Protein AF-A0A2E9KXL3-F1 (afdb_monomer_lite)

Structure (mmCIF, N/CA/C/O backbone):
data_AF-A0A2E9KXL3-F1
#
_entry.id   AF-A0A2E9KXL3-F1
#
loop_
_atom_site.group_PDB
_atom_site.id
_atom_site.type_symbol
_atom_site.label_atom_id
_atom_site.label_alt_id
_atom_site.label_comp_id
_atom_site.label_asym_id
_atom_site.label_entity_id
_atom_site.label_seq_id
_atom_site.pdbx_PDB_ins_code
_atom_site.Cartn_x
_atom_site.Cartn_y
_atom_site.Cartn_z
_atom_site.occupancy
_atom_site.B_iso_or_equiv
_atom_site.auth_seq_id
_atom_site.auth_comp_id
_atom_site.auth_asym_id
_atom_site.auth_atom_id
_atom_site.pdbx_PDB_model_num
ATOM 1 N N . MET A 1 1 ? 36.024 13.890 -105.504 1.00 50.31 1 MET A N 1
ATOM 2 C CA . MET A 1 1 ? 35.657 14.563 -104.236 1.00 50.31 1 MET A CA 1
ATOM 3 C C . MET A 1 1 ? 36.881 15.298 -103.724 1.00 50.31 1 MET A C 1
ATOM 5 O O . MET A 1 1 ? 37.955 14.715 -103.774 1.00 50.31 1 MET A O 1
ATOM 9 N N . ALA A 1 2 ? 36.747 16.551 -103.287 1.00 51.53 2 ALA A N 1
ATOM 10 C CA . ALA A 1 2 ? 37.866 17.286 -102.699 1.00 51.53 2 ALA A CA 1
ATOM 11 C C . ALA A 1 2 ? 38.137 16.776 -101.276 1.00 51.53 2 ALA A C 1
ATOM 13 O O . ALA A 1 2 ? 37.218 16.721 -100.458 1.00 51.53 2 ALA A O 1
ATOM 14 N N . THR A 1 3 ? 39.382 16.406 -100.982 1.00 50.06 3 THR A N 1
ATOM 15 C CA . THR A 1 3 ? 39.798 15.931 -99.659 1.00 50.06 3 THR A CA 1
ATOM 16 C C . THR A 1 3 ? 39.747 17.093 -98.665 1.00 50.06 3 THR A C 1
ATOM 18 O O . THR A 1 3 ? 40.630 17.952 -98.654 1.00 50.06 3 THR A O 1
ATOM 21 N N . LYS A 1 4 ? 38.686 17.156 -97.852 1.00 55.00 4 LYS A N 1
ATOM 22 C CA . LYS A 1 4 ? 38.569 18.121 -96.749 1.00 55.00 4 LYS A CA 1
ATOM 23 C C . LYS A 1 4 ? 39.664 17.840 -95.717 1.00 55.00 4 LYS A C 1
ATOM 25 O O . LYS A 1 4 ? 39.966 16.681 -95.433 1.00 55.00 4 LYS A O 1
ATOM 30 N N . ARG A 1 5 ? 40.286 18.895 -95.184 1.00 56.00 5 ARG A N 1
ATOM 31 C CA . ARG A 1 5 ? 41.303 18.759 -94.125 1.00 56.00 5 ARG A CA 1
ATOM 32 C C . ARG A 1 5 ? 40.610 18.533 -92.783 1.00 56.00 5 ARG A C 1
ATOM 34 O O . ARG A 1 5 ? 39.478 18.967 -92.601 1.00 56.00 5 ARG A O 1
ATOM 41 N N . ILE A 1 6 ? 41.304 17.891 -91.842 1.00 58.22 6 ILE A N 1
ATOM 42 C CA . ILE A 1 6 ? 40.731 17.525 -90.536 1.00 58.22 6 ILE A CA 1
ATOM 43 C C . ILE A 1 6 ? 40.248 18.751 -89.735 1.00 58.22 6 ILE A C 1
ATOM 45 O O . ILE A 1 6 ? 39.247 18.677 -89.039 1.00 58.22 6 ILE A O 1
ATOM 49 N N . SER A 1 7 ? 40.869 19.915 -89.963 1.00 57.00 7 SER A N 1
ATOM 50 C CA . SER A 1 7 ? 40.497 21.238 -89.437 1.00 57.00 7 SER A CA 1
ATOM 51 C C . SER A 1 7 ? 39.214 21.845 -90.044 1.00 57.00 7 SER A C 1
ATOM 53 O O . SER A 1 7 ? 39.087 23.065 -90.118 1.00 57.00 7 SER A O 1
ATOM 55 N N . GLN A 1 8 ? 38.328 21.026 -90.611 1.00 61.69 8 GLN A N 1
ATOM 56 C CA . GLN A 1 8 ? 37.052 21.448 -91.204 1.00 61.69 8 GLN A CA 1
ATOM 57 C C . GLN A 1 8 ? 35.876 20.592 -90.701 1.00 61.69 8 GLN A C 1
ATOM 59 O O . GLN A 1 8 ? 34.756 20.777 -91.178 1.00 61.69 8 GLN A O 1
ATOM 64 N N . LEU A 1 9 ? 36.117 19.658 -89.767 1.00 60.56 9 LEU A N 1
ATOM 65 C CA . LEU A 1 9 ? 35.095 18.755 -89.226 1.00 60.56 9 LEU A CA 1
ATOM 66 C C . LEU A 1 9 ? 33.966 19.516 -88.520 1.00 60.56 9 LEU A C 1
ATOM 68 O O . LEU A 1 9 ? 32.807 19.223 -88.786 1.00 60.56 9 LEU A O 1
ATOM 72 N N . ASP A 1 10 ? 34.296 20.563 -87.764 1.00 56.16 10 ASP A N 1
ATOM 73 C CA . ASP A 1 10 ? 33.351 21.399 -86.999 1.00 56.16 10 ASP A CA 1
ATOM 74 C C . ASP A 1 10 ? 32.324 22.149 -87.878 1.00 56.16 10 ASP A C 1
ATOM 76 O O . ASP A 1 10 ? 31.419 22.809 -87.378 1.00 56.16 10 ASP A O 1
ATOM 80 N N . THR A 1 11 ? 32.463 22.070 -89.209 1.00 57.97 11 THR A N 1
ATOM 81 C CA . THR A 1 11 ? 31.535 22.660 -90.192 1.00 57.97 11 THR A CA 1
ATOM 82 C C . THR A 1 11 ? 30.665 21.624 -90.917 1.00 57.97 11 THR A C 1
ATOM 84 O O . THR A 1 11 ? 29.944 21.970 -91.855 1.00 57.97 11 THR A O 1
ATOM 87 N N . ILE A 1 12 ? 30.727 20.351 -90.515 1.00 66.69 12 ILE A N 1
ATOM 88 C CA . ILE A 1 12 ? 29.925 19.256 -91.073 1.00 66.69 12 ILE A CA 1
ATOM 89 C C . ILE A 1 12 ? 28.737 19.001 -90.141 1.00 66.69 12 ILE A C 1
ATOM 91 O O . ILE A 1 12 ? 28.917 18.545 -89.020 1.00 66.69 12 ILE A O 1
ATOM 95 N N . ALA A 1 13 ? 27.517 19.269 -90.610 1.00 60.84 13 ALA A N 1
ATOM 96 C CA . ALA A 1 13 ? 26.306 18.959 -89.852 1.00 60.84 13 ALA A CA 1
ATOM 97 C C . ALA A 1 13 ? 26.069 17.439 -89.767 1.00 60.84 13 ALA A C 1
ATOM 99 O O . ALA A 1 13 ? 26.190 16.749 -90.782 1.00 60.84 13 ALA A O 1
ATOM 100 N N . ASP A 1 14 ? 25.650 16.938 -88.600 1.00 58.69 14 ASP A N 1
ATOM 101 C CA . ASP A 1 14 ? 25.499 15.501 -88.295 1.00 58.69 14 ASP A CA 1
ATOM 102 C C . ASP A 1 14 ? 24.712 14.707 -89.350 1.00 58.69 14 ASP A C 1
ATOM 104 O O . ASP A 1 14 ? 25.086 13.593 -89.714 1.00 58.69 14 ASP A O 1
ATOM 108 N N . ALA A 1 15 ? 23.656 15.302 -89.916 1.00 59.44 15 ALA A N 1
ATOM 109 C CA . ALA A 1 15 ? 22.821 14.680 -90.949 1.00 59.44 15 ALA A CA 1
ATOM 110 C C . ALA A 1 15 ? 23.578 14.324 -92.252 1.00 59.44 15 ALA A C 1
ATOM 112 O O . ALA A 1 15 ? 23.089 13.526 -93.053 1.00 59.44 15 ALA A O 1
ATOM 113 N N . LEU A 1 16 ? 24.769 14.892 -92.476 1.00 56.59 16 LEU A N 1
ATOM 114 C CA . LEU A 1 16 ? 25.640 14.585 -93.616 1.00 56.59 16 LEU A CA 1
ATOM 115 C C . LEU A 1 16 ? 26.594 13.407 -93.344 1.00 56.59 16 LEU A C 1
ATOM 117 O O . LEU A 1 16 ? 27.231 12.919 -94.278 1.00 56.59 16 LEU A O 1
ATOM 121 N N . VAL A 1 17 ? 26.683 12.913 -92.104 1.00 58.69 17 VAL A N 1
ATOM 122 C CA . VAL A 1 17 ? 27.514 11.758 -91.720 1.00 58.69 17 VAL A CA 1
ATOM 123 C C . VAL A 1 17 ? 26.693 10.465 -91.818 1.00 58.69 17 VAL A C 1
ATOM 125 O O . VAL A 1 17 ? 26.476 9.744 -90.848 1.00 58.69 17 VAL A O 1
ATOM 128 N N . THR A 1 18 ? 26.204 10.160 -93.023 1.00 51.94 18 THR A N 1
ATOM 129 C CA . THR A 1 18 ? 25.375 8.974 -93.299 1.00 51.94 18 THR A CA 1
ATOM 130 C C . THR A 1 18 ? 26.160 7.906 -94.072 1.00 51.94 18 THR A C 1
ATOM 132 O O . THR A 1 18 ? 26.241 7.910 -95.298 1.00 51.94 18 THR A O 1
ATOM 135 N N . GLY A 1 19 ? 26.771 6.972 -93.334 1.00 60.03 19 GLY A N 1
ATOM 136 C CA . GLY A 1 19 ? 27.572 5.860 -93.867 1.00 60.03 19 GLY A CA 1
ATOM 137 C C . GLY A 1 19 ? 28.759 5.503 -92.962 1.00 60.03 19 GLY A C 1
ATOM 138 O O . GLY A 1 19 ? 28.936 6.104 -91.904 1.00 60.03 19 GLY A O 1
ATOM 139 N N . GLU A 1 20 ? 29.603 4.543 -93.366 1.00 50.94 20 GLU A N 1
ATOM 140 C CA . GLU A 1 20 ? 30.882 4.319 -92.672 1.00 50.94 20 GLU A CA 1
ATOM 141 C C . GLU A 1 20 ? 31.775 5.556 -92.830 1.00 50.94 20 GLU A C 1
ATOM 143 O O . GLU A 1 20 ? 32.385 5.770 -93.880 1.00 50.94 20 GLU A O 1
ATOM 148 N N . ALA A 1 21 ? 31.895 6.351 -91.765 1.00 55.97 21 ALA A N 1
ATOM 149 C CA . ALA A 1 21 ? 32.976 7.315 -91.653 1.00 55.97 21 ALA A CA 1
ATOM 150 C C . ALA A 1 21 ? 34.321 6.565 -91.710 1.00 55.97 21 ALA A C 1
ATOM 152 O O . ALA A 1 21 ? 34.495 5.490 -91.121 1.00 55.97 21 ALA A O 1
ATOM 153 N N . VAL A 1 22 ? 35.278 7.124 -92.450 1.00 56.06 22 VAL A N 1
ATOM 154 C CA . VAL A 1 22 ? 36.591 6.518 -92.688 1.00 56.06 22 VAL A CA 1
ATOM 155 C C . VAL A 1 22 ? 37.662 7.581 -92.529 1.00 56.06 22 VAL A C 1
ATOM 157 O O . VAL A 1 22 ? 37.678 8.558 -93.277 1.00 56.06 22 VAL A O 1
ATOM 160 N N . LEU A 1 23 ? 38.592 7.360 -91.600 1.00 60.00 23 LEU A N 1
ATOM 161 C CA . LEU A 1 23 ? 39.769 8.213 -91.465 1.00 60.00 23 LEU A CA 1
ATOM 162 C C . LEU A 1 23 ? 40.846 7.742 -92.467 1.00 60.00 23 LEU A C 1
ATOM 164 O O . LEU A 1 23 ? 41.221 6.560 -92.435 1.00 60.00 23 LEU A O 1
ATOM 168 N N . PRO A 1 24 ? 41.343 8.607 -93.373 1.00 60.56 24 PRO A N 1
ATOM 169 C CA . PRO A 1 24 ? 42.445 8.256 -94.261 1.00 60.56 24 PRO A CA 1
ATOM 170 C C . PRO A 1 24 ? 43.767 8.253 -93.481 1.00 60.56 24 PRO A C 1
ATOM 172 O O . PRO A 1 24 ? 44.181 9.284 -92.955 1.00 60.56 24 PRO A O 1
ATOM 175 N N . ILE A 1 25 ? 44.449 7.106 -93.428 1.00 55.91 25 ILE A N 1
ATOM 176 C CA . ILE A 1 25 ? 45.788 7.005 -92.836 1.00 55.91 25 ILE A CA 1
ATOM 177 C C . ILE A 1 25 ? 46.825 7.195 -93.946 1.00 55.91 25 ILE A C 1
ATOM 179 O O . ILE A 1 25 ? 46.908 6.386 -94.874 1.00 55.91 25 ILE A O 1
ATOM 183 N N . VAL A 1 26 ? 47.627 8.255 -93.833 1.00 60.12 26 VAL A N 1
ATOM 184 C CA . VAL A 1 26 ? 48.773 8.512 -94.714 1.00 60.12 26 VAL A CA 1
ATOM 185 C C . VAL A 1 26 ? 50.021 7.906 -94.079 1.00 60.12 26 VAL A C 1
ATOM 187 O O . VAL A 1 26 ? 50.449 8.332 -93.011 1.00 60.12 26 VAL A O 1
ATOM 190 N N . ILE A 1 27 ? 50.607 6.920 -94.754 1.00 54.66 27 ILE A N 1
ATOM 191 C CA . ILE A 1 27 ? 51.921 6.350 -94.440 1.00 54.66 27 ILE A CA 1
ATOM 192 C C . ILE A 1 27 ? 52.769 6.516 -95.701 1.00 54.66 27 ILE A C 1
ATOM 194 O O . ILE A 1 27 ? 52.256 6.321 -96.803 1.00 54.66 27 ILE A O 1
ATOM 198 N N . SER A 1 28 ? 54.045 6.873 -95.568 1.00 55.06 28 SER A N 1
ATOM 199 C CA . SER A 1 28 ? 54.961 7.057 -96.701 1.00 55.06 28 SER A CA 1
ATOM 200 C C . SER A 1 28 ? 55.508 5.727 -97.244 1.00 55.06 28 SER A C 1
ATOM 202 O O . SER A 1 28 ? 56.717 5.571 -97.401 1.00 55.06 28 SER A O 1
ATOM 204 N N . ASP A 1 29 ? 54.619 4.768 -97.512 1.00 58.19 29 ASP A N 1
ATOM 205 C CA . ASP A 1 29 ? 54.917 3.553 -98.276 1.00 58.19 29 ASP A CA 1
ATOM 206 C C . ASP A 1 29 ? 54.370 3.733 -99.708 1.00 58.19 29 ASP A C 1
ATOM 208 O O . ASP A 1 29 ? 53.150 3.819 -99.890 1.00 58.19 29 ASP A O 1
ATOM 212 N N . PRO A 1 30 ? 55.236 3.830 -100.735 1.00 58.84 30 PRO A N 1
ATOM 213 C CA . PRO A 1 30 ? 54.808 4.094 -102.105 1.00 58.84 30 PRO A CA 1
ATOM 214 C C . PRO A 1 30 ? 54.111 2.905 -102.788 1.00 58.84 30 PRO A C 1
ATOM 216 O O . PRO A 1 30 ? 53.556 3.094 -103.870 1.00 58.84 30 PRO A O 1
ATOM 219 N N . LEU A 1 31 ? 54.122 1.698 -102.205 1.00 60.06 31 LEU A N 1
ATOM 220 C CA . LEU A 1 31 ? 53.570 0.492 -102.836 1.00 60.06 31 LEU A CA 1
ATOM 221 C C . LEU A 1 31 ? 52.127 0.163 -102.420 1.00 60.06 31 LEU A C 1
ATOM 223 O O . LEU A 1 31 ? 51.481 -0.633 -103.101 1.00 60.06 31 LEU A O 1
ATOM 227 N N . ILE A 1 32 ? 51.583 0.781 -101.359 1.00 57.94 32 ILE A N 1
ATOM 228 C CA . ILE A 1 32 ? 50.186 0.562 -100.926 1.00 57.94 32 ILE A CA 1
ATOM 229 C C . ILE A 1 32 ? 49.495 1.889 -100.532 1.00 57.94 32 ILE A C 1
ATOM 231 O O . ILE A 1 32 ? 49.387 2.216 -99.346 1.00 57.94 32 ILE A O 1
ATOM 235 N N . PRO A 1 33 ? 48.971 2.667 -101.501 1.00 52.91 33 PRO A N 1
ATOM 236 C CA . PRO A 1 33 ? 48.312 3.939 -101.212 1.00 52.91 33 PRO A CA 1
ATOM 237 C C . PRO A 1 33 ? 46.977 3.777 -100.461 1.00 52.91 33 PRO A C 1
ATOM 239 O O . PRO A 1 33 ? 46.124 2.981 -100.846 1.00 52.91 33 PRO A O 1
ATOM 242 N N . ASN A 1 34 ? 46.742 4.644 -99.469 1.00 56.81 34 ASN A N 1
ATOM 243 C CA . ASN A 1 34 ? 45.462 4.852 -98.768 1.00 56.81 34 ASN A CA 1
ATOM 244 C C . ASN A 1 34 ? 44.915 3.654 -97.965 1.00 56.81 34 ASN A C 1
ATOM 246 O O . ASN A 1 34 ? 43.896 3.053 -98.320 1.00 56.81 34 ASN A O 1
ATOM 250 N N . ARG A 1 35 ? 45.490 3.392 -96.782 1.00 60.44 35 ARG A N 1
ATOM 251 C CA . ARG A 1 35 ? 44.813 2.550 -95.782 1.00 60.44 35 ARG A CA 1
ATOM 252 C C . ARG A 1 35 ? 43.616 3.306 -95.192 1.00 60.44 35 ARG A C 1
ATOM 254 O O . ARG A 1 35 ? 43.759 4.361 -94.577 1.00 60.44 35 ARG A O 1
ATOM 261 N N . LYS A 1 36 ? 42.424 2.743 -95.386 1.00 59.66 36 LYS A N 1
ATOM 262 C CA . LYS A 1 36 ? 41.156 3.231 -94.835 1.00 59.66 36 LYS A CA 1
ATOM 263 C C . LYS A 1 36 ? 40.911 2.593 -93.469 1.00 59.66 36 LYS A C 1
ATOM 265 O O . LYS A 1 36 ? 40.676 1.388 -93.406 1.00 59.66 36 LYS A O 1
ATOM 270 N N . SER A 1 37 ? 40.937 3.378 -92.391 1.00 59.31 37 SER A N 1
ATOM 271 C CA . SER A 1 37 ? 40.453 2.899 -91.093 1.00 59.31 37 SER A CA 1
ATOM 272 C C . SER A 1 37 ? 38.943 3.091 -91.017 1.00 59.31 37 SER A C 1
ATOM 274 O O . SER A 1 37 ? 38.465 4.221 -91.141 1.00 59.31 37 SER A O 1
ATOM 276 N N . LYS A 1 38 ? 38.185 2.006 -90.821 1.00 57.78 38 LYS A N 1
ATOM 277 C CA . LYS A 1 38 ? 36.758 2.110 -90.489 1.00 57.78 38 LYS A CA 1
ATOM 278 C C . LYS A 1 38 ? 36.645 2.779 -89.124 1.00 57.78 38 LYS A C 1
ATOM 280 O O . LYS A 1 38 ? 37.259 2.307 -88.170 1.00 57.78 38 LYS A O 1
ATOM 285 N N . VAL A 1 39 ? 35.850 3.838 -88.994 1.00 58.69 39 VAL A N 1
ATOM 286 C CA . VAL A 1 39 ? 35.758 4.574 -87.722 1.00 58.69 39 VAL A CA 1
ATOM 287 C C . VAL A 1 39 ? 35.219 3.697 -86.574 1.00 58.69 39 VAL A C 1
ATOM 289 O O . VAL A 1 39 ? 35.651 3.857 -85.437 1.00 58.69 39 VAL A O 1
ATOM 292 N N . ASN A 1 40 ? 34.421 2.657 -86.859 1.00 52.72 40 ASN A N 1
ATOM 293 C CA . ASN A 1 40 ? 34.021 1.666 -85.845 1.00 52.72 40 ASN A CA 1
ATOM 294 C C . ASN A 1 40 ? 35.152 0.726 -85.364 1.00 52.72 40 ASN A C 1
ATOM 296 O O . ASN A 1 40 ? 35.004 0.071 -84.337 1.00 52.72 40 ASN A O 1
ATOM 300 N N . GLN A 1 41 ? 36.274 0.631 -86.087 1.00 53.62 41 GLN A N 1
ATOM 301 C CA . GLN A 1 41 ? 37.498 -0.038 -85.624 1.00 53.62 41 GLN A CA 1
ATOM 302 C C . GLN A 1 41 ? 38.343 0.921 -84.776 1.00 53.62 41 GLN A C 1
ATOM 304 O O . GLN A 1 41 ? 39.007 0.483 -83.842 1.00 53.62 41 GLN A O 1
ATOM 309 N N . LEU A 1 42 ? 38.298 2.219 -85.100 1.00 60.34 42 LEU A N 1
ATOM 310 C CA . LEU A 1 42 ? 39.076 3.273 -84.447 1.00 60.34 42 LEU A CA 1
ATOM 311 C C . LEU A 1 42 ? 38.610 3.543 -83.005 1.00 60.34 42 LEU A C 1
ATOM 313 O O . LEU A 1 42 ? 39.438 3.841 -82.154 1.00 60.34 42 LEU A O 1
ATOM 317 N N . PHE A 1 43 ? 37.314 3.367 -82.723 1.00 64.12 43 PHE A N 1
ATOM 318 C CA . PHE A 1 43 ? 36.709 3.543 -81.394 1.00 64.12 43 PHE A CA 1
ATOM 319 C C . PHE A 1 43 ? 36.338 2.218 -80.697 1.00 64.12 43 PHE A C 1
ATOM 321 O O . PHE A 1 43 ? 35.365 2.150 -79.952 1.00 64.12 43 PHE A O 1
ATOM 328 N N . ARG A 1 44 ? 37.100 1.138 -80.926 1.00 64.38 44 ARG A N 1
ATOM 329 C CA . ARG A 1 44 ? 36.906 -0.150 -80.217 1.00 64.38 44 ARG A CA 1
ATOM 330 C C . ARG A 1 44 ? 37.247 -0.101 -78.727 1.00 64.38 44 ARG A C 1
ATOM 332 O O . ARG A 1 44 ? 36.810 -0.964 -77.973 1.00 64.38 44 ARG A O 1
ATOM 339 N N . SER A 1 45 ? 38.053 0.873 -78.332 1.00 66.44 45 SER A N 1
ATOM 340 C CA . SER A 1 45 ? 38.510 1.105 -76.969 1.00 66.44 45 SER A CA 1
ATOM 341 C C . SER A 1 45 ? 38.742 2.596 -76.789 1.00 66.44 45 SER A C 1
ATOM 343 O O . SER A 1 45 ? 39.309 3.239 -77.675 1.00 66.44 45 SER A O 1
ATOM 345 N N . VAL A 1 46 ? 38.370 3.124 -75.631 1.00 79.38 46 VAL A N 1
ATOM 346 C CA . VAL A 1 46 ? 38.892 4.409 -75.154 1.00 79.38 46 VAL A CA 1
ATOM 347 C C . VAL A 1 46 ? 40.320 4.200 -74.646 1.00 79.38 46 VAL A C 1
ATOM 349 O O . VAL A 1 46 ? 40.701 3.073 -74.316 1.00 79.38 46 VAL A O 1
ATOM 352 N N . SER A 1 47 ? 41.140 5.250 -74.606 1.00 80.56 47 SER A N 1
ATOM 353 C CA . SER A 1 47 ? 42.415 5.168 -73.887 1.00 80.56 47 SER A CA 1
ATOM 354 C C . SER A 1 47 ? 42.137 4.917 -72.401 1.00 80.56 47 SER A C 1
ATOM 356 O O . SER A 1 47 ? 41.115 5.350 -71.879 1.00 80.56 47 SER A O 1
ATOM 358 N N . ALA A 1 48 ? 43.036 4.217 -71.703 1.00 84.50 48 ALA A N 1
ATOM 359 C CA . ALA A 1 48 ? 42.863 3.988 -70.266 1.00 84.50 48 ALA A CA 1
ATOM 360 C C . ALA A 1 48 ? 42.806 5.319 -69.490 1.00 84.50 48 ALA A C 1
ATOM 362 O O . ALA A 1 48 ? 41.980 5.479 -68.598 1.00 84.50 48 ALA A O 1
ATOM 363 N N . GLY A 1 49 ? 43.620 6.301 -69.891 1.00 90.19 49 GLY A N 1
ATOM 364 C CA . GLY A 1 49 ? 43.680 7.616 -69.254 1.00 90.19 49 GLY A CA 1
ATOM 365 C C . GLY A 1 49 ? 44.248 7.562 -67.834 1.00 90.19 49 GLY A C 1
ATOM 366 O O . GLY A 1 49 ? 44.857 6.579 -67.416 1.00 90.19 49 GLY A O 1
ATOM 367 N N . SER A 1 50 ? 44.057 8.645 -67.095 1.00 90.06 50 SER A N 1
ATOM 368 C CA . SER A 1 50 ? 44.349 8.757 -65.667 1.00 90.06 50 SER A CA 1
ATOM 369 C C . SER A 1 50 ? 43.346 9.707 -65.014 1.00 90.06 50 SER A C 1
ATOM 371 O O . SER A 1 50 ? 42.572 10.358 -65.711 1.00 90.06 50 SER A O 1
ATOM 373 N N . GLN A 1 51 ? 43.379 9.834 -63.688 1.00 91.19 51 GLN A N 1
ATOM 374 C CA . GLN A 1 51 ? 42.514 10.778 -62.979 1.00 91.19 51 GLN A CA 1
ATOM 375 C C . GLN A 1 51 ? 42.658 12.226 -63.498 1.00 91.19 51 GLN A C 1
ATOM 377 O O . GLN A 1 51 ? 41.666 12.894 -63.745 1.00 91.19 51 GLN A O 1
ATOM 382 N N . ALA A 1 52 ? 43.887 12.693 -63.735 1.00 90.19 52 ALA A N 1
ATOM 383 C CA . ALA A 1 52 ? 44.152 14.052 -64.225 1.00 90.19 52 ALA A CA 1
ATOM 384 C C . ALA A 1 52 ? 44.043 14.205 -65.760 1.00 90.19 52 ALA A C 1
ATOM 386 O O . ALA A 1 52 ? 44.309 15.282 -66.291 1.00 90.19 52 ALA A O 1
ATOM 387 N N . ALA A 1 53 ? 43.748 13.119 -66.483 1.00 89.69 53 ALA A N 1
ATOM 388 C CA . ALA A 1 53 ? 43.600 13.092 -67.938 1.00 89.69 53 ALA A CA 1
ATOM 389 C C . ALA A 1 53 ? 42.792 11.842 -68.356 1.00 89.69 53 ALA A C 1
ATOM 391 O O . ALA A 1 53 ? 43.377 10.855 -68.829 1.00 89.69 53 ALA A O 1
ATOM 392 N N . PRO A 1 54 ? 41.466 11.821 -68.127 1.00 93.31 54 PRO A N 1
ATOM 393 C CA . PRO A 1 54 ? 40.651 10.641 -68.350 1.00 93.31 54 PRO A CA 1
ATOM 394 C C . PRO A 1 54 ? 40.537 10.286 -69.837 1.00 93.31 54 PRO A C 1
ATOM 396 O O . PRO A 1 54 ? 40.681 11.129 -70.722 1.00 93.31 54 PRO A O 1
ATOM 399 N N . GLY A 1 55 ? 40.288 9.004 -70.117 1.00 88.75 55 GLY A N 1
ATOM 400 C CA . GLY A 1 55 ? 40.194 8.478 -71.484 1.00 88.75 55 GLY A CA 1
ATOM 401 C C . GLY A 1 55 ? 39.001 9.019 -72.273 1.00 88.75 55 GLY A C 1
ATOM 402 O O . GLY A 1 55 ? 39.056 9.130 -73.498 1.00 88.75 55 GLY A O 1
ATOM 403 N N . LEU A 1 56 ? 37.943 9.392 -71.553 1.00 91.06 56 LEU A N 1
ATOM 404 C CA . LEU A 1 56 ? 36.861 10.252 -72.013 1.00 91.06 56 LEU A CA 1
ATOM 405 C C . LEU A 1 56 ? 36.800 11.453 -71.070 1.00 91.06 56 LEU A C 1
ATOM 407 O O . LEU A 1 56 ? 36.389 11.281 -69.928 1.00 91.06 56 LEU A O 1
ATOM 411 N N . ALA A 1 57 ? 37.199 12.635 -71.531 1.00 90.44 57 ALA A N 1
ATOM 412 C CA . ALA A 1 57 ? 37.111 13.886 -70.776 1.00 90.44 57 ALA A CA 1
ATOM 413 C C . ALA A 1 57 ? 36.018 14.796 -71.352 1.00 90.44 57 ALA A C 1
ATOM 415 O O . ALA A 1 57 ? 35.680 14.677 -72.535 1.00 90.44 57 ALA A O 1
ATOM 416 N N . PHE A 1 58 ? 35.495 15.721 -70.548 1.00 89.56 58 PHE A N 1
ATOM 417 C CA . PHE A 1 58 ? 34.678 16.814 -71.072 1.00 89.56 58 PHE A CA 1
ATOM 418 C C . PHE A 1 58 ? 35.563 17.871 -71.756 1.00 89.56 58 PHE A C 1
ATOM 420 O O . PHE A 1 58 ? 36.758 17.993 -71.477 1.00 89.56 58 PHE A O 1
ATOM 427 N N . ASP A 1 59 ? 34.994 18.623 -72.702 1.00 82.75 59 ASP A N 1
ATOM 428 C CA . ASP A 1 59 ? 35.719 19.748 -73.298 1.00 82.75 59 ASP A CA 1
ATOM 429 C C . ASP A 1 59 ? 35.869 20.882 -72.274 1.00 82.75 59 ASP A C 1
ATOM 431 O O . ASP A 1 59 ? 34.988 21.100 -71.443 1.00 82.75 59 ASP A O 1
ATOM 435 N N . LEU A 1 60 ? 37.003 21.583 -72.329 1.00 85.00 60 LEU A N 1
ATOM 436 C CA . LEU A 1 60 ? 37.489 22.582 -71.362 1.00 85.00 60 LEU A CA 1
ATOM 437 C C . LEU A 1 60 ? 37.730 22.072 -69.919 1.00 85.00 60 LEU A C 1
ATOM 439 O O . LEU A 1 60 ? 38.640 22.582 -69.268 1.00 85.00 60 LEU A O 1
ATOM 443 N N . ASP A 1 61 ? 37.014 21.045 -69.462 1.00 85.56 61 ASP A N 1
ATOM 444 C CA . ASP A 1 61 ? 37.141 20.368 -68.161 1.00 85.56 61 ASP A CA 1
ATOM 445 C C . ASP A 1 61 ? 37.843 19.006 -68.340 1.00 85.56 61 ASP A C 1
ATOM 447 O O . ASP A 1 61 ? 37.233 17.935 -68.407 1.00 85.56 61 ASP A O 1
ATOM 451 N N . ARG A 1 62 ? 39.167 19.075 -68.537 1.00 87.38 62 ARG A N 1
ATOM 452 C CA . ARG A 1 62 ? 39.997 17.945 -68.993 1.00 87.38 62 ARG A CA 1
ATOM 453 C C . ARG A 1 62 ? 40.425 16.975 -67.891 1.00 87.38 62 ARG A C 1
ATOM 455 O O . ARG A 1 62 ? 41.139 16.024 -68.194 1.00 87.38 62 ARG A O 1
ATOM 462 N N . ASP A 1 63 ? 39.999 17.201 -66.658 1.00 88.88 63 ASP A N 1
ATOM 463 C CA . ASP A 1 63 ? 40.196 16.354 -65.481 1.00 88.88 63 ASP A CA 1
ATOM 464 C C . ASP A 1 63 ? 38.867 15.824 -64.900 1.00 88.88 63 ASP A C 1
ATOM 466 O O . ASP A 1 63 ? 38.871 15.068 -63.925 1.00 88.88 63 ASP A O 1
ATOM 470 N N . THR A 1 64 ? 37.737 16.108 -65.561 1.00 94.75 64 THR A N 1
ATOM 471 C CA . THR A 1 64 ? 36.435 15.465 -65.320 1.00 94.75 64 THR A CA 1
ATOM 472 C C . THR A 1 64 ? 36.094 14.489 -66.448 1.00 94.75 64 THR A C 1
ATOM 474 O O . THR A 1 64 ? 36.198 14.819 -67.632 1.00 94.75 64 THR A O 1
ATOM 477 N N . GLY A 1 65 ? 35.691 13.257 -66.112 1.00 93.25 65 GLY A N 1
ATOM 478 C CA . GLY A 1 65 ? 35.495 12.213 -67.120 1.00 93.25 65 GLY A CA 1
ATOM 479 C C . GLY A 1 65 ? 35.597 10.762 -66.641 1.00 93.25 65 GLY A C 1
ATOM 480 O O . GLY A 1 65 ? 35.511 10.467 -65.452 1.00 93.25 65 GLY A O 1
ATOM 481 N N . ILE A 1 66 ? 35.782 9.839 -67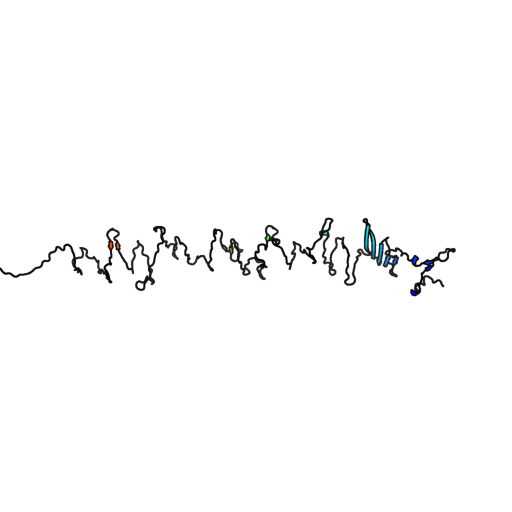.590 1.00 94.00 66 ILE A N 1
ATOM 482 C CA . ILE A 1 66 ? 35.853 8.385 -67.374 1.00 94.00 66 ILE A CA 1
ATOM 483 C C . ILE A 1 66 ? 37.239 7.850 -67.742 1.00 94.00 66 ILE A C 1
ATOM 485 O O . ILE A 1 66 ? 37.755 8.119 -68.830 1.00 94.00 66 ILE A O 1
ATOM 489 N N . TYR A 1 67 ? 37.824 7.043 -66.859 1.00 92.69 67 TYR A N 1
ATOM 490 C CA . TYR A 1 67 ? 39.132 6.414 -67.047 1.00 92.69 67 TYR A CA 1
ATOM 491 C C . TYR A 1 67 ? 39.193 5.008 -66.442 1.00 92.69 67 TYR A C 1
ATOM 493 O O . TYR A 1 67 ? 38.277 4.548 -65.760 1.00 92.69 67 TYR A O 1
ATOM 501 N N . GLN A 1 68 ? 40.298 4.320 -66.707 1.00 92.44 68 GLN A N 1
ATOM 502 C CA . GLN A 1 68 ? 40.623 2.998 -66.201 1.00 92.44 68 GLN A CA 1
ATOM 503 C C . GLN A 1 68 ? 42.028 3.017 -65.587 1.00 92.44 68 GLN A C 1
ATOM 505 O O . GLN A 1 68 ? 43.033 2.960 -66.291 1.00 92.44 68 GLN A O 1
ATOM 510 N N . SER A 1 69 ? 42.093 3.060 -64.259 1.00 86.06 69 SER A N 1
ATOM 511 C CA . SER A 1 69 ? 43.325 2.923 -63.469 1.00 86.06 69 SER A CA 1
ATOM 512 C C . SER A 1 69 ? 43.826 1.477 -63.374 1.00 86.06 69 SER A C 1
ATOM 514 O O . SER A 1 69 ? 45.032 1.255 -63.270 1.00 86.06 69 SER A O 1
ATOM 516 N N . ALA A 1 70 ? 42.924 0.492 -63.432 1.00 88.56 70 ALA A N 1
ATOM 517 C CA . ALA A 1 70 ? 43.249 -0.929 -63.328 1.00 88.56 70 ALA A CA 1
ATOM 518 C C . ALA A 1 70 ? 42.287 -1.816 -64.139 1.00 88.56 70 ALA A C 1
ATOM 520 O O . ALA A 1 70 ? 41.159 -1.438 -64.460 1.00 88.56 70 ALA A O 1
ATOM 521 N N . VAL A 1 71 ? 42.717 -3.039 -64.457 1.00 86.50 71 VAL A N 1
ATOM 522 C CA . VAL A 1 71 ? 41.860 -4.031 -65.127 1.00 86.50 71 VAL A CA 1
ATOM 523 C C . VAL A 1 71 ? 40.670 -4.376 -64.221 1.00 86.50 71 VAL A C 1
ATOM 525 O O . VAL A 1 71 ? 40.861 -4.707 -63.055 1.00 86.50 71 VAL A O 1
ATOM 528 N N . ASN A 1 72 ? 39.452 -4.348 -64.771 1.00 88.88 72 ASN A N 1
ATOM 529 C CA . ASN A 1 72 ? 38.177 -4.519 -64.047 1.00 88.88 72 ASN A CA 1
ATOM 530 C C . ASN A 1 72 ? 37.821 -3.398 -63.043 1.00 88.88 72 ASN A C 1
ATOM 532 O O . ASN A 1 72 ? 36.948 -3.597 -62.196 1.00 88.88 72 ASN A O 1
ATOM 536 N N . GLU A 1 73 ? 38.448 -2.225 -63.166 1.00 91.81 73 GLU A N 1
ATOM 537 C CA . GLU A 1 73 ? 38.067 -0.982 -62.487 1.00 91.81 73 GLU A CA 1
ATOM 538 C C . GLU A 1 73 ? 37.656 0.082 -63.520 1.00 91.81 73 GLU A C 1
ATOM 540 O O . GLU A 1 73 ? 38.231 0.161 -64.610 1.00 91.81 73 GLU A O 1
ATOM 545 N N . ILE A 1 74 ? 36.660 0.898 -63.170 1.00 93.38 74 ILE A N 1
ATOM 546 C CA . ILE A 1 74 ? 36.281 2.125 -63.878 1.00 93.38 74 ILE A CA 1
ATOM 547 C C . ILE A 1 74 ? 36.276 3.288 -62.881 1.00 93.38 74 ILE A C 1
ATOM 549 O O . ILE A 1 74 ? 35.635 3.218 -61.830 1.00 93.38 74 ILE A O 1
ATOM 553 N N . GLY A 1 75 ? 37.015 4.344 -63.208 1.00 94.06 75 GLY A N 1
ATOM 554 C CA . GLY A 1 75 ? 37.068 5.589 -62.453 1.00 94.06 75 GLY A CA 1
ATOM 555 C C . GLY A 1 75 ? 36.224 6.667 -63.124 1.00 94.06 75 GLY A C 1
ATOM 556 O O . GLY A 1 75 ? 36.323 6.879 -64.334 1.00 94.06 75 GLY A O 1
ATOM 557 N N . LEU A 1 76 ? 35.407 7.355 -62.331 1.00 94.75 76 LEU A N 1
ATOM 558 C CA . LEU A 1 76 ? 34.728 8.595 -62.698 1.00 94.75 76 LEU A CA 1
ATOM 559 C C . LEU A 1 76 ? 35.440 9.730 -61.962 1.00 94.75 76 LEU A C 1
ATOM 561 O O . LEU A 1 76 ? 35.387 9.767 -60.735 1.00 94.75 76 LEU A O 1
ATOM 565 N N . THR A 1 77 ? 36.142 10.602 -62.680 1.00 94.38 77 THR A N 1
ATOM 566 C CA . THR A 1 77 ? 36.877 11.738 -62.104 1.00 94.38 77 THR A CA 1
ATOM 567 C C . THR A 1 77 ? 36.086 13.033 -62.236 1.00 94.38 77 THR A C 1
ATOM 569 O O . THR A 1 77 ? 35.346 13.211 -63.204 1.00 94.38 77 THR A O 1
ATOM 572 N N . PHE A 1 78 ? 36.264 13.909 -61.250 1.00 93.94 78 PHE A N 1
ATOM 573 C CA . PHE A 1 78 ? 35.720 15.260 -61.147 1.00 93.94 78 PHE A CA 1
ATOM 574 C C . PHE A 1 78 ? 36.845 16.153 -60.594 1.00 93.94 78 PHE A C 1
ATOM 576 O O . PHE A 1 78 ? 36.836 16.560 -59.429 1.00 93.94 78 PHE A O 1
ATOM 583 N N . GLY A 1 79 ? 37.904 16.326 -61.389 1.00 90.69 79 GLY A N 1
ATOM 584 C CA . GLY A 1 79 ? 39.161 16.940 -60.967 1.00 90.69 79 GLY A CA 1
ATOM 585 C C . GLY A 1 79 ? 39.930 16.105 -59.935 1.00 90.69 79 GLY A C 1
ATOM 586 O O . GLY A 1 79 ? 40.332 14.965 -60.183 1.00 90.69 79 GLY A O 1
ATOM 587 N N . THR A 1 80 ? 40.165 16.659 -58.743 1.00 91.44 80 THR A N 1
ATOM 588 C CA . THR A 1 80 ? 40.917 15.960 -57.682 1.00 91.44 80 THR A CA 1
ATOM 589 C C . THR A 1 80 ? 40.105 14.872 -56.981 1.00 91.44 80 THR A C 1
ATOM 591 O O . THR A 1 80 ? 40.707 13.981 -56.372 1.00 91.44 80 THR A O 1
ATOM 594 N N . ALA A 1 81 ? 38.775 14.889 -57.128 1.00 94.25 81 ALA A N 1
ATOM 595 C CA . ALA A 1 81 ? 37.859 13.862 -56.647 1.00 94.25 81 ALA A CA 1
ATOM 596 C C . ALA A 1 81 ? 37.634 12.751 -57.691 1.00 94.25 81 ALA A C 1
ATOM 598 O O . ALA A 1 81 ? 37.659 12.977 -58.901 1.00 94.25 81 ALA A O 1
ATOM 599 N N . SER A 1 82 ? 37.399 11.521 -57.236 1.00 93.69 82 SER A N 1
ATOM 600 C CA . SER A 1 82 ? 37.091 10.372 -58.091 1.00 93.69 82 SER A CA 1
ATOM 601 C C . SER A 1 82 ? 36.245 9.315 -57.386 1.00 93.69 82 SER A C 1
ATOM 603 O O . SER A 1 82 ? 36.485 8.988 -56.224 1.00 93.69 82 SER A O 1
ATOM 605 N N . LEU A 1 83 ? 35.307 8.722 -58.127 1.00 95.06 83 LEU A N 1
ATOM 606 C CA . LEU A 1 83 ? 34.518 7.559 -57.730 1.00 95.06 83 LEU A CA 1
ATOM 607 C C . LEU A 1 83 ? 34.949 6.333 -58.545 1.00 95.06 83 LEU A C 1
ATOM 609 O O . LEU A 1 83 ? 34.727 6.258 -59.754 1.00 95.06 83 LEU A O 1
ATOM 613 N N . TYR A 1 84 ? 35.546 5.357 -57.872 1.00 94.31 84 TYR A N 1
ATOM 614 C CA . TYR A 1 84 ? 35.992 4.098 -58.460 1.00 94.31 84 TYR A CA 1
ATOM 615 C C . TYR A 1 84 ? 34.938 3.012 -58.258 1.00 94.31 84 TYR A C 1
ATOM 617 O O . TYR A 1 84 ? 34.435 2.837 -57.147 1.00 94.31 84 TYR A O 1
ATOM 625 N N . ASN A 1 85 ? 34.654 2.247 -59.311 1.00 94.31 85 ASN A N 1
ATOM 626 C CA . ASN A 1 85 ? 33.859 1.024 -59.258 1.00 94.31 85 ASN A CA 1
ATOM 627 C C . ASN A 1 85 ? 34.741 -0.135 -59.739 1.00 94.31 85 ASN A C 1
ATOM 629 O O . ASN A 1 85 ? 35.165 -0.138 -60.895 1.00 94.31 85 ASN A O 1
ATOM 633 N N . GLN A 1 86 ? 35.026 -1.112 -58.875 1.00 93.88 86 GLN A N 1
ATOM 634 C CA . GLN A 1 86 ? 35.904 -2.245 -59.203 1.00 93.88 86 GLN A CA 1
ATOM 635 C C . GLN A 1 86 ? 35.317 -3.599 -58.801 1.00 93.88 86 GLN A C 1
ATOM 637 O O . GLN A 1 86 ? 34.592 -3.703 -57.809 1.00 93.88 86 GLN A O 1
ATOM 642 N N . ARG A 1 87 ? 35.659 -4.652 -59.556 1.00 91.94 87 ARG A N 1
ATOM 643 C CA . ARG A 1 87 ? 35.344 -6.044 -59.197 1.00 91.94 87 ARG A CA 1
ATOM 644 C C . ARG A 1 87 ? 36.546 -6.732 -58.557 1.00 91.94 87 ARG A C 1
ATOM 646 O O . ARG A 1 87 ? 37.505 -7.078 -59.245 1.00 91.94 87 ARG A O 1
ATOM 653 N N . ASN A 1 88 ? 36.402 -7.087 -57.287 1.00 90.06 88 ASN A N 1
ATOM 654 C CA . ASN A 1 88 ? 37.344 -7.930 -56.561 1.00 90.06 88 ASN A CA 1
ATOM 655 C C . ASN A 1 88 ? 36.857 -9.387 -56.620 1.00 90.06 88 ASN A C 1
ATOM 657 O O . ASN A 1 88 ? 35.705 -9.674 -56.293 1.00 90.06 88 ASN A O 1
ATOM 661 N N . ALA A 1 89 ? 37.703 -10.313 -57.075 1.00 88.69 89 ALA A N 1
ATOM 662 C CA . ALA A 1 89 ? 37.400 -11.745 -57.042 1.00 88.69 89 ALA A CA 1
ATOM 663 C C . ALA A 1 89 ? 37.733 -12.315 -55.656 1.00 88.69 89 ALA A C 1
ATOM 665 O O . ALA A 1 89 ? 38.817 -12.057 -55.135 1.00 88.69 89 ALA A O 1
ATOM 666 N N . ASN A 1 90 ? 36.814 -13.086 -55.077 1.00 90.19 90 ASN A N 1
ATOM 667 C CA . ASN A 1 90 ? 36.972 -13.660 -53.746 1.00 90.19 90 ASN A CA 1
ATOM 668 C C . ASN A 1 90 ? 37.442 -15.122 -53.850 1.00 90.19 90 ASN A C 1
ATOM 670 O O . ASN A 1 90 ? 37.141 -15.828 -54.815 1.00 90.19 90 ASN A O 1
ATOM 674 N N . GLN A 1 91 ? 38.173 -15.590 -52.835 1.00 89.25 91 GLN A N 1
ATOM 675 C CA . GLN A 1 91 ? 38.822 -16.912 -52.836 1.00 89.25 91 GLN A CA 1
ATOM 676 C C . GLN A 1 91 ? 37.835 -18.093 -52.753 1.00 89.25 91 GLN A C 1
ATOM 678 O O . GLN A 1 91 ? 38.212 -19.230 -53.021 1.00 89.25 91 GLN A O 1
ATOM 683 N N . ASP A 1 92 ? 36.579 -17.825 -52.396 1.00 88.00 92 ASP A N 1
ATOM 684 C CA . ASP A 1 92 ? 35.462 -18.776 -52.353 1.00 88.00 92 ASP A CA 1
ATOM 685 C C . ASP A 1 92 ? 34.708 -18.896 -53.696 1.00 88.00 92 ASP A C 1
ATOM 687 O O . ASP A 1 92 ? 33.711 -19.609 -53.791 1.00 88.00 92 ASP A O 1
ATOM 691 N N . GLY A 1 93 ? 35.172 -18.200 -54.742 1.00 86.50 93 GLY A N 1
ATOM 692 C CA . GLY A 1 93 ? 34.530 -18.148 -56.057 1.00 86.50 93 GLY A CA 1
ATOM 693 C C . GLY A 1 93 ? 33.456 -17.064 -56.200 1.00 86.50 93 GLY A C 1
ATOM 694 O O . GLY A 1 93 ? 32.936 -16.876 -57.302 1.00 86.50 93 GLY A O 1
ATOM 695 N N . SER A 1 94 ? 33.142 -16.318 -55.136 1.00 89.81 94 SER A N 1
ATOM 696 C CA . SER A 1 94 ? 32.277 -15.137 -55.209 1.00 89.81 94 SER A CA 1
ATOM 697 C C . SER A 1 94 ? 33.040 -13.901 -55.726 1.00 89.81 94 SER A C 1
ATOM 699 O O . SER A 1 94 ? 34.216 -13.965 -56.102 1.00 89.81 94 SER A O 1
ATOM 701 N N . SER A 1 95 ? 32.381 -12.742 -55.795 1.00 89.31 95 SER A N 1
ATOM 702 C CA . SER A 1 95 ? 33.076 -11.478 -56.062 1.00 89.31 95 SER A CA 1
ATOM 703 C C . SER A 1 95 ? 32.378 -10.280 -55.454 1.00 89.31 95 SER A C 1
ATOM 705 O O . SER A 1 95 ? 31.161 -10.148 -55.564 1.00 89.31 95 SER A O 1
ATOM 707 N N . THR A 1 96 ? 33.180 -9.376 -54.907 1.00 90.69 96 THR A N 1
ATOM 708 C CA . THR A 1 96 ? 32.745 -8.116 -54.310 1.00 90.69 96 THR A CA 1
ATOM 709 C C . THR A 1 96 ? 32.846 -6.999 -55.344 1.00 90.69 96 THR A C 1
ATOM 711 O O . THR A 1 96 ? 33.913 -6.779 -55.920 1.00 90.69 96 THR A O 1
ATOM 714 N N . LEU A 1 97 ? 31.751 -6.272 -55.573 1.00 91.19 97 LEU A N 1
ATOM 715 C CA . LEU A 1 97 ? 31.785 -4.999 -56.294 1.00 91.19 97 LEU A CA 1
ATOM 716 C C . LEU A 1 97 ? 32.008 -3.884 -55.272 1.00 91.19 97 LEU A C 1
ATOM 718 O O . LEU A 1 97 ? 31.198 -3.714 -54.363 1.00 91.19 97 LEU A O 1
ATOM 722 N N . GLN A 1 98 ? 33.117 -3.160 -55.394 1.00 91.19 98 GLN A N 1
ATOM 723 C CA . GLN A 1 98 ? 33.473 -2.081 -54.479 1.00 91.19 98 GLN A CA 1
ATOM 724 C C . GLN A 1 98 ? 33.261 -0.725 -55.145 1.00 91.19 98 GLN A C 1
ATOM 726 O O . GLN A 1 98 ? 33.779 -0.482 -56.235 1.00 91.19 98 GLN A O 1
ATOM 731 N N . VAL A 1 99 ? 32.567 0.161 -54.432 1.00 92.19 99 VAL A N 1
ATOM 732 C CA . VAL A 1 99 ? 32.503 1.597 -54.711 1.00 92.19 99 VAL A CA 1
ATOM 733 C C . VAL A 1 99 ? 33.455 2.303 -53.743 1.00 92.19 99 VAL A C 1
ATOM 735 O O . VAL A 1 99 ? 33.403 2.046 -52.540 1.00 92.19 99 VAL A O 1
ATOM 738 N N . ARG A 1 100 ? 34.348 3.161 -54.244 1.00 91.75 100 ARG A N 1
ATOM 739 C CA . ARG A 1 100 ? 35.329 3.903 -53.430 1.00 91.75 100 ARG A CA 1
ATOM 740 C C . ARG A 1 100 ? 35.426 5.344 -53.915 1.00 91.75 100 ARG A C 1
ATOM 742 O O . ARG A 1 100 ? 35.810 5.564 -55.060 1.00 91.75 100 ARG A O 1
ATOM 749 N N . ALA A 1 101 ? 35.132 6.310 -53.049 1.00 93.56 101 ALA A N 1
ATOM 750 C CA . ALA A 1 101 ? 35.461 7.711 -53.297 1.00 93.56 101 ALA A CA 1
ATOM 751 C C . ALA A 1 101 ? 36.875 8.030 -52.796 1.00 93.56 101 ALA A C 1
ATOM 753 O O . ALA A 1 101 ? 37.315 7.499 -51.776 1.00 93.56 101 ALA A O 1
ATOM 754 N N . VAL A 1 102 ? 37.582 8.887 -53.526 1.00 91.94 102 VAL A N 1
ATOM 755 C CA . VAL A 1 102 ? 38.900 9.428 -53.173 1.00 91.94 102 VAL A CA 1
ATOM 756 C C . VAL A 1 102 ? 38.921 10.888 -53.604 1.00 91.94 102 VAL A C 1
ATOM 758 O O . VAL A 1 102 ? 38.454 11.194 -54.696 1.00 91.94 102 VAL A O 1
ATOM 761 N N . ASP A 1 103 ? 39.496 11.774 -52.799 1.00 93.44 103 ASP A N 1
ATOM 762 C CA . ASP A 1 103 ? 39.895 13.110 -53.238 1.00 93.44 103 ASP A CA 1
ATOM 763 C C . ASP A 1 103 ? 41.375 13.298 -52.905 1.00 93.44 103 ASP A C 1
ATOM 765 O O . ASP A 1 103 ? 41.797 13.076 -51.774 1.00 93.44 103 ASP A O 1
ATOM 769 N N . THR A 1 104 ? 42.179 13.644 -53.907 1.00 90.81 104 THR A N 1
ATOM 770 C CA . THR A 1 104 ? 43.629 13.830 -53.751 1.00 90.81 104 THR A CA 1
ATOM 771 C C . THR A 1 104 ? 44.000 15.196 -53.165 1.00 90.81 104 THR A C 1
ATOM 773 O O . THR A 1 104 ? 45.153 15.385 -52.778 1.00 90.81 104 THR A O 1
ATOM 776 N N . ALA A 1 105 ? 43.043 16.127 -53.057 1.00 92.12 105 ALA A N 1
ATOM 777 C CA . ALA A 1 105 ? 43.226 17.438 -52.430 1.00 92.12 105 ALA A CA 1
ATOM 778 C C . ALA A 1 105 ? 42.660 17.538 -50.999 1.00 92.12 105 ALA A C 1
ATOM 780 O O . ALA A 1 105 ? 43.038 18.453 -50.265 1.00 92.12 105 ALA A O 1
ATOM 781 N N . SER A 1 106 ? 41.791 16.609 -50.586 1.00 92.94 106 SER A N 1
ATOM 782 C CA . SER A 1 106 ? 41.102 16.645 -49.287 1.00 92.94 106 SER A CA 1
ATOM 783 C C . SER A 1 106 ? 41.556 15.529 -48.346 1.00 92.94 106 SER A C 1
ATOM 785 O O . SER A 1 106 ? 41.838 14.411 -48.763 1.00 92.94 106 SER A O 1
ATOM 787 N N . ALA A 1 107 ? 41.573 15.809 -47.039 1.00 89.62 107 ALA A N 1
ATOM 788 C CA . ALA A 1 107 ? 41.920 14.811 -46.020 1.00 89.62 107 ALA A CA 1
ATOM 789 C C . ALA A 1 107 ? 40.847 13.714 -45.843 1.00 89.62 107 ALA A C 1
ATOM 791 O O . ALA A 1 107 ? 41.168 12.616 -45.398 1.00 89.62 107 ALA A O 1
ATOM 792 N N . ASN A 1 108 ? 39.590 14.012 -46.191 1.00 86.81 108 ASN A N 1
ATOM 793 C CA . ASN A 1 108 ? 38.447 13.103 -46.126 1.00 86.81 108 ASN A CA 1
ATOM 794 C C . ASN A 1 108 ? 37.661 13.182 -47.441 1.00 86.81 108 ASN A C 1
ATOM 796 O O . ASN A 1 108 ? 37.533 14.267 -48.008 1.00 86.81 108 ASN A O 1
ATOM 800 N N . ALA A 1 109 ? 37.076 12.064 -47.873 1.00 90.38 109 ALA A N 1
ATOM 801 C CA . ALA A 1 109 ? 36.136 12.009 -48.990 1.00 90.38 109 ALA A CA 1
ATOM 802 C C . ALA A 1 109 ? 34.831 11.353 -48.519 1.00 90.38 109 ALA A C 1
ATOM 804 O O . ALA A 1 109 ? 34.841 10.213 -48.054 1.00 90.38 109 ALA A O 1
ATOM 805 N N . ASN A 1 110 ? 33.716 12.073 -48.642 1.00 88.44 110 ASN A N 1
ATOM 806 C CA . ASN A 1 110 ? 32.395 11.594 -48.237 1.00 88.44 110 ASN A CA 1
ATOM 807 C C . ASN A 1 110 ? 31.626 11.061 -49.454 1.00 88.44 110 ASN A C 1
ATOM 809 O O . ASN A 1 110 ? 31.759 11.591 -50.556 1.00 88.44 110 ASN A O 1
ATOM 813 N N . VAL A 1 111 ? 30.782 10.047 -49.247 1.00 88.25 111 VAL A N 1
ATOM 814 C CA . VAL A 1 111 ? 29.806 9.581 -50.244 1.00 88.25 111 VAL A CA 1
ATOM 815 C C . VAL A 1 111 ? 28.413 9.821 -49.689 1.00 88.25 111 VAL A C 1
ATOM 817 O O . VAL A 1 111 ? 28.024 9.196 -48.705 1.00 88.25 111 VAL A O 1
ATOM 820 N N . GLU A 1 112 ? 27.666 10.714 -50.328 1.00 88.50 112 GLU A N 1
ATOM 821 C CA . GLU A 1 112 ? 26.278 11.007 -49.984 1.00 88.50 112 GLU A CA 1
ATOM 822 C C . GLU A 1 112 ? 25.352 10.404 -51.047 1.00 88.50 112 GLU A C 1
ATOM 824 O O . GLU A 1 112 ? 25.555 10.598 -52.247 1.00 88.50 112 GLU A O 1
ATOM 829 N N . ILE A 1 113 ? 24.338 9.649 -50.619 1.00 88.62 113 ILE A N 1
ATOM 830 C CA . ILE A 1 113 ? 23.337 9.051 -51.510 1.00 88.62 113 ILE A CA 1
ATOM 831 C C . ILE A 1 113 ? 22.011 9.757 -51.248 1.00 88.62 113 ILE A C 1
ATOM 833 O O . ILE A 1 113 ? 21.252 9.362 -50.365 1.00 88.62 113 ILE A O 1
ATOM 837 N N . VAL A 1 114 ? 21.746 10.812 -52.021 1.00 86.62 114 VAL A N 1
ATOM 838 C CA . VAL A 1 114 ? 20.525 11.621 -51.908 1.00 86.62 114 VAL A CA 1
ATOM 839 C C . VAL A 1 114 ? 19.517 11.183 -52.978 1.00 86.62 114 VAL A C 1
ATOM 841 O O . VAL A 1 114 ? 19.681 11.532 -54.151 1.00 86.62 114 VAL A O 1
ATOM 844 N N . PRO A 1 115 ? 18.473 10.409 -52.635 1.00 86.00 115 PRO A N 1
ATOM 845 C CA . PRO A 1 115 ? 17.397 10.122 -53.574 1.00 86.00 115 PRO A CA 1
ATOM 846 C C . PRO A 1 115 ? 16.604 11.397 -53.895 1.00 86.00 115 PRO A C 1
ATOM 848 O O . PRO A 1 115 ? 16.384 12.247 -53.034 1.00 86.00 115 PRO A O 1
ATOM 851 N N . GLN A 1 116 ? 16.124 11.530 -55.134 1.00 87.62 116 GLN A N 1
ATOM 852 C CA . GLN A 1 116 ? 15.292 12.673 -55.513 1.00 87.62 116 GLN A CA 1
ATOM 853 C C . GLN A 1 116 ? 13.936 12.621 -54.787 1.00 87.62 116 GLN A C 1
ATOM 855 O O . GLN A 1 116 ? 13.196 11.642 -54.898 1.00 87.62 116 GLN A O 1
ATOM 860 N N . GLY A 1 117 ? 13.580 13.703 -54.091 1.00 80.62 117 GLY A N 1
ATOM 861 C CA . GLY A 1 117 ? 12.297 13.819 -53.398 1.00 80.62 117 GLY A CA 1
ATOM 862 C C . GLY A 1 117 ? 12.158 12.794 -52.270 1.00 80.62 117 GLY A C 1
ATOM 863 O O . GLY A 1 117 ? 12.978 12.755 -51.362 1.00 80.62 117 GLY A O 1
ATOM 864 N N . SER A 1 118 ? 11.108 11.973 -52.317 1.00 79.25 118 SER A N 1
ATOM 865 C CA . SER A 1 118 ? 10.791 10.967 -51.292 1.00 79.25 118 SER A CA 1
ATOM 866 C C . SER A 1 118 ? 11.286 9.555 -51.638 1.00 79.25 118 SER A C 1
ATOM 868 O O . SER A 1 118 ? 10.650 8.572 -51.255 1.00 79.25 118 SER A O 1
ATOM 870 N N . GLY A 1 119 ? 12.347 9.428 -52.439 1.00 83.06 119 GLY A N 1
ATOM 871 C CA . GLY A 1 119 ? 12.919 8.119 -52.753 1.00 83.06 119 GLY A CA 1
ATOM 872 C C . GLY A 1 119 ? 13.585 7.472 -51.532 1.00 83.06 119 GLY A C 1
ATOM 873 O O . GLY A 1 119 ? 13.961 8.147 -50.576 1.00 83.06 119 GLY A O 1
ATOM 874 N N . TYR A 1 120 ? 13.747 6.151 -51.575 1.00 84.19 120 TYR A N 1
ATOM 875 C CA . TYR A 1 120 ? 14.324 5.365 -50.484 1.00 84.19 120 TYR A CA 1
ATOM 876 C C . TYR A 1 120 ? 15.635 4.714 -50.917 1.00 84.19 120 TYR A C 1
ATOM 878 O O . TYR A 1 120 ? 15.756 4.247 -52.050 1.00 84.19 120 TYR A O 1
ATOM 886 N N . PHE A 1 121 ? 16.583 4.592 -49.989 1.00 87.50 121 PHE A N 1
ATOM 887 C CA . PHE A 1 121 ? 17.656 3.615 -50.127 1.00 87.50 121 PHE A CA 1
ATOM 888 C C . PHE A 1 121 ? 17.123 2.235 -49.722 1.00 87.50 121 PHE A C 1
ATOM 890 O O . PHE A 1 121 ? 16.665 2.048 -48.595 1.00 87.50 121 PHE A O 1
ATOM 897 N N . THR A 1 122 ? 17.163 1.266 -50.637 1.00 87.06 122 THR A N 1
ATOM 898 C CA . THR A 1 122 ? 16.665 -0.098 -50.401 1.00 87.06 122 THR A CA 1
ATOM 899 C C . THR A 1 122 ? 17.727 -1.133 -50.741 1.00 87.06 122 THR A C 1
ATOM 901 O O . THR A 1 122 ? 18.293 -1.099 -51.833 1.00 87.06 122 THR A O 1
ATOM 904 N N . VAL A 1 123 ? 17.933 -2.102 -49.849 1.00 88.44 123 VAL A N 1
ATOM 905 C CA . VAL A 1 123 ? 18.812 -3.259 -50.065 1.00 88.44 123 VAL A CA 1
ATOM 906 C C . VAL A 1 123 ? 17.947 -4.516 -50.082 1.00 88.44 123 VAL A C 1
ATOM 908 O O . VAL A 1 123 ? 17.313 -4.847 -49.085 1.00 88.44 123 VAL A O 1
ATOM 911 N N . ASN A 1 124 ? 17.902 -5.220 -51.215 1.00 86.12 124 ASN A N 1
ATOM 912 C CA . ASN A 1 124 ? 17.166 -6.481 -51.340 1.00 86.12 124 ASN A CA 1
ATOM 913 C C . ASN A 1 124 ? 18.051 -7.655 -50.880 1.00 86.12 124 ASN A C 1
ATOM 915 O O . ASN A 1 124 ? 18.571 -8.421 -51.690 1.00 86.12 124 ASN A O 1
ATOM 919 N N . GLY A 1 125 ? 18.304 -7.709 -49.572 1.00 84.50 125 GLY A N 1
ATOM 920 C CA . GLY A 1 125 ? 19.232 -8.634 -48.923 1.00 84.50 125 GLY A CA 1
ATOM 921 C C . GLY A 1 125 ? 19.696 -8.099 -47.565 1.00 84.50 125 GLY A C 1
ATOM 922 O O . GLY A 1 125 ? 19.183 -7.094 -47.076 1.00 84.50 125 GLY A O 1
ATOM 923 N N . THR A 1 126 ? 20.680 -8.753 -46.949 1.00 83.62 126 THR A N 1
ATOM 924 C CA . THR A 1 126 ? 21.259 -8.290 -45.679 1.00 83.62 126 THR A CA 1
ATOM 925 C C . THR A 1 126 ? 22.079 -7.017 -45.888 1.00 83.62 126 THR A C 1
ATOM 927 O O . THR A 1 126 ? 23.096 -7.042 -46.579 1.00 83.62 126 THR A O 1
ATOM 930 N N . ALA A 1 127 ? 21.682 -5.919 -45.244 1.00 84.31 127 ALA A N 1
ATOM 931 C CA . ALA A 1 127 ? 22.552 -4.763 -45.050 1.00 84.31 127 ALA A CA 1
ATOM 932 C C . ALA A 1 127 ? 23.457 -5.011 -43.832 1.00 84.31 127 ALA A C 1
ATOM 934 O O . ALA A 1 127 ? 22.962 -5.306 -42.744 1.00 84.31 127 ALA A O 1
ATOM 935 N N . GLN A 1 128 ? 24.774 -4.900 -44.011 1.00 83.31 128 GLN A N 1
ATOM 936 C CA . GLN A 1 128 ? 25.761 -5.072 -42.946 1.00 83.31 128 GLN A CA 1
ATOM 937 C C . GLN A 1 128 ? 26.674 -3.846 -42.894 1.00 83.31 128 GLN A C 1
ATOM 939 O O . GLN A 1 128 ? 27.315 -3.501 -43.883 1.00 83.31 128 GLN A O 1
ATOM 944 N N . PHE A 1 129 ? 26.746 -3.218 -41.724 1.00 81.56 129 PHE A N 1
ATOM 945 C CA . PHE A 1 129 ? 27.651 -2.112 -41.431 1.00 81.56 129 PHE A CA 1
ATOM 946 C C . PHE A 1 129 ? 28.758 -2.651 -40.516 1.00 81.56 129 PHE A C 1
ATOM 948 O O . PHE A 1 129 ? 28.456 -3.279 -39.503 1.00 81.56 129 PHE A O 1
ATOM 955 N N . THR A 1 130 ? 30.025 -2.490 -40.907 1.00 73.00 130 THR A N 1
ATOM 956 C CA . THR A 1 130 ? 31.177 -3.189 -40.292 1.00 73.00 130 THR A CA 1
ATOM 957 C C . THR A 1 130 ? 32.176 -2.257 -39.604 1.00 73.00 130 THR A C 1
ATOM 959 O O . THR A 1 130 ? 33.332 -2.635 -39.436 1.00 73.00 130 THR A O 1
ATOM 962 N N . ASP A 1 131 ? 31.760 -1.040 -39.256 1.00 63.12 131 ASP A N 1
ATOM 963 C CA . ASP A 1 131 ? 32.580 -0.056 -38.543 1.00 63.12 131 ASP A CA 1
ATOM 964 C C . ASP A 1 131 ? 31.910 0.353 -37.220 1.00 63.12 131 ASP A C 1
ATOM 966 O O . ASP A 1 131 ? 30.685 0.334 -37.099 1.00 63.12 131 ASP A O 1
ATOM 970 N N . SER A 1 132 ? 32.726 0.735 -36.238 1.00 57.47 132 SER A N 1
ATOM 971 C CA . SER A 1 132 ? 32.344 0.997 -34.840 1.00 57.47 132 SER A CA 1
ATOM 972 C C . SER A 1 132 ? 31.487 2.268 -34.664 1.00 57.47 132 SER A C 1
ATOM 974 O O . SER A 1 132 ? 30.865 2.488 -33.627 1.00 57.47 132 SER A O 1
ATOM 976 N N . ASN A 1 133 ? 31.396 3.110 -35.702 1.00 66.81 133 ASN A N 1
ATOM 977 C CA . ASN A 1 133 ? 30.780 4.438 -35.647 1.00 66.81 133 ASN A CA 1
ATOM 978 C C . ASN A 1 133 ? 29.382 4.534 -36.293 1.00 66.81 133 ASN A C 1
ATOM 980 O O . ASN A 1 133 ? 29.007 5.597 -36.788 1.00 66.81 133 ASN A O 1
ATOM 984 N N . VAL A 1 134 ? 28.574 3.466 -36.292 1.00 76.56 134 VAL A N 1
ATOM 985 C CA . VAL A 1 134 ? 27.176 3.554 -36.764 1.00 76.56 134 VAL A CA 1
ATOM 986 C C . VAL A 1 134 ? 26.312 4.305 -35.745 1.00 76.56 134 VAL A C 1
ATOM 988 O O . VAL A 1 134 ? 25.771 3.735 -34.795 1.00 76.56 134 VAL A O 1
ATOM 991 N N . PHE A 1 135 ? 26.150 5.606 -35.968 1.00 78.81 135 PHE A N 1
ATOM 992 C CA . PHE A 1 135 ? 25.168 6.441 -35.286 1.00 78.81 135 PHE A CA 1
ATOM 993 C C . PHE A 1 135 ? 23.975 6.732 -36.196 1.00 78.81 135 PHE A C 1
ATOM 995 O O . PHE A 1 135 ? 24.129 7.090 -37.359 1.00 78.81 135 PHE A O 1
ATOM 1002 N N . PHE A 1 136 ? 22.775 6.665 -35.627 1.00 79.00 136 PHE A N 1
ATOM 1003 C CA . PHE A 1 136 ? 21.601 7.302 -36.205 1.00 79.00 136 PHE A CA 1
ATOM 1004 C C . PHE A 1 136 ? 21.556 8.709 -35.616 1.00 79.00 136 PHE A C 1
ATOM 1006 O O . PHE A 1 136 ? 21.152 8.915 -34.467 1.00 79.00 136 PHE A O 1
ATOM 1013 N N . GLU A 1 137 ? 22.094 9.662 -36.371 1.00 76.38 137 GLU A N 1
ATOM 1014 C CA . GLU A 1 137 ? 22.045 11.080 -36.029 1.00 76.38 137 GLU A CA 1
ATOM 1015 C C . GLU A 1 137 ? 20.797 11.747 -36.609 1.00 76.38 137 GLU A C 1
ATOM 1017 O O . GLU A 1 137 ? 20.221 11.282 -37.593 1.00 76.38 137 GLU A O 1
ATOM 1022 N N . GLY A 1 138 ? 20.360 12.833 -35.974 1.00 62.03 138 GLY A N 1
ATOM 1023 C CA . GLY A 1 1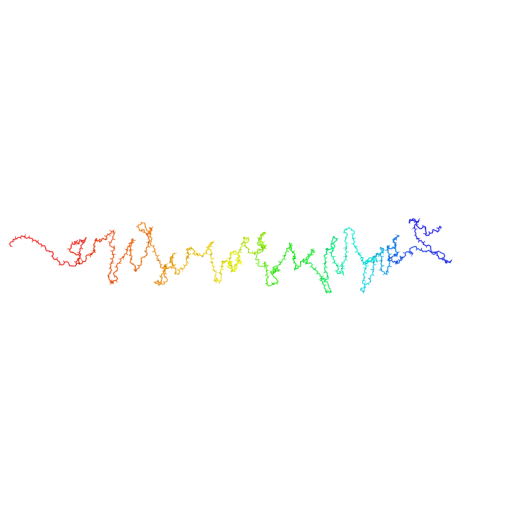38 ? 19.330 13.685 -36.553 1.00 62.03 138 GLY A CA 1
ATOM 1024 C C . GLY A 1 138 ? 19.924 14.545 -37.664 1.00 62.03 138 GLY A C 1
ATOM 1025 O O . GLY A 1 138 ? 20.843 15.319 -37.401 1.00 62.03 138 GLY A O 1
ATOM 1026 N N . ASP A 1 139 ? 19.331 14.480 -38.854 1.00 68.06 139 ASP A N 1
ATOM 1027 C CA . ASP A 1 139 ? 19.578 15.372 -39.997 1.00 68.06 139 ASP A CA 1
ATOM 1028 C C . ASP A 1 139 ? 19.603 16.865 -39.602 1.00 68.06 139 ASP A C 1
ATOM 1030 O O . ASP A 1 139 ? 20.424 17.635 -40.093 1.00 68.06 139 ASP A O 1
ATOM 1034 N N . GLN A 1 140 ? 18.743 17.262 -38.657 1.00 69.81 140 GLN A N 1
ATOM 1035 C CA . GLN A 1 140 ? 18.643 18.633 -38.144 1.00 69.81 140 GLN A CA 1
ATOM 1036 C C . GLN A 1 140 ? 19.608 18.963 -36.987 1.00 69.81 140 GLN A C 1
ATOM 1038 O O . GLN A 1 140 ? 19.789 20.134 -36.652 1.00 69.81 140 GLN A O 1
ATOM 1043 N N . ASN A 1 141 ? 20.181 17.968 -36.298 1.00 70.19 141 ASN A N 1
ATOM 1044 C CA . ASN A 1 141 ? 21.100 18.201 -35.177 1.00 70.19 141 ASN A CA 1
ATOM 1045 C C . ASN A 1 141 ? 22.118 17.053 -35.035 1.00 70.19 141 ASN A C 1
ATOM 1047 O O . ASN A 1 141 ? 21.879 16.120 -34.259 1.00 70.19 141 ASN A O 1
ATOM 1051 N N . PRO A 1 142 ? 23.289 17.169 -35.689 1.00 71.38 142 PRO A N 1
ATOM 1052 C CA . PRO A 1 142 ? 24.347 16.158 -35.643 1.00 71.38 142 PRO A CA 1
ATOM 1053 C C . PRO A 1 142 ? 24.947 15.897 -34.251 1.00 71.38 142 PRO A C 1
ATOM 1055 O O . PRO A 1 142 ? 25.663 14.918 -34.067 1.00 71.38 142 PRO A O 1
ATOM 1058 N N . ALA A 1 143 ? 24.675 16.728 -33.235 1.00 73.62 143 ALA A N 1
ATOM 1059 C CA . ALA A 1 143 ? 25.097 16.448 -31.858 1.00 73.62 143 ALA A CA 1
ATOM 1060 C C . ALA A 1 143 ? 24.157 15.466 -31.127 1.00 73.62 143 ALA A C 1
ATOM 1062 O O . ALA A 1 143 ? 24.514 14.944 -30.070 1.00 73.62 143 ALA A O 1
ATOM 1063 N N . LYS A 1 144 ? 22.961 15.190 -31.669 1.00 68.25 144 LYS A N 1
ATOM 1064 C CA . LYS A 1 144 ? 22.038 14.174 -31.145 1.00 68.25 144 LYS A CA 1
ATOM 1065 C C . LYS A 1 144 ? 22.225 12.869 -31.905 1.00 68.25 144 LYS A C 1
ATOM 1067 O O . LYS A 1 144 ? 21.836 12.764 -33.065 1.00 68.25 144 LYS A O 1
ATOM 1072 N N . LYS A 1 145 ? 22.787 11.870 -31.225 1.00 72.06 145 LYS A N 1
ATOM 1073 C CA . LYS A 1 145 ? 23.106 10.561 -31.801 1.00 72.06 145 LYS A CA 1
ATOM 1074 C C . LYS A 1 145 ? 22.476 9.448 -30.978 1.00 72.06 145 LYS A C 1
ATOM 1076 O O . LYS A 1 145 ? 22.744 9.339 -29.783 1.00 72.06 145 LYS A O 1
ATOM 1081 N N . VAL A 1 146 ? 21.674 8.605 -31.624 1.00 72.31 146 VAL A N 1
ATOM 1082 C CA . VAL A 1 146 ? 21.330 7.284 -31.096 1.00 72.31 146 VAL A CA 1
ATOM 1083 C C . VAL A 1 146 ? 22.349 6.310 -31.666 1.00 72.31 146 VAL A C 1
ATOM 1085 O O . VAL A 1 146 ? 22.312 5.959 -32.845 1.00 72.31 146 VAL A O 1
ATOM 1088 N N . VAL A 1 147 ? 23.293 5.901 -30.826 1.00 71.50 147 VAL A N 1
ATOM 1089 C CA . VAL A 1 147 ? 24.233 4.833 -31.159 1.00 71.50 147 VAL A CA 1
ATOM 1090 C C . VAL A 1 147 ? 23.592 3.522 -30.724 1.00 71.50 147 VAL A C 1
ATOM 1092 O O . VAL A 1 147 ? 23.464 3.262 -29.527 1.00 71.50 147 VAL A O 1
ATOM 1095 N N . PHE A 1 148 ? 23.206 2.679 -31.680 1.00 71.56 148 PHE A N 1
ATOM 1096 C CA . PHE A 1 148 ? 23.000 1.264 -31.379 1.00 71.56 148 PHE A CA 1
ATOM 1097 C C . PHE A 1 148 ? 24.393 0.656 -31.291 1.00 71.56 148 PHE A C 1
ATOM 1099 O O . PHE A 1 148 ? 24.968 0.262 -32.301 1.00 71.56 148 PHE A O 1
ATOM 1106 N N . ASN A 1 149 ? 24.971 0.675 -30.091 1.00 66.75 149 ASN A N 1
ATOM 1107 C CA . ASN A 1 149 ? 26.337 0.224 -29.871 1.00 66.75 149 ASN A CA 1
ATOM 1108 C C . ASN A 1 149 ? 26.407 -1.307 -30.014 1.00 66.75 149 ASN A C 1
ATOM 1110 O O . ASN A 1 149 ? 26.270 -2.053 -29.042 1.00 66.75 149 ASN A O 1
ATOM 1114 N N . VAL A 1 150 ? 26.588 -1.774 -31.249 1.00 67.12 150 VAL A N 1
ATOM 1115 C CA . VAL A 1 150 ? 26.674 -3.200 -31.585 1.00 67.12 150 VAL A CA 1
ATOM 1116 C C . VAL A 1 150 ? 27.962 -3.847 -31.082 1.00 67.12 150 VAL A C 1
ATOM 1118 O O . VAL A 1 150 ? 27.947 -5.038 -30.778 1.00 67.12 150 VAL A O 1
ATOM 1121 N N . ASP A 1 151 ? 29.024 -3.071 -30.856 1.00 64.50 151 ASP A N 1
ATOM 1122 C CA . ASP A 1 151 ? 30.238 -3.557 -30.189 1.00 64.50 151 ASP A CA 1
ATOM 1123 C C . ASP A 1 151 ? 29.944 -3.998 -28.739 1.00 64.50 151 ASP A C 1
ATOM 1125 O O . ASP A 1 151 ? 30.578 -4.913 -28.214 1.00 64.50 151 ASP A O 1
ATOM 1129 N N . THR A 1 152 ? 28.913 -3.420 -28.104 1.00 56.94 152 THR A N 1
ATOM 1130 C CA . THR A 1 152 ? 28.388 -3.875 -26.800 1.00 56.94 152 THR A CA 1
ATOM 1131 C C . THR A 1 152 ? 27.297 -4.950 -26.881 1.00 56.94 152 THR A C 1
ATOM 1133 O O . THR A 1 152 ? 26.901 -5.490 -25.849 1.00 56.94 152 THR A O 1
ATOM 1136 N N . VAL A 1 153 ? 26.830 -5.328 -28.078 1.00 66.81 153 VAL A N 1
ATOM 1137 C CA . VAL A 1 153 ? 25.836 -6.406 -28.263 1.00 66.81 153 VAL A CA 1
ATOM 1138 C C . VAL A 1 153 ? 26.474 -7.806 -28.148 1.00 66.81 153 VAL A C 1
ATOM 1140 O O . VAL A 1 153 ? 25.823 -8.741 -27.667 1.00 66.81 153 VAL A O 1
ATOM 1143 N N . SER A 1 154 ? 27.742 -7.992 -28.543 1.00 59.16 154 SER A N 1
ATOM 1144 C CA . SER A 1 154 ? 28.523 -9.207 -28.227 1.00 59.16 154 SER A CA 1
ATOM 1145 C C . SER A 1 154 ? 30.019 -9.102 -28.530 1.00 59.16 154 SER A C 1
ATOM 1147 O O . SER A 1 154 ? 30.418 -8.451 -29.484 1.00 59.16 154 SER A O 1
ATOM 1149 N N . THR A 1 155 ? 30.831 -9.852 -27.776 1.00 55.84 155 THR A N 1
ATOM 1150 C CA . THR A 1 155 ? 32.304 -9.913 -27.911 1.00 55.84 155 THR A CA 1
ATOM 1151 C C . THR A 1 155 ? 32.853 -11.243 -28.448 1.00 55.84 155 THR A C 1
ATOM 1153 O O . THR A 1 155 ? 34.042 -11.343 -28.740 1.00 55.84 155 THR A O 1
ATOM 1156 N N . ALA A 1 156 ? 32.016 -12.276 -28.586 1.00 59.75 156 ALA A N 1
ATOM 1157 C CA . ALA A 1 156 ? 32.392 -13.563 -29.177 1.00 59.75 156 ALA A CA 1
ATOM 1158 C C . ALA A 1 156 ? 31.834 -13.685 -30.602 1.00 59.75 156 ALA A C 1
ATOM 1160 O O . ALA A 1 156 ? 30.723 -13.229 -30.867 1.00 59.75 156 ALA A O 1
ATOM 1161 N N . GLY A 1 157 ? 32.569 -14.347 -31.502 1.00 62.41 157 GLY A N 1
ATOM 1162 C CA . GLY A 1 157 ? 32.149 -14.540 -32.893 1.00 62.41 157 GLY A CA 1
ATOM 1163 C C . GLY A 1 157 ? 30.818 -15.291 -33.008 1.00 62.41 157 GLY A C 1
ATOM 1164 O O . GLY A 1 157 ? 30.763 -16.501 -32.798 1.00 62.41 157 GLY A O 1
ATOM 1165 N N . GLY A 1 158 ? 29.746 -14.575 -33.347 1.00 63.34 158 GLY A N 1
ATOM 1166 C CA . GLY A 1 158 ? 28.405 -15.125 -33.538 1.00 63.34 158 GLY A CA 1
ATOM 1167 C C . GLY A 1 158 ? 27.324 -14.042 -33.554 1.00 63.34 158 GLY A C 1
ATOM 1168 O O . GLY A 1 158 ? 27.541 -12.921 -33.107 1.00 63.34 158 GLY A O 1
ATOM 1169 N N . VAL A 1 159 ? 26.138 -14.377 -34.063 1.00 68.19 159 VAL A N 1
ATOM 1170 C CA . VAL A 1 159 ? 25.013 -13.431 -34.171 1.00 68.19 159 VAL A CA 1
ATOM 1171 C C . VAL A 1 159 ? 24.268 -13.317 -32.834 1.00 68.19 159 VAL A C 1
ATOM 1173 O O . VAL A 1 159 ? 24.120 -14.299 -32.098 1.00 68.19 159 VAL A O 1
ATOM 1176 N N . ARG A 1 160 ? 23.765 -12.120 -32.516 1.00 69.38 160 ARG A N 1
ATOM 1177 C CA . ARG 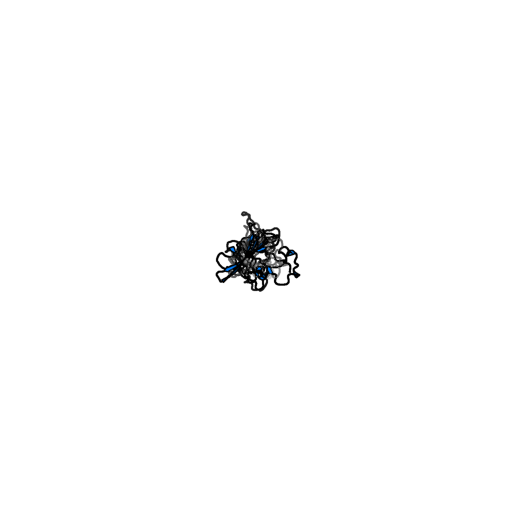A 1 160 ? 22.764 -11.897 -31.464 1.00 69.38 160 ARG A CA 1
ATOM 1178 C C . ARG A 1 160 ? 21.522 -11.265 -32.064 1.00 69.38 160 ARG A C 1
ATOM 1180 O O . ARG A 1 160 ? 21.605 -10.431 -32.959 1.00 69.38 160 ARG A O 1
ATOM 1187 N N . ARG A 1 161 ? 20.372 -11.695 -31.561 1.00 64.38 161 ARG A N 1
ATOM 1188 C CA . ARG A 1 161 ? 19.052 -11.293 -32.028 1.00 64.38 161 ARG A CA 1
ATOM 1189 C C . ARG A 1 161 ? 18.307 -10.733 -30.827 1.00 64.38 161 ARG A C 1
ATOM 1191 O O . ARG A 1 161 ? 17.871 -11.490 -29.966 1.00 64.38 161 ARG A O 1
ATOM 1198 N N . PHE A 1 162 ? 18.214 -9.408 -30.761 1.00 65.75 162 PHE A N 1
ATOM 1199 C CA . PHE A 1 162 ? 17.273 -8.748 -29.865 1.00 65.75 162 PHE A CA 1
ATOM 1200 C C . PHE A 1 162 ? 15.885 -8.934 -30.451 1.00 65.75 162 PHE A C 1
ATOM 1202 O O . PHE A 1 162 ? 15.403 -8.132 -31.248 1.00 65.75 162 PHE A O 1
ATOM 1209 N N . ASP A 1 163 ? 15.274 -10.054 -30.084 1.00 47.88 163 ASP A N 1
ATOM 1210 C CA . ASP A 1 163 ? 13.858 -10.241 -30.299 1.00 47.88 163 ASP A CA 1
ATOM 1211 C C . ASP A 1 163 ? 13.109 -9.255 -29.420 1.00 47.88 163 ASP A C 1
ATOM 1213 O O . ASP A 1 163 ? 12.988 -9.434 -28.209 1.00 47.88 163 ASP A O 1
ATOM 1217 N N . PHE A 1 164 ? 12.561 -8.229 -30.064 1.00 53.81 164 PHE A N 1
ATOM 1218 C CA . PHE A 1 164 ? 11.305 -7.657 -29.622 1.00 53.81 164 PHE A CA 1
ATOM 1219 C C . PHE A 1 164 ? 10.336 -8.829 -29.361 1.00 53.81 164 PHE A C 1
ATOM 1221 O O . PHE A 1 164 ? 10.066 -9.565 -30.316 1.00 53.81 164 PHE A O 1
ATOM 1228 N N . PRO A 1 165 ? 9.865 -9.057 -28.108 1.00 56.00 165 PRO A N 1
ATOM 1229 C CA . PRO A 1 165 ? 8.841 -10.044 -27.777 1.00 56.00 165 PRO A CA 1
ATOM 1230 C C . PRO A 1 165 ? 7.840 -10.270 -28.897 1.00 56.00 165 PRO A C 1
ATOM 1232 O O . PRO A 1 165 ? 7.287 -9.292 -29.395 1.00 56.00 165 PRO A O 1
ATOM 1235 N N . SER A 1 166 ? 7.658 -11.543 -29.284 1.00 53.41 166 SER A N 1
ATOM 1236 C CA . SER A 1 166 ? 6.969 -11.936 -30.519 1.00 53.41 166 SER A CA 1
ATOM 1237 C C . SER A 1 166 ? 5.712 -11.115 -30.732 1.00 53.41 166 SER A C 1
ATOM 1239 O O . SER A 1 166 ? 4.662 -11.324 -30.124 1.00 53.41 166 SER A O 1
ATOM 1241 N N . VAL A 1 167 ? 5.867 -10.164 -31.634 1.00 45.19 167 VAL A N 1
ATOM 1242 C CA . VAL A 1 167 ? 4.846 -9.208 -32.000 1.00 45.19 167 VAL A CA 1
ATOM 1243 C C . VAL A 1 167 ? 3.758 -9.850 -32.859 1.00 45.19 167 VAL A C 1
ATOM 1245 O O . VAL A 1 167 ? 2.702 -9.253 -33.047 1.00 45.19 167 VAL A O 1
ATOM 1248 N N . GLY A 1 168 ? 3.996 -11.054 -33.392 1.00 60.97 168 GLY A N 1
ATOM 1249 C CA . GLY A 1 168 ? 3.160 -11.648 -34.429 1.00 60.97 168 GLY A CA 1
ATOM 1250 C C . GLY A 1 168 ? 3.132 -10.728 -35.648 1.00 60.97 168 GLY A C 1
ATOM 1251 O O . GLY A 1 168 ? 4.143 -10.559 -36.321 1.00 60.97 168 GLY A O 1
ATOM 1252 N N . SER A 1 169 ? 1.984 -10.099 -35.889 1.00 50.16 169 SER A N 1
ATOM 1253 C CA . SER A 1 169 ? 1.780 -9.058 -36.904 1.00 50.16 169 SER A CA 1
ATOM 1254 C C . SER A 1 169 ? 2.239 -7.643 -36.501 1.00 50.16 169 SER A C 1
ATOM 1256 O O . SER A 1 169 ? 2.160 -6.739 -37.330 1.00 50.16 169 SER A O 1
ATOM 1258 N N . ASN A 1 170 ? 2.647 -7.411 -35.247 1.00 46.09 170 ASN A N 1
ATOM 1259 C CA . ASN A 1 170 ? 2.976 -6.074 -34.717 1.00 46.09 170 ASN A CA 1
ATOM 1260 C C . ASN A 1 170 ? 4.478 -5.729 -34.927 1.00 46.09 170 ASN A C 1
ATOM 1262 O O . ASN A 1 170 ? 5.159 -6.411 -35.690 1.00 46.09 170 ASN A O 1
ATOM 1266 N N . THR A 1 171 ? 5.019 -4.686 -34.268 1.00 60.22 171 THR A N 1
ATOM 1267 C CA . THR A 1 171 ? 6.304 -4.073 -34.697 1.00 60.22 171 THR A CA 1
ATOM 1268 C C . THR A 1 171 ? 7.356 -3.625 -33.637 1.00 60.22 171 THR A C 1
ATOM 1270 O O . THR A 1 171 ? 8.427 -3.207 -34.069 1.00 60.22 171 THR A O 1
ATOM 1273 N N . SER A 1 172 ? 7.167 -3.707 -32.300 1.00 54.44 172 SER A N 1
ATOM 1274 C CA . SER A 1 172 ? 8.224 -3.394 -31.277 1.00 54.44 172 SER A CA 1
ATOM 1275 C C . SER A 1 172 ? 7.962 -3.944 -29.841 1.00 54.44 172 SER A C 1
ATOM 1277 O O . SER A 1 172 ? 6.817 -4.287 -29.553 1.00 54.44 172 SER A O 1
ATOM 1279 N N . ALA A 1 173 ? 8.987 -4.043 -28.948 1.00 52.41 173 ALA A N 1
ATOM 1280 C CA . ALA A 1 173 ? 8.896 -4.511 -27.526 1.00 52.41 173 ALA A CA 1
ATOM 1281 C C . ALA A 1 173 ? 10.203 -4.355 -26.639 1.00 52.41 173 ALA A C 1
ATOM 1283 O O . ALA A 1 173 ? 11.067 -3.572 -27.010 1.00 52.41 173 ALA A O 1
ATOM 1284 N N . THR A 1 174 ? 10.300 -5.010 -25.449 1.00 55.44 174 THR A N 1
ATOM 1285 C CA . THR A 1 174 ? 11.182 -4.781 -24.242 1.00 55.44 174 THR A CA 1
ATOM 1286 C C . THR A 1 174 ? 12.111 -3.556 -24.239 1.00 55.44 174 THR A C 1
ATOM 1288 O O . THR A 1 174 ? 13.123 -3.502 -24.927 1.00 55.44 174 THR A O 1
ATOM 1291 N N . ILE A 1 175 ? 11.774 -2.586 -23.380 1.00 62.53 175 ILE A N 1
ATOM 1292 C CA . ILE A 1 175 ? 11.949 -1.156 -23.691 1.00 62.53 175 ILE A CA 1
ATOM 1293 C C . ILE A 1 175 ? 12.749 -0.387 -22.611 1.00 62.53 175 ILE A C 1
ATOM 1295 O O . ILE A 1 175 ? 13.001 0.804 -22.765 1.00 62.53 175 ILE A O 1
ATOM 1299 N N . VAL A 1 176 ? 13.122 -1.023 -21.494 1.00 68.62 176 VAL A N 1
ATOM 1300 C CA . VAL A 1 176 ? 13.449 -0.313 -20.239 1.00 68.62 176 VAL A CA 1
ATOM 1301 C C . VAL A 1 176 ? 14.681 -0.887 -19.553 1.00 68.62 176 VAL A C 1
ATOM 1303 O O . VAL A 1 176 ? 14.792 -2.104 -19.432 1.00 68.62 176 VAL A O 1
ATOM 1306 N N . ALA A 1 177 ? 15.567 -0.017 -19.068 1.00 47.72 177 ALA A N 1
ATOM 1307 C CA . ALA A 1 177 ? 16.747 -0.389 -18.291 1.00 47.72 177 ALA A CA 1
ATOM 1308 C C . ALA A 1 177 ? 16.593 0.001 -16.798 1.00 47.72 177 ALA A C 1
ATOM 1310 O O . ALA A 1 177 ? 15.505 0.373 -16.359 1.00 47.72 177 ALA A O 1
ATOM 1311 N N . ALA A 1 178 ? 17.661 -0.127 -16.004 1.00 54.84 178 ALA A N 1
ATOM 1312 C CA . ALA A 1 178 ? 17.661 0.054 -14.546 1.00 54.84 178 ALA A CA 1
ATOM 1313 C C . ALA A 1 178 ? 18.541 1.242 -14.086 1.00 54.84 178 ALA A C 1
ATOM 1315 O O . ALA A 1 178 ? 19.042 2.002 -14.918 1.00 54.84 178 ALA A O 1
ATOM 1316 N N . ASP A 1 179 ? 18.691 1.394 -12.763 1.00 41.44 179 ASP A N 1
ATOM 1317 C CA . ASP A 1 179 ? 19.688 2.192 -12.011 1.00 41.44 179 ASP A CA 1
ATOM 1318 C C . ASP A 1 179 ? 19.815 3.702 -12.300 1.00 41.44 179 ASP A C 1
ATOM 1320 O O . ASP A 1 179 ? 20.568 4.420 -11.642 1.00 41.44 179 ASP A O 1
ATOM 1324 N N . THR A 1 180 ? 19.007 4.227 -13.211 1.00 55.88 180 THR A N 1
ATOM 1325 C CA . THR A 1 180 ? 18.627 5.641 -13.287 1.00 55.88 180 THR A CA 1
ATOM 1326 C C . THR A 1 180 ? 17.126 5.763 -13.026 1.00 55.88 180 THR A C 1
ATOM 1328 O O . THR A 1 180 ? 16.416 4.756 -12.973 1.00 55.88 180 THR A O 1
ATOM 1331 N N . PHE A 1 181 ? 16.599 6.986 -12.883 1.00 55.44 181 PHE A N 1
ATOM 1332 C CA . PHE A 1 181 ? 15.150 7.202 -12.968 1.00 55.44 181 PHE A CA 1
ATOM 1333 C C . PHE A 1 181 ? 14.667 6.914 -14.395 1.00 55.44 181 PHE A C 1
ATOM 1335 O O . PHE A 1 181 ? 14.528 7.797 -15.242 1.00 55.44 181 PHE A O 1
ATOM 1342 N N . GLN A 1 182 ? 14.432 5.631 -14.649 1.00 64.12 182 GLN A N 1
ATOM 1343 C CA . GLN A 1 182 ? 13.891 5.074 -15.877 1.00 64.12 182 GLN A CA 1
ATOM 1344 C C . GLN A 1 182 ? 12.392 5.310 -15.822 1.00 64.12 182 GLN A C 1
ATOM 1346 O O . GLN A 1 182 ? 11.608 4.466 -15.390 1.00 64.12 182 GLN A O 1
ATOM 1351 N N . THR A 1 183 ? 12.017 6.538 -16.165 1.00 59.78 183 THR A N 1
ATOM 1352 C CA . THR A 1 183 ? 10.660 7.050 -16.026 1.00 59.78 183 THR A CA 1
ATOM 1353 C C . THR A 1 183 ? 9.719 6.323 -16.985 1.00 59.78 183 THR A C 1
ATOM 1355 O O . THR A 1 183 ? 9.415 6.786 -18.084 1.00 59.78 183 THR A O 1
ATOM 1358 N N . LEU A 1 184 ? 9.212 5.174 -16.534 1.00 67.25 184 LEU A N 1
ATOM 1359 C CA . LEU A 1 184 ? 8.092 4.448 -17.125 1.00 67.25 184 LEU A CA 1
ATOM 1360 C C . LEU A 1 184 ? 6.764 5.114 -16.810 1.00 67.25 184 LEU A C 1
ATOM 1362 O O . LEU A 1 184 ? 5.814 4.492 -16.337 1.00 67.25 184 LEU A O 1
ATOM 1366 N N . THR A 1 185 ? 6.674 6.396 -17.144 1.00 56.84 185 THR A N 1
ATOM 1367 C CA . THR A 1 185 ? 5.392 7.078 -17.175 1.00 56.84 185 THR A CA 1
ATOM 1368 C C . THR A 1 185 ? 4.445 6.362 -18.130 1.00 56.84 185 THR A C 1
ATOM 1370 O O . THR A 1 185 ? 4.808 5.937 -19.240 1.00 56.84 185 THR A O 1
ATOM 1373 N N . ASN A 1 186 ? 3.199 6.246 -17.675 1.00 47.12 186 ASN A N 1
ATOM 1374 C CA . ASN A 1 186 ? 2.053 5.833 -18.475 1.00 47.12 186 ASN A CA 1
ATOM 1375 C C . ASN A 1 186 ? 2.235 4.455 -19.149 1.00 47.12 186 ASN A C 1
ATOM 1377 O O . ASN A 1 186 ? 1.882 4.280 -20.315 1.00 47.12 186 ASN A O 1
ATOM 1381 N N . LYS A 1 187 ? 2.826 3.478 -18.445 1.00 66.62 187 LYS A N 1
ATOM 1382 C CA . LYS A 1 187 ? 2.895 2.074 -18.887 1.00 66.62 187 LYS A CA 1
ATOM 1383 C C . LYS A 1 187 ? 1.880 1.229 -18.123 1.00 66.62 187 LYS A C 1
ATOM 1385 O O . LYS A 1 187 ? 1.856 1.256 -16.898 1.00 66.62 187 LYS A O 1
ATOM 1390 N N . SER A 1 188 ? 1.074 0.450 -18.846 1.00 62.16 188 SER A N 1
ATOM 1391 C CA . SER A 1 188 ? 0.334 -0.662 -18.245 1.00 62.16 188 SER A CA 1
ATOM 1392 C C . SER A 1 188 ? 1.286 -1.846 -18.138 1.00 62.16 188 SER A C 1
ATOM 1394 O O . SER A 1 188 ? 1.780 -2.349 -19.147 1.00 62.16 188 SER A O 1
ATOM 1396 N N . ILE A 1 189 ? 1.596 -2.230 -16.907 1.00 72.38 189 ILE A N 1
ATOM 1397 C CA . ILE A 1 189 ? 2.544 -3.290 -16.590 1.00 72.38 189 ILE A CA 1
ATOM 1398 C C . ILE A 1 189 ? 1.707 -4.495 -16.154 1.00 72.38 189 ILE A C 1
ATOM 1400 O O . ILE A 1 189 ? 1.341 -4.635 -14.990 1.00 72.38 189 ILE A O 1
ATOM 1404 N N . ILE A 1 190 ? 1.312 -5.312 -17.137 1.00 67.38 190 ILE A N 1
ATOM 1405 C CA . ILE A 1 190 ? 0.554 -6.545 -16.903 1.00 67.38 190 ILE A CA 1
ATOM 1406 C C . ILE A 1 190 ? 1.546 -7.607 -16.451 1.00 67.38 190 ILE A C 1
ATOM 1408 O O . ILE A 1 190 ? 2.304 -8.150 -17.254 1.00 67.38 190 ILE A O 1
ATOM 1412 N N . ILE A 1 191 ? 1.525 -7.876 -15.155 1.00 67.31 191 ILE A N 1
ATOM 1413 C CA . ILE A 1 191 ? 2.331 -8.896 -14.505 1.00 67.31 191 ILE A CA 1
ATOM 1414 C C . ILE A 1 191 ? 1.373 -9.978 -14.007 1.00 67.31 191 ILE A C 1
ATOM 1416 O O . ILE A 1 191 ? 0.290 -9.657 -13.517 1.00 67.31 191 ILE A O 1
ATOM 1420 N N . LYS A 1 192 ? 1.729 -11.248 -14.211 1.00 65.75 192 LYS A N 1
ATOM 1421 C CA . LYS A 1 192 ? 0.884 -12.383 -13.835 1.00 65.75 192 LYS A CA 1
ATOM 1422 C C . LYS A 1 192 ? 1.242 -12.847 -12.431 1.00 65.75 192 LYS A C 1
ATOM 1424 O O . LYS A 1 192 ? 2.415 -12.913 -12.082 1.00 65.75 192 LYS A O 1
ATOM 1429 N N . ASP A 1 193 ? 0.225 -13.190 -11.655 1.00 59.97 193 ASP A N 1
ATOM 1430 C CA . ASP A 1 193 ? 0.346 -13.896 -10.384 1.00 59.97 193 ASP A CA 1
ATOM 1431 C C . ASP A 1 193 ? 1.439 -13.299 -9.467 1.00 59.97 193 ASP A C 1
ATOM 1433 O O . ASP A 1 193 ? 1.389 -12.126 -9.101 1.00 59.97 193 ASP A O 1
ATOM 1437 N N . ASN A 1 194 ? 2.446 -14.094 -9.104 1.00 57.50 194 ASN A N 1
ATOM 1438 C CA . ASN A 1 194 ? 3.518 -13.726 -8.179 1.00 57.50 194 ASN A CA 1
ATOM 1439 C C . ASN A 1 194 ? 4.702 -12.966 -8.825 1.00 57.50 194 ASN A C 1
ATOM 1441 O O . ASN A 1 194 ? 5.692 -12.698 -8.138 1.00 57.50 194 ASN A O 1
ATOM 1445 N N . ASP A 1 195 ? 4.629 -12.608 -10.111 1.00 67.50 195 ASP A N 1
ATOM 1446 C CA . ASP A 1 195 ? 5.754 -12.022 -10.857 1.00 67.50 195 ASP A CA 1
ATOM 1447 C C . ASP A 1 195 ? 6.035 -10.538 -10.487 1.00 67.50 195 ASP A C 1
ATOM 1449 O O . ASP A 1 195 ? 7.056 -9.984 -10.904 1.00 67.50 195 ASP A O 1
ATOM 1453 N N . LEU A 1 196 ? 5.169 -9.864 -9.703 1.00 75.44 196 LEU A N 1
ATOM 1454 C CA . LEU A 1 196 ? 5.394 -8.482 -9.232 1.00 75.44 196 LEU A CA 1
ATOM 1455 C C . LEU A 1 196 ? 5.996 -8.479 -7.822 1.00 75.44 196 LEU A C 1
ATOM 1457 O O . LEU A 1 196 ? 5.295 -8.602 -6.815 1.00 75.44 196 LEU A O 1
ATOM 1461 N N . ALA A 1 197 ? 7.306 -8.255 -7.767 1.00 65.44 197 ALA A N 1
ATOM 1462 C CA . ALA A 1 197 ? 8.069 -8.060 -6.543 1.00 65.44 197 ALA A CA 1
ATOM 1463 C C . ALA A 1 197 ? 8.535 -6.600 -6.420 1.00 65.44 197 ALA A C 1
ATOM 1465 O O . ALA A 1 197 ? 9.217 -6.089 -7.307 1.00 65.44 197 ALA A O 1
ATOM 1466 N N . ILE A 1 198 ? 8.214 -5.940 -5.303 1.00 75.25 198 ILE A N 1
ATOM 1467 C CA . ILE A 1 198 ? 8.747 -4.614 -4.957 1.00 75.25 198 ILE A CA 1
ATOM 1468 C C . ILE A 1 198 ? 9.620 -4.757 -3.708 1.00 75.25 198 ILE A C 1
ATOM 1470 O O . ILE A 1 198 ? 9.125 -5.097 -2.635 1.00 75.25 198 ILE A O 1
ATOM 1474 N N . THR A 1 199 ? 10.923 -4.502 -3.824 1.00 65.31 199 THR A N 1
ATOM 1475 C CA . THR A 1 199 ? 11.871 -4.572 -2.700 1.00 65.31 199 THR A CA 1
ATOM 1476 C C . THR A 1 199 ? 12.181 -3.181 -2.160 1.00 65.31 199 THR A C 1
ATOM 1478 O O . THR A 1 199 ? 12.683 -2.327 -2.886 1.00 65.31 199 THR A O 1
ATOM 1481 N N . GLY A 1 200 ? 11.930 -2.950 -0.869 1.00 56.69 200 GLY A N 1
ATOM 1482 C CA . GLY A 1 200 ? 12.151 -1.644 -0.221 1.00 56.69 200 GLY A CA 1
ATOM 1483 C C . GLY A 1 200 ? 13.621 -1.290 0.060 1.00 56.69 200 GLY A C 1
ATOM 1484 O O . GLY A 1 200 ? 13.897 -0.322 0.763 1.00 56.69 200 GLY A O 1
ATOM 1485 N N . SER A 1 201 ? 14.567 -2.108 -0.406 1.00 60.91 201 SER A N 1
ATOM 1486 C CA . SER A 1 201 ? 16.012 -1.979 -0.198 1.00 60.91 201 SER A CA 1
ATOM 1487 C C . SER A 1 201 ? 16.756 -2.918 -1.165 1.00 60.91 201 SER A C 1
ATOM 1489 O O . SER A 1 201 ? 16.124 -3.714 -1.857 1.00 60.91 201 SER A O 1
ATOM 1491 N N . THR A 1 202 ? 18.093 -2.893 -1.162 1.00 64.06 202 THR A N 1
ATOM 1492 C CA . THR A 1 202 ? 18.934 -3.951 -1.763 1.00 64.06 202 THR A CA 1
ATOM 1493 C C . THR A 1 202 ? 18.796 -5.298 -1.043 1.00 64.06 202 THR A C 1
ATOM 1495 O O . THR A 1 202 ? 19.205 -6.334 -1.562 1.00 64.06 202 THR A O 1
ATOM 1498 N N . ASP A 1 203 ? 18.211 -5.294 0.155 1.00 68.88 203 ASP A N 1
ATOM 1499 C CA . ASP A 1 203 ? 17.847 -6.485 0.909 1.00 68.88 203 ASP A CA 1
ATOM 1500 C C . ASP A 1 203 ? 16.663 -7.223 0.255 1.00 68.88 203 ASP A C 1
ATOM 1502 O O . ASP A 1 203 ? 15.494 -6.985 0.565 1.00 68.88 203 ASP A O 1
ATOM 1506 N N . VAL A 1 204 ? 16.989 -8.162 -0.635 1.00 69.31 204 VAL A N 1
ATOM 1507 C CA . VAL A 1 204 ? 16.031 -9.033 -1.337 1.00 69.31 204 VAL A CA 1
ATOM 1508 C C . VAL A 1 204 ? 15.250 -9.984 -0.420 1.00 69.31 204 VAL A C 1
ATOM 1510 O O . VAL A 1 204 ? 14.362 -10.679 -0.904 1.00 69.31 204 VAL A O 1
ATOM 1513 N N . SER A 1 205 ? 15.519 -10.022 0.893 1.00 72.38 205 SER A N 1
ATOM 1514 C CA . SER A 1 205 ? 14.630 -10.703 1.847 1.00 72.38 205 SER A CA 1
ATOM 1515 C C . SER A 1 205 ? 13.375 -9.879 2.178 1.00 72.38 205 SER A C 1
ATOM 1517 O O . SER A 1 205 ? 12.377 -10.428 2.645 1.00 72.38 205 SER A O 1
ATOM 1519 N N . LYS A 1 206 ? 13.383 -8.569 1.887 1.00 70.00 206 LYS A N 1
ATOM 1520 C CA . LYS A 1 206 ? 12.290 -7.620 2.158 1.00 70.00 206 LYS A CA 1
ATOM 1521 C C . LYS A 1 206 ? 11.478 -7.339 0.893 1.00 70.00 206 LYS A C 1
ATOM 1523 O O . LYS A 1 206 ? 11.539 -6.248 0.322 1.00 70.00 206 LYS A O 1
ATOM 1528 N N . ILE A 1 207 ? 10.718 -8.344 0.462 1.00 66.81 207 ILE A N 1
ATOM 1529 C CA . ILE A 1 207 ? 9.860 -8.282 -0.729 1.00 66.81 207 ILE A CA 1
ATOM 1530 C C . ILE A 1 207 ? 8.414 -7.967 -0.330 1.00 66.81 207 ILE A C 1
ATOM 1532 O O . ILE A 1 207 ? 7.783 -8.748 0.380 1.00 66.81 207 ILE A O 1
ATOM 1536 N N . ALA A 1 208 ? 7.856 -6.876 -0.853 1.00 68.25 208 ALA A N 1
ATOM 1537 C CA . ALA A 1 208 ? 6.413 -6.706 -0.961 1.00 68.25 208 ALA A CA 1
ATOM 1538 C C . ALA A 1 208 ? 5.921 -7.445 -2.215 1.00 68.25 208 ALA A C 1
ATOM 1540 O O . ALA A 1 208 ? 6.378 -7.170 -3.328 1.00 68.25 208 ALA A O 1
ATOM 1541 N N . LYS A 1 209 ? 5.004 -8.396 -2.019 1.00 69.19 209 LYS A N 1
ATOM 1542 C CA . LYS A 1 209 ? 4.331 -9.148 -3.084 1.00 69.19 209 LYS A CA 1
ATOM 1543 C C . LYS A 1 209 ? 2.857 -8.767 -3.138 1.00 69.19 209 LYS A C 1
ATOM 1545 O O . LYS A 1 209 ? 2.244 -8.536 -2.097 1.00 69.19 209 LYS A O 1
ATOM 1550 N N . PHE A 1 210 ? 2.299 -8.751 -4.342 1.00 69.56 210 PHE A N 1
ATOM 1551 C CA . PHE A 1 210 ? 0.885 -8.485 -4.589 1.00 69.56 210 PHE A CA 1
ATOM 1552 C C . PHE A 1 210 ? 0.285 -9.707 -5.276 1.00 69.56 210 PHE A C 1
ATOM 1554 O O . PHE A 1 210 ? 0.531 -9.932 -6.453 1.00 69.56 210 PHE A O 1
ATOM 1561 N N . GLU A 1 211 ? -0.461 -10.511 -4.524 1.00 67.44 211 GLU A N 1
ATOM 1562 C CA . GLU A 1 211 ? -1.056 -11.753 -5.017 1.00 67.44 211 GLU A CA 1
ATOM 1563 C C . GLU A 1 211 ? -2.537 -11.557 -5.358 1.00 67.44 211 GLU A C 1
ATOM 1565 O O . GLU A 1 211 ? -3.292 -10.941 -4.599 1.00 67.44 211 GLU A O 1
ATOM 1570 N N . THR A 1 212 ? -2.948 -12.102 -6.504 1.00 66.62 212 THR A N 1
ATOM 1571 C CA . THR A 1 212 ? -4.342 -12.096 -6.981 1.00 66.62 212 THR A CA 1
ATOM 1572 C C . THR A 1 212 ? -4.929 -13.502 -7.137 1.00 66.62 212 THR A C 1
ATOM 1574 O O . THR A 1 212 ? -6.120 -13.632 -7.388 1.00 66.62 212 THR A O 1
ATOM 1577 N N . ASP A 1 213 ? -4.112 -14.549 -6.983 1.00 62.28 213 ASP A N 1
ATOM 1578 C CA . ASP A 1 213 ? -4.502 -15.961 -7.155 1.00 62.28 213 ASP A CA 1
ATOM 1579 C C . ASP A 1 213 ? -5.481 -16.437 -6.059 1.00 62.28 213 ASP A C 1
ATOM 1581 O O . ASP A 1 213 ? -6.348 -17.274 -6.284 1.00 62.28 213 ASP A O 1
ATOM 1585 N N . ALA A 1 214 ? -5.433 -15.811 -4.878 1.00 64.06 214 ALA A N 1
ATOM 1586 C CA . ALA A 1 214 ? -6.343 -16.072 -3.760 1.00 64.06 214 ALA A CA 1
ATOM 1587 C C . ALA A 1 214 ? -7.733 -15.392 -3.889 1.00 64.06 214 ALA A C 1
ATOM 1589 O O . ALA A 1 214 ? -8.376 -15.107 -2.875 1.00 64.06 214 ALA A O 1
ATOM 1590 N N . TRP A 1 215 ? -8.189 -15.049 -5.100 1.00 75.69 215 TRP A N 1
ATOM 1591 C CA . TRP A 1 215 ? -9.482 -14.387 -5.335 1.00 75.69 215 TRP A CA 1
ATOM 1592 C C . TRP A 1 215 ? -10.544 -15.381 -5.837 1.00 75.69 215 TRP A C 1
ATOM 1594 O O . TRP A 1 215 ? -10.626 -15.671 -7.026 1.00 75.69 215 TRP A O 1
ATOM 1604 N N . ASP A 1 216 ? -11.428 -15.836 -4.940 1.00 73.06 216 ASP A N 1
ATOM 1605 C CA . ASP A 1 216 ? -12.521 -16.778 -5.265 1.00 73.06 216 ASP A CA 1
ATOM 1606 C C . ASP A 1 216 ? -13.539 -16.245 -6.297 1.00 73.06 216 ASP A C 1
ATOM 1608 O O . ASP A 1 216 ? -14.266 -17.018 -6.925 1.00 73.06 216 ASP A O 1
ATOM 1612 N N . ALA A 1 217 ? -13.648 -14.920 -6.443 1.00 76.50 217 ALA A N 1
ATOM 1613 C CA . ALA A 1 217 ? -14.642 -14.268 -7.290 1.00 76.50 217 ALA A CA 1
ATOM 1614 C C . ALA A 1 217 ? -13.987 -13.624 -8.527 1.00 76.50 217 ALA A C 1
ATOM 1616 O O . ALA A 1 217 ? -13.096 -12.788 -8.370 1.00 76.50 217 ALA A O 1
ATOM 1617 N N . PRO A 1 218 ? -14.448 -13.922 -9.757 1.00 74.56 218 PRO A N 1
ATOM 1618 C CA . PRO A 1 218 ? -13.944 -13.256 -10.951 1.00 74.56 218 PRO A CA 1
ATOM 1619 C C . PRO A 1 218 ? -14.418 -11.795 -10.994 1.00 74.56 218 PRO A C 1
ATOM 1621 O O . PRO A 1 218 ? -15.619 -11.520 -10.970 1.00 74.56 218 PRO A O 1
ATOM 1624 N N . GLY A 1 219 ? -13.488 -10.846 -11.111 1.00 73.50 219 GLY A N 1
ATOM 1625 C CA . GLY A 1 219 ? -13.823 -9.426 -11.194 1.00 73.50 219 GLY A CA 1
ATOM 1626 C C . GLY A 1 219 ? -12.612 -8.497 -11.250 1.00 73.50 219 GLY A C 1
ATOM 1627 O O . GLY A 1 219 ? -11.465 -8.922 -11.133 1.00 73.50 219 GLY A O 1
ATOM 1628 N N . GLN A 1 220 ? -12.871 -7.199 -11.428 1.00 74.69 220 GLN A N 1
ATOM 1629 C CA . GLN A 1 220 ? -11.853 -6.162 -11.264 1.00 74.69 220 GLN A CA 1
ATOM 1630 C C . GLN A 1 220 ? -11.843 -5.682 -9.809 1.00 74.69 220 GLN A C 1
ATOM 1632 O O . GLN A 1 220 ? -12.798 -5.054 -9.352 1.00 74.69 220 GLN A O 1
ATOM 1637 N N . HIS A 1 221 ? -10.739 -5.915 -9.104 1.00 72.06 221 HIS A N 1
ATOM 1638 C CA . HIS A 1 221 ? -10.528 -5.413 -7.748 1.00 72.06 221 HIS A CA 1
ATOM 1639 C C . HIS A 1 221 ? -9.663 -4.150 -7.807 1.00 72.06 221 HIS A C 1
ATOM 1641 O O . HIS A 1 221 ? -8.523 -4.185 -8.267 1.00 72.06 221 HIS A O 1
ATOM 1647 N N . ILE A 1 222 ? -10.219 -3.013 -7.378 1.00 71.50 222 ILE A N 1
ATOM 1648 C CA . ILE A 1 222 ? -9.538 -1.712 -7.416 1.00 71.50 222 ILE A CA 1
ATOM 1649 C C . ILE A 1 222 ? -9.065 -1.350 -6.009 1.00 71.50 222 ILE A C 1
ATOM 1651 O O . ILE A 1 222 ? -9.874 -1.023 -5.141 1.00 71.50 222 ILE A O 1
ATOM 1655 N N . TYR A 1 223 ? -7.749 -1.336 -5.819 1.00 74.94 223 TYR A N 1
ATOM 1656 C CA . TYR A 1 223 ? -7.098 -0.796 -4.630 1.00 74.94 223 TYR A CA 1
ATOM 1657 C C . TYR A 1 223 ? -6.649 0.633 -4.935 1.00 74.94 223 TYR A C 1
ATOM 1659 O O . TYR A 1 223 ? -5.897 0.861 -5.882 1.00 74.94 223 TYR A O 1
ATOM 1667 N N . ARG A 1 224 ? -7.140 1.605 -4.163 1.00 73.25 224 ARG A N 1
ATOM 1668 C CA . ARG A 1 224 ? -6.694 3.003 -4.234 1.00 73.25 224 ARG A CA 1
ATOM 1669 C C . ARG A 1 224 ? -5.790 3.273 -3.040 1.00 73.25 224 ARG A C 1
ATOM 1671 O O . ARG A 1 224 ? -6.142 2.890 -1.928 1.00 73.25 224 ARG A O 1
ATOM 1678 N N . LEU A 1 225 ? -4.647 3.907 -3.282 1.00 76.81 225 LEU A N 1
ATOM 1679 C CA . LEU A 1 225 ? -3.833 4.475 -2.210 1.00 76.81 225 LEU A CA 1
ATOM 1680 C C . LEU A 1 225 ? -4.527 5.743 -1.670 1.00 76.81 225 LEU A C 1
ATOM 1682 O O . LEU A 1 225 ? -5.258 6.378 -2.440 1.00 76.81 225 LEU A O 1
ATOM 1686 N N . PRO A 1 226 ? -4.325 6.108 -0.392 1.00 75.06 226 PRO A N 1
ATOM 1687 C CA . PRO A 1 226 ? -4.826 7.367 0.159 1.00 75.06 226 PRO A CA 1
ATOM 1688 C C . PRO A 1 226 ? -4.311 8.598 -0.601 1.00 75.06 226 PRO A C 1
ATOM 1690 O O . PRO A 1 226 ? -3.201 8.592 -1.140 1.00 75.06 226 PRO A O 1
ATOM 1693 N N . ASP A 1 227 ? -5.120 9.659 -0.640 1.00 79.38 227 ASP A N 1
ATOM 1694 C CA . ASP A 1 227 ? -4.714 10.963 -1.174 1.00 79.38 227 ASP A CA 1
ATOM 1695 C C . ASP A 1 227 ? -4.164 11.825 -0.034 1.00 79.38 227 ASP A C 1
ATOM 1697 O O . ASP A 1 227 ? -4.909 12.277 0.834 1.00 79.38 227 ASP A O 1
ATOM 1701 N N . TYR A 1 228 ? -2.853 12.056 -0.039 1.00 74.38 228 TYR A N 1
ATOM 1702 C CA . TYR A 1 228 ? -2.172 12.840 0.991 1.00 74.38 228 TYR A CA 1
ATOM 1703 C C . TYR A 1 228 ? -2.298 14.364 0.797 1.00 74.38 228 TYR A C 1
ATOM 1705 O O . TYR A 1 228 ? -1.805 15.142 1.616 1.00 74.38 228 TYR A O 1
ATOM 1713 N N . GLY A 1 229 ? -2.972 14.814 -0.267 1.00 77.88 229 GLY A N 1
ATOM 1714 C CA . GLY A 1 229 ? -3.217 16.225 -0.545 1.00 77.88 229 GLY A CA 1
ATOM 1715 C C . GLY A 1 229 ? -1.973 17.014 -0.971 1.00 77.88 229 GLY A C 1
ATOM 1716 O O . GLY A 1 229 ? -0.860 16.509 -1.090 1.00 77.88 229 GLY A O 1
ATOM 1717 N N . THR A 1 230 ? -2.154 18.312 -1.219 1.00 77.44 230 THR A N 1
ATOM 1718 C CA . THR A 1 230 ? -1.136 19.167 -1.866 1.00 77.44 230 THR A CA 1
ATOM 1719 C C . THR A 1 230 ? 0.011 19.628 -0.963 1.00 77.44 230 THR A C 1
ATOM 1721 O O . THR A 1 230 ? 0.923 20.296 -1.445 1.00 77.44 230 THR A O 1
ATOM 1724 N N . THR A 1 231 ? -0.053 19.350 0.341 1.00 77.00 231 THR A N 1
ATOM 1725 C CA . THR A 1 231 ? 0.796 20.001 1.362 1.00 77.00 231 THR A CA 1
ATOM 1726 C C . THR A 1 231 ? 1.622 19.008 2.186 1.00 77.00 231 THR A C 1
ATOM 1728 O O . THR A 1 231 ? 2.514 19.416 2.926 1.00 77.00 231 THR A O 1
ATOM 1731 N N . ILE A 1 232 ? 1.341 17.711 2.055 1.00 75.56 232 ILE A N 1
ATOM 1732 C CA . ILE A 1 232 ? 2.070 16.616 2.698 1.00 75.56 232 ILE A CA 1
ATOM 1733 C C . ILE A 1 232 ? 2.973 15.952 1.642 1.00 75.56 232 ILE A C 1
ATOM 1735 O O . ILE A 1 232 ? 2.676 15.998 0.451 1.00 75.56 232 ILE A O 1
ATOM 1739 N N . THR A 1 233 ? 4.093 15.353 2.051 1.00 76.75 233 THR A N 1
ATOM 1740 C CA . THR A 1 233 ? 5.044 14.681 1.140 1.00 76.75 233 THR A CA 1
ATOM 1741 C C . THR A 1 233 ? 5.090 13.158 1.292 1.00 76.75 233 THR A C 1
ATOM 1743 O O . THR A 1 233 ? 5.752 12.492 0.498 1.00 76.75 233 THR A O 1
ATOM 1746 N N . GLN A 1 234 ? 4.405 12.596 2.292 1.00 73.25 234 GLN A N 1
ATOM 1747 C CA . GLN A 1 234 ? 4.360 11.161 2.572 1.00 73.25 234 GLN A CA 1
ATOM 1748 C C . GLN A 1 234 ? 3.055 10.770 3.282 1.00 73.25 234 GLN A C 1
ATOM 1750 O O . GLN A 1 234 ? 2.579 11.492 4.150 1.00 73.25 234 GLN A O 1
ATOM 1755 N N . SER A 1 235 ? 2.522 9.594 2.951 1.00 76.00 235 SER A N 1
ATOM 1756 C CA . SER A 1 235 ? 1.389 8.949 3.624 1.00 76.00 235 SER A CA 1
ATOM 1757 C C . SER A 1 235 ? 1.652 7.441 3.758 1.00 76.00 235 SER A C 1
ATOM 1759 O O . SER A 1 235 ? 2.539 6.888 3.099 1.00 76.00 235 SER A O 1
ATOM 1761 N N . THR A 1 236 ? 0.916 6.786 4.653 1.00 80.94 236 THR A N 1
ATOM 1762 C CA . THR A 1 236 ? 0.909 5.337 4.884 1.00 80.94 236 THR A CA 1
ATOM 1763 C C . THR A 1 236 ? -0.314 4.683 4.232 1.00 80.94 236 THR A C 1
ATOM 1765 O O . THR A 1 236 ? -1.309 5.335 3.954 1.00 80.94 236 THR A O 1
ATOM 1768 N N . LEU A 1 237 ? -0.284 3.362 3.998 1.00 81.94 237 LEU A N 1
ATOM 1769 C CA . LEU A 1 237 ? -1.431 2.648 3.398 1.00 81.94 237 LEU A CA 1
ATOM 1770 C C . LEU A 1 237 ? -2.717 2.740 4.246 1.00 81.94 237 LEU A C 1
ATOM 1772 O O . LEU A 1 237 ? -3.811 2.633 3.702 1.00 81.94 237 LEU A O 1
ATOM 1776 N N . LEU A 1 238 ? -2.556 2.907 5.560 1.00 83.94 238 LEU A N 1
ATOM 1777 C CA . LEU A 1 238 ? -3.578 3.404 6.475 1.00 83.94 238 LEU A CA 1
ATOM 1778 C C . LEU A 1 238 ? -3.025 4.697 7.084 1.00 83.94 238 LEU A C 1
ATOM 1780 O O . LEU A 1 238 ? -2.070 4.621 7.860 1.00 83.94 238 LEU A O 1
ATOM 1784 N N . ASP A 1 239 ? -3.545 5.853 6.675 1.00 77.56 239 ASP A N 1
ATOM 1785 C CA . ASP A 1 239 ? -3.103 7.184 7.142 1.00 77.56 239 ASP A CA 1
ATOM 1786 C C . ASP A 1 239 ? -4.098 7.887 8.085 1.00 77.56 239 ASP A C 1
ATOM 1788 O O . ASP A 1 239 ? -5.176 7.371 8.380 1.00 77.56 239 ASP A O 1
ATOM 1792 N N . ASP A 1 240 ? -3.705 9.054 8.596 1.00 74.31 240 ASP A N 1
ATOM 1793 C CA . ASP A 1 240 ? -4.524 9.966 9.402 1.00 74.31 240 ASP A CA 1
ATOM 1794 C C . ASP A 1 240 ? -4.962 11.229 8.630 1.00 74.31 240 ASP A C 1
ATOM 1796 O O . ASP A 1 240 ? -5.587 12.126 9.200 1.00 74.31 240 ASP A O 1
ATOM 1800 N N . ILE A 1 241 ? -4.669 11.292 7.326 1.00 77.44 241 ILE A N 1
ATOM 1801 C CA . ILE A 1 241 ? -4.943 12.435 6.443 1.00 77.44 241 ILE A CA 1
ATOM 1802 C C . ILE A 1 241 ? -6.358 12.330 5.864 1.00 77.44 241 ILE A C 1
ATOM 1804 O O . ILE A 1 241 ? -7.068 13.332 5.747 1.00 77.44 241 ILE A O 1
ATOM 1808 N N . THR A 1 242 ? -6.788 11.113 5.518 1.00 75.94 242 THR A N 1
ATOM 1809 C CA . THR A 1 242 ? -8.112 10.837 4.945 1.00 75.94 242 THR A CA 1
ATOM 1810 C C . THR A 1 242 ? -8.872 9.786 5.749 1.00 75.94 242 THR A C 1
ATOM 1812 O O . THR A 1 242 ? -8.298 8.840 6.286 1.00 75.94 242 THR A O 1
ATOM 1815 N N . GLN A 1 243 ? -10.200 9.919 5.831 1.00 81.31 243 GLN A N 1
ATOM 1816 C CA . GLN A 1 243 ? -11.030 8.905 6.485 1.00 81.31 243 GLN A CA 1
ATOM 1817 C C . GLN A 1 243 ? -10.942 7.573 5.724 1.00 81.31 243 GLN A C 1
ATOM 1819 O O . GLN A 1 243 ? -11.245 7.516 4.531 1.00 81.31 243 GLN A O 1
ATOM 1824 N N . GLN A 1 244 ? -10.592 6.496 6.429 1.00 78.19 244 GLN A N 1
ATOM 1825 C CA . GLN A 1 244 ? -10.415 5.164 5.848 1.00 78.19 244 GLN A CA 1
ATOM 1826 C C . GLN A 1 244 ? -11.242 4.095 6.564 1.00 78.19 244 GLN A C 1
ATOM 1828 O O . GLN A 1 244 ? -11.211 3.953 7.784 1.00 78.19 244 GLN A O 1
ATOM 1833 N N . ASP A 1 245 ? -11.944 3.297 5.760 1.00 82.81 245 ASP A N 1
ATOM 1834 C CA . ASP A 1 245 ? -12.756 2.166 6.199 1.00 82.81 245 ASP A CA 1
ATOM 1835 C C . ASP A 1 245 ? -11.969 0.851 6.071 1.00 82.81 245 ASP A C 1
ATOM 1837 O O . ASP A 1 245 ? -11.710 0.382 4.960 1.00 82.81 245 ASP A O 1
ATOM 1841 N N . VAL A 1 246 ? -11.677 0.179 7.189 1.00 84.12 246 VAL A N 1
ATOM 1842 C CA . VAL A 1 246 ? -11.057 -1.158 7.178 1.00 84.12 246 VAL A CA 1
ATOM 1843 C C . VAL A 1 246 ? -12.104 -2.233 7.475 1.00 84.12 246 VAL A C 1
ATOM 1845 O O . VAL A 1 246 ? -12.524 -2.419 8.614 1.00 84.12 246 VAL A O 1
ATOM 1848 N N . LYS A 1 247 ? -12.544 -2.955 6.436 1.00 83.81 247 LYS A N 1
ATOM 1849 C CA . LYS A 1 247 ? -13.657 -3.924 6.507 1.00 83.81 247 LYS A CA 1
ATOM 1850 C C . LYS A 1 247 ? -13.176 -5.374 6.391 1.00 83.81 247 LYS A C 1
ATOM 1852 O O . LYS A 1 247 ? -12.280 -5.676 5.603 1.00 83.81 247 LYS A O 1
ATOM 1857 N N . ASN A 1 248 ? -13.811 -6.266 7.158 1.00 83.31 248 ASN A N 1
ATOM 1858 C CA . ASN A 1 248 ? -13.597 -7.721 7.157 1.00 83.31 248 ASN A CA 1
ATOM 1859 C C . ASN A 1 248 ? -12.120 -8.146 7.307 1.00 83.31 248 ASN A C 1
ATOM 1861 O O . ASN A 1 248 ? -11.644 -9.024 6.588 1.00 83.31 248 ASN A O 1
ATOM 1865 N N . LYS A 1 249 ? -11.376 -7.508 8.222 1.00 84.81 249 LYS A N 1
ATOM 1866 C CA . LYS A 1 249 ? -9.975 -7.847 8.521 1.00 84.81 249 LYS A CA 1
ATOM 1867 C C . LYS A 1 249 ? -9.836 -8.502 9.891 1.00 84.81 249 LYS A C 1
ATOM 1869 O O . LYS A 1 249 ? -10.432 -8.048 10.862 1.00 84.81 249 LYS A O 1
ATOM 1874 N N . ASN A 1 250 ? -9.001 -9.536 9.959 1.00 85.38 250 ASN A N 1
ATOM 1875 C CA . ASN A 1 250 ? -8.511 -10.087 11.215 1.00 85.38 250 ASN A CA 1
ATOM 1876 C C . ASN A 1 250 ? -7.298 -9.262 11.673 1.00 85.38 250 ASN A C 1
ATOM 1878 O O . ASN A 1 250 ? -6.213 -9.404 11.111 1.00 85.38 250 ASN A O 1
ATOM 1882 N N . MET A 1 251 ? -7.492 -8.377 12.652 1.00 85.00 251 MET A N 1
ATOM 1883 C CA . MET A 1 251 ? -6.415 -7.558 13.211 1.00 85.00 251 MET A CA 1
ATOM 1884 C C . MET A 1 251 ? -5.728 -8.318 14.348 1.00 85.00 251 MET A C 1
ATOM 1886 O O . MET A 1 251 ? -6.312 -8.505 15.414 1.00 85.00 251 MET A O 1
ATOM 1890 N N . VAL A 1 252 ? -4.485 -8.750 14.132 1.00 81.69 252 VAL A N 1
ATOM 1891 C CA . VAL A 1 252 ? -3.696 -9.470 15.142 1.00 81.69 252 VAL A CA 1
ATOM 1892 C C . VAL A 1 252 ? -2.903 -8.461 15.976 1.00 81.69 252 VAL A C 1
ATOM 1894 O O . VAL A 1 252 ? -2.034 -7.778 15.446 1.00 81.69 252 VAL A O 1
ATOM 1897 N N . ASN A 1 253 ? -3.198 -8.386 17.279 1.00 82.31 253 ASN A N 1
ATOM 1898 C CA . ASN A 1 253 ? -2.558 -7.494 18.263 1.00 82.31 253 ASN A CA 1
ATOM 1899 C C . ASN A 1 253 ? -2.543 -5.986 17.893 1.00 82.31 253 ASN A C 1
ATOM 1901 O O . ASN A 1 253 ? -1.469 -5.381 17.864 1.00 82.31 253 ASN A O 1
ATOM 1905 N N . PRO A 1 254 ? -3.699 -5.348 17.618 1.00 86.12 254 PRO A N 1
ATOM 1906 C CA . PRO A 1 254 ? -3.740 -3.931 17.265 1.00 86.12 254 PRO A CA 1
ATOM 1907 C C . PRO A 1 254 ? -3.489 -3.006 18.470 1.00 86.12 254 PRO A C 1
ATOM 1909 O O . PRO A 1 254 ? -4.017 -3.211 19.570 1.00 86.12 254 PRO A O 1
ATOM 1912 N N . THR A 1 255 ? -2.737 -1.933 18.227 1.00 85.50 255 THR A N 1
ATOM 1913 C CA . THR A 1 255 ? -2.552 -0.795 19.136 1.00 85.50 255 THR A CA 1
ATOM 1914 C C . THR A 1 255 ? -3.175 0.463 18.531 1.00 85.50 255 THR A C 1
ATOM 1916 O O . THR A 1 255 ? -3.114 0.680 17.322 1.00 85.50 255 THR A O 1
ATOM 1919 N N . PHE A 1 256 ? -3.786 1.301 19.370 1.00 85.19 256 PHE A N 1
ATOM 1920 C CA . PHE A 1 256 ? -4.460 2.533 18.952 1.00 85.19 256 PHE A CA 1
ATOM 1921 C C . PHE A 1 256 ? -3.899 3.712 19.740 1.00 85.19 256 PHE A C 1
ATOM 1923 O O . PHE A 1 256 ? -4.120 3.807 20.947 1.00 85.19 256 PHE A O 1
ATOM 1930 N N . SER A 1 257 ? -3.159 4.601 19.083 1.00 84.06 257 SER A N 1
ATOM 1931 C CA . SER A 1 257 ? -2.541 5.768 19.716 1.00 84.06 257 SER A CA 1
ATOM 1932 C C . SER A 1 257 ? -3.195 7.076 19.281 1.00 84.06 257 SER A C 1
ATOM 1934 O O . SER A 1 257 ? -3.853 7.146 18.247 1.00 84.06 257 SER A O 1
ATOM 1936 N N . THR A 1 258 ? -2.971 8.138 20.054 1.00 75.50 258 THR A N 1
ATOM 1937 C CA . THR A 1 258 ? -3.149 9.511 19.556 1.00 75.50 258 THR A CA 1
ATOM 1938 C C . THR A 1 258 ? -1.956 9.917 18.675 1.00 75.50 258 THR A C 1
ATOM 1940 O O . THR A 1 258 ? -1.085 9.088 18.397 1.00 75.50 258 THR A O 1
ATOM 1943 N N . THR A 1 259 ? -1.898 11.189 18.259 1.00 78.94 259 THR A N 1
ATOM 1944 C CA . THR A 1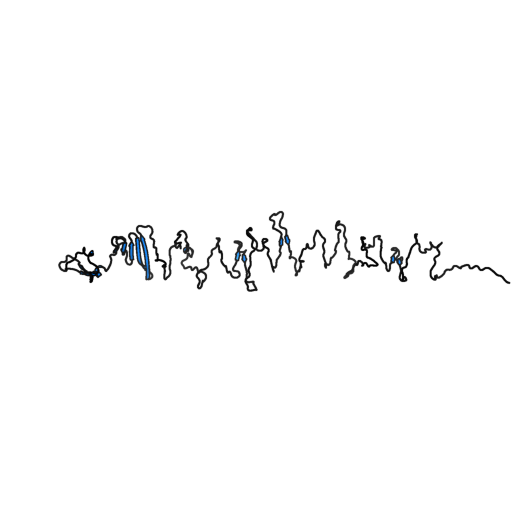 259 ? -0.790 11.787 17.492 1.00 78.94 259 THR A CA 1
ATOM 1945 C C . THR A 1 259 ? 0.583 11.341 18.013 1.00 78.94 259 THR A C 1
ATOM 1947 O O . THR A 1 259 ? 0.847 11.537 19.206 1.00 78.94 259 THR A O 1
ATOM 1950 N N . PRO A 1 260 ? 1.455 10.763 17.162 1.00 76.69 260 PRO A N 1
ATOM 1951 C CA . PRO A 1 260 ? 2.786 10.333 17.566 1.00 76.69 260 PRO A CA 1
ATOM 1952 C C . PRO A 1 260 ? 3.626 11.478 18.138 1.00 76.69 260 PRO A C 1
ATOM 1954 O O . PRO A 1 260 ? 3.798 12.516 17.501 1.00 76.69 260 PRO A O 1
ATOM 1957 N N . SER A 1 261 ? 4.176 11.272 19.333 1.00 79.56 261 SER A N 1
ATOM 1958 C CA . SER A 1 261 ? 5.166 12.163 19.933 1.00 79.56 261 SER A CA 1
ATOM 1959 C C . SER A 1 261 ? 6.575 11.696 19.584 1.00 79.56 261 SER A C 1
ATOM 1961 O O . SER A 1 261 ? 6.890 10.511 19.708 1.00 79.56 261 SER A O 1
ATOM 1963 N N . THR A 1 262 ? 7.429 12.637 19.186 1.00 79.88 262 THR A N 1
ATOM 1964 C CA . THR A 1 262 ? 8.871 12.426 18.982 1.00 79.88 262 THR A CA 1
ATOM 1965 C C . THR A 1 262 ? 9.708 12.842 20.197 1.00 79.88 262 THR A C 1
ATOM 1967 O O . THR A 1 262 ? 10.932 12.799 20.125 1.00 79.88 262 THR A O 1
ATOM 1970 N N . ASP A 1 263 ? 9.078 13.283 21.292 1.00 81.44 263 ASP A N 1
ATOM 1971 C CA . ASP A 1 263 ? 9.762 13.587 22.551 1.00 81.44 263 ASP A CA 1
ATOM 1972 C C . ASP A 1 263 ? 9.912 12.308 23.384 1.00 81.44 263 ASP A C 1
ATOM 1974 O O . ASP A 1 263 ? 8.927 11.734 23.853 1.00 81.44 263 ASP A O 1
ATOM 1978 N N . GLU A 1 264 ? 11.159 11.891 23.595 1.00 81.56 264 GLU A N 1
ATOM 1979 C CA . GLU A 1 264 ? 11.534 10.743 24.428 1.00 81.56 264 GLU A CA 1
ATOM 1980 C C . GLU A 1 264 ? 11.019 10.870 25.878 1.00 81.56 264 GLU A C 1
ATOM 1982 O O . GLU A 1 264 ? 10.747 9.864 26.530 1.00 81.56 264 GLU A O 1
ATOM 1987 N N . ASN A 1 265 ? 10.802 12.098 26.366 1.00 84.19 265 ASN A N 1
ATOM 1988 C CA . ASN A 1 265 ? 10.327 12.385 27.724 1.00 84.19 265 ASN A CA 1
ATOM 1989 C C . ASN A 1 265 ? 8.793 12.447 27.839 1.00 84.19 265 ASN A C 1
ATOM 1991 O O . ASN A 1 265 ? 8.256 12.412 28.948 1.00 84.19 265 ASN A O 1
ATOM 1995 N N . ASN A 1 266 ? 8.075 12.527 26.716 1.00 81.56 266 ASN A N 1
ATOM 1996 C CA . ASN A 1 266 ? 6.613 12.498 26.666 1.00 81.56 266 ASN A CA 1
ATOM 1997 C C . ASN A 1 266 ? 6.142 11.651 25.467 1.00 81.56 266 ASN A C 1
ATOM 1999 O O . ASN A 1 266 ? 5.583 12.194 24.507 1.00 81.56 266 ASN A O 1
ATOM 2003 N N . PRO A 1 267 ? 6.393 10.328 25.489 1.00 82.38 267 PRO A N 1
ATOM 2004 C CA . PRO A 1 267 ? 6.091 9.439 24.375 1.00 82.38 267 PRO A CA 1
ATOM 2005 C C . PRO A 1 267 ? 4.582 9.258 24.165 1.00 82.38 267 PRO A C 1
ATOM 2007 O O . PRO A 1 267 ? 3.759 9.472 25.060 1.00 82.38 267 PRO A O 1
ATOM 2010 N N . THR A 1 268 ? 4.214 8.820 22.961 1.00 83.44 268 THR A N 1
ATOM 2011 C CA . THR A 1 268 ? 2.822 8.600 22.552 1.00 83.44 268 THR A CA 1
ATOM 2012 C C . THR A 1 268 ? 2.085 7.642 23.490 1.00 83.44 268 THR A C 1
ATOM 2014 O O . THR A 1 268 ? 2.558 6.539 23.763 1.00 83.44 268 THR A O 1
ATOM 2017 N N . LYS A 1 269 ? 0.880 8.022 23.931 1.00 83.19 269 LYS A N 1
ATOM 2018 C CA . LYS A 1 269 ? -0.017 7.164 24.723 1.00 83.19 269 LYS A CA 1
ATOM 2019 C C . LYS A 1 269 ? -0.941 6.364 23.804 1.00 83.19 269 LYS A C 1
ATOM 2021 O O . LYS A 1 269 ? -1.358 6.864 22.757 1.00 83.19 269 LYS A O 1
ATOM 2026 N N . TYR A 1 270 ? -1.267 5.133 24.195 1.00 82.38 270 TYR A N 1
ATOM 2027 C CA . TYR A 1 270 ? -2.046 4.212 23.369 1.00 82.38 270 TYR A CA 1
ATOM 2028 C C . TYR A 1 270 ? -2.920 3.246 24.178 1.00 82.38 270 TYR A C 1
ATOM 2030 O O . TYR A 1 270 ? -2.622 2.908 25.322 1.00 82.38 270 TYR A O 1
ATOM 2038 N N . VAL A 1 271 ? -4.005 2.804 23.545 1.00 78.88 271 VAL A N 1
ATOM 2039 C CA . VAL A 1 271 ? -4.905 1.733 23.981 1.00 78.88 271 VAL A CA 1
ATOM 2040 C C . VAL A 1 271 ? -4.479 0.437 23.289 1.00 78.88 271 VAL A C 1
ATOM 2042 O O . VAL A 1 271 ? -4.226 0.422 22.083 1.00 78.88 271 VAL A O 1
ATOM 2045 N N . ILE A 1 272 ? -4.405 -0.657 24.046 1.00 80.88 272 ILE A N 1
ATOM 2046 C CA . ILE A 1 272 ? -4.032 -1.990 23.554 1.00 80.88 272 ILE A CA 1
ATOM 2047 C C . ILE A 1 272 ? -5.251 -2.904 23.668 1.00 80.88 272 ILE A C 1
ATOM 2049 O O . ILE A 1 272 ? -5.853 -2.992 24.738 1.00 80.88 272 ILE A O 1
ATOM 2053 N N . PHE A 1 273 ? -5.583 -3.629 22.599 1.00 77.12 273 PHE A N 1
ATOM 2054 C CA . PHE A 1 273 ? -6.544 -4.732 22.665 1.00 77.12 273 PHE A CA 1
ATOM 2055 C C . PHE A 1 273 ? -5.771 -6.044 22.842 1.00 77.12 273 PHE A C 1
ATOM 2057 O O . PHE A 1 273 ? -5.441 -6.728 21.874 1.00 77.12 273 PHE A O 1
ATOM 2064 N N . ASP A 1 274 ? -5.439 -6.367 24.095 1.00 76.81 274 ASP A N 1
ATOM 2065 C CA . ASP A 1 274 ? -4.695 -7.583 24.431 1.00 76.81 274 ASP A CA 1
ATOM 2066 C C . ASP A 1 274 ? -5.568 -8.835 24.238 1.00 76.81 274 ASP A C 1
ATOM 2068 O O . ASP A 1 274 ? -6.556 -9.059 24.940 1.00 76.81 274 ASP A O 1
ATOM 2072 N N . SER A 1 275 ? -5.187 -9.651 23.256 1.00 74.56 275 SER A N 1
ATOM 2073 C CA . SER A 1 275 ? -5.872 -10.893 22.885 1.00 74.56 275 SER A CA 1
ATOM 2074 C C . SER A 1 275 ? -5.137 -12.161 23.342 1.00 74.56 275 SER A C 1
ATOM 2076 O O . SER A 1 275 ? -5.631 -13.267 23.118 1.00 74.56 275 SER A O 1
ATOM 2078 N N . SER A 1 276 ? -4.000 -12.026 24.039 1.00 78.75 276 SER A N 1
ATOM 2079 C CA . SER A 1 276 ? -3.089 -13.130 24.392 1.00 78.75 276 SER A CA 1
ATOM 2080 C C . SER A 1 276 ? -3.707 -14.239 25.261 1.00 78.75 276 SER A C 1
ATOM 2082 O O . SER A 1 276 ? -3.208 -15.363 25.279 1.00 78.75 276 SER A O 1
ATOM 2084 N N . VAL A 1 277 ? -4.812 -13.951 25.959 1.00 74.69 277 VAL A N 1
ATOM 2085 C CA . VAL A 1 277 ? -5.464 -14.843 26.941 1.00 74.69 277 VAL A CA 1
ATOM 2086 C C . VAL A 1 277 ? -6.772 -15.496 26.451 1.00 74.69 277 VAL A C 1
ATOM 2088 O O . VAL A 1 277 ? -7.526 -16.076 27.240 1.00 74.69 277 VAL A O 1
ATOM 2091 N N . ILE A 1 278 ? -7.078 -15.414 25.152 1.00 74.25 278 ILE A N 1
ATOM 2092 C CA . ILE A 1 278 ? -8.315 -15.942 24.549 1.00 74.25 278 ILE A CA 1
ATOM 2093 C C . ILE A 1 278 ? -8.105 -17.393 24.066 1.00 74.25 278 ILE A C 1
ATOM 2095 O O . ILE A 1 278 ? -7.490 -17.634 23.035 1.00 74.25 278 ILE A O 1
ATOM 2099 N N . THR A 1 279 ? -8.637 -18.376 24.808 1.00 75.69 279 THR A N 1
ATOM 2100 C CA . THR A 1 279 ? -8.478 -19.832 24.532 1.00 75.69 279 THR A CA 1
ATOM 2101 C C . THR A 1 279 ? -9.725 -20.536 23.982 1.00 75.69 279 THR A C 1
ATOM 2103 O O . THR A 1 279 ? -9.672 -21.685 23.553 1.00 75.69 279 THR A O 1
ATOM 2106 N N . GLN A 1 280 ? -10.860 -19.848 24.011 1.00 80.38 280 GLN A N 1
ATOM 2107 C CA . GLN A 1 280 ? -12.111 -20.183 23.332 1.00 80.38 280 GLN A CA 1
ATOM 2108 C C . GLN A 1 280 ? -12.679 -18.867 22.808 1.00 80.38 280 GLN A C 1
ATOM 2110 O O . GLN A 1 280 ? -12.308 -17.814 23.330 1.00 80.38 280 GLN A O 1
ATOM 2115 N N . ASN A 1 281 ? -13.608 -18.908 21.852 1.00 83.31 281 ASN A N 1
ATOM 2116 C CA . ASN A 1 281 ? -14.248 -17.705 21.317 1.00 83.31 281 ASN A CA 1
ATOM 2117 C C . ASN A 1 281 ? -14.827 -16.845 22.454 1.00 83.31 281 ASN A C 1
ATOM 2119 O O . ASN A 1 281 ? -15.843 -17.185 23.063 1.00 83.31 281 ASN A O 1
ATOM 2123 N N . ARG A 1 282 ? -14.158 -15.727 22.760 1.00 74.19 282 ARG A N 1
ATOM 2124 C CA . ARG A 1 282 ? -14.632 -14.733 23.721 1.00 74.19 282 ARG A CA 1
ATOM 2125 C C . ARG A 1 282 ? -15.349 -13.642 22.954 1.00 74.19 282 ARG A C 1
ATOM 2127 O O . ARG A 1 282 ? -14.722 -12.732 22.422 1.00 74.19 282 ARG A O 1
ATOM 2134 N N . THR A 1 283 ? -16.672 -13.721 22.937 1.00 77.19 283 THR A N 1
ATOM 2135 C CA . THR A 1 283 ? -17.504 -12.622 22.457 1.00 77.19 283 THR A CA 1
ATOM 2136 C C . THR A 1 283 ? -17.487 -11.508 23.499 1.00 77.19 283 THR A C 1
ATOM 2138 O O . THR A 1 283 ? -18.320 -11.465 24.404 1.00 77.19 283 THR A O 1
ATOM 2141 N N . VAL A 1 284 ? -16.513 -10.604 23.388 1.00 69.62 284 VAL A N 1
ATOM 2142 C CA . VAL A 1 284 ? -16.620 -9.277 23.997 1.00 69.62 284 VAL A CA 1
ATOM 2143 C C . VAL A 1 284 ? -17.535 -8.466 23.089 1.00 69.62 284 VAL A C 1
ATOM 2145 O O . VAL A 1 284 ? -17.081 -7.785 22.172 1.00 69.62 284 VAL A O 1
ATOM 2148 N N . THR A 1 285 ? -18.844 -8.585 23.315 1.00 65.25 285 THR A N 1
ATOM 2149 C CA . THR A 1 285 ? -19.797 -7.626 22.761 1.00 65.25 285 THR A CA 1
ATOM 2150 C C . THR A 1 285 ? -19.545 -6.308 23.471 1.00 65.25 285 THR A C 1
ATOM 2152 O O . THR A 1 285 ? -20.001 -6.105 24.598 1.00 65.25 285 THR A O 1
ATOM 2155 N N . TRP A 1 286 ? -18.774 -5.436 22.833 1.00 60.97 286 TRP A N 1
ATOM 2156 C CA . TRP A 1 286 ? -18.740 -4.044 23.237 1.00 60.97 286 TRP A CA 1
ATOM 2157 C C . TRP A 1 286 ? -20.155 -3.478 23.093 1.00 60.97 286 TRP A C 1
ATOM 2159 O O . TRP A 1 286 ? -20.810 -3.762 22.083 1.00 60.97 286 TRP A O 1
ATOM 2169 N N . PRO A 1 287 ? -20.652 -2.699 24.069 1.00 44.88 287 PRO A N 1
ATOM 2170 C CA . PRO A 1 287 ? -21.715 -1.767 23.753 1.00 44.88 287 PRO A CA 1
ATOM 2171 C C . PRO A 1 287 ? -21.214 -0.831 22.643 1.00 44.88 287 PRO A C 1
ATOM 2173 O O . PRO A 1 287 ? -20.017 -0.615 22.472 1.00 44.88 287 PRO A O 1
ATOM 2176 N N . ASP A 1 288 ? -22.145 -0.248 21.912 1.00 60.91 288 ASP A N 1
ATOM 2177 C CA . ASP A 1 288 ? -21.947 0.743 20.851 1.00 60.91 288 ASP A CA 1
ATOM 2178 C C . ASP A 1 288 ? -21.303 2.073 21.313 1.00 60.91 288 ASP A C 1
ATOM 2180 O O . ASP A 1 288 ? -21.135 3.000 20.521 1.00 60.91 288 ASP A O 1
ATOM 2184 N N . LEU A 1 289 ? -20.927 2.177 22.588 1.00 56.22 289 LEU A N 1
ATOM 2185 C CA . LEU A 1 289 ? -20.462 3.384 23.264 1.00 56.22 289 LEU A CA 1
ATOM 2186 C C . LEU A 1 289 ? -19.291 3.067 24.210 1.00 56.22 289 LEU A C 1
ATOM 2188 O O . LEU A 1 289 ? -18.796 1.941 24.255 1.00 56.22 289 LEU A O 1
ATOM 2192 N N . ASN A 1 290 ? -18.835 4.083 24.958 1.00 41.44 290 ASN A N 1
ATOM 2193 C CA . ASN A 1 290 ? -17.869 3.967 26.056 1.00 41.44 290 ASN A CA 1
ATOM 2194 C C . ASN A 1 290 ? -18.021 2.631 26.794 1.00 41.44 290 ASN A C 1
ATOM 2196 O O . ASN A 1 290 ? -19.147 2.248 27.090 1.00 41.44 290 ASN A O 1
ATOM 2200 N N . VAL A 1 291 ? -16.921 2.052 27.277 1.00 56.91 291 VAL A N 1
ATOM 2201 C CA . VAL A 1 291 ? -16.551 2.300 28.679 1.00 56.91 291 VAL A CA 1
ATOM 2202 C C . VAL A 1 291 ? -15.152 1.761 28.997 1.00 56.91 291 VAL A C 1
ATOM 2204 O O . VAL A 1 291 ? -14.766 0.677 28.582 1.00 56.91 291 VAL A O 1
ATOM 2207 N N . LYS A 1 292 ? -14.290 2.535 29.650 1.00 47.59 292 LYS A N 1
ATOM 2208 C CA . LYS A 1 292 ? -14.334 2.989 31.052 1.00 47.59 292 LYS A CA 1
ATOM 2209 C C . LYS A 1 292 ? -13.847 1.911 32.058 1.00 47.59 292 LYS A C 1
ATOM 2211 O O . LYS A 1 292 ? -12.964 2.272 32.816 1.00 47.59 292 LYS A O 1
ATOM 2216 N N . VAL A 1 293 ? -14.194 0.605 32.101 1.00 50.12 293 VAL A N 1
ATOM 2217 C CA . VAL A 1 293 ? -15.417 -0.168 31.706 1.00 50.12 293 VAL A CA 1
ATOM 2218 C C . VAL A 1 293 ? -16.615 0.187 32.601 1.00 50.12 293 VAL A C 1
ATOM 2220 O O . VAL A 1 293 ? -17.779 0.082 32.259 1.00 50.12 293 VAL A O 1
ATOM 2223 N N . VAL A 1 294 ? -16.289 0.696 33.765 1.00 46.00 294 VAL A N 1
ATOM 2224 C CA . VAL A 1 294 ? -16.788 1.915 34.389 1.00 46.00 294 VAL A CA 1
ATOM 2225 C C . VAL A 1 294 ? -15.494 2.481 35.050 1.00 46.00 294 VAL A C 1
ATOM 2227 O O . VAL A 1 294 ? -14.515 1.742 35.160 1.00 46.00 294 VAL A O 1
ATOM 2230 N N . GLY A 1 295 ? -15.365 3.748 35.450 1.00 52.06 295 GLY A N 1
ATOM 2231 C CA . GLY A 1 295 ? -14.047 4.309 35.826 1.00 52.06 295 GLY A CA 1
ATOM 2232 C C . GLY A 1 295 ? -14.074 5.679 36.503 1.00 52.06 295 GLY A C 1
ATOM 2233 O O . GLY A 1 295 ? -15.134 6.244 36.758 1.00 52.06 295 GLY A O 1
ATOM 2234 N N . GLU A 1 296 ? -12.893 6.221 36.772 1.00 53.50 296 GLU A N 1
ATOM 2235 C CA . GLU A 1 296 ? -12.450 6.437 38.162 1.00 53.50 296 GLU A CA 1
ATOM 2236 C C . GLU A 1 296 ? -13.076 7.625 38.909 1.00 53.50 296 GLU A C 1
ATOM 2238 O O . GLU A 1 296 ? -13.190 7.576 40.128 1.00 53.50 296 GLU A O 1
ATOM 2243 N N . ALA A 1 297 ? -13.554 8.656 38.210 1.00 60.16 297 ALA A N 1
ATOM 2244 C CA . ALA A 1 297 ? -14.189 9.822 38.839 1.00 60.16 297 ALA A CA 1
ATOM 2245 C C . ALA A 1 297 ? -15.703 9.653 39.117 1.00 60.16 297 ALA A C 1
ATOM 2247 O O . ALA A 1 297 ? -16.370 10.612 39.500 1.00 60.16 297 ALA A O 1
ATOM 2248 N N . SER A 1 298 ? -16.295 8.482 38.850 1.00 49.47 298 SER A N 1
ATOM 2249 C CA . SER A 1 298 ? -17.741 8.237 39.023 1.00 49.47 298 SER A CA 1
ATOM 2250 C C . SER A 1 298 ? -18.069 6.757 39.238 1.00 49.47 298 SER A C 1
ATOM 2252 O O . SER A 1 298 ? -17.358 5.884 38.752 1.00 49.47 298 SER A O 1
ATOM 2254 N N . THR A 1 299 ? -19.174 6.486 39.939 1.00 65.50 299 THR A N 1
ATOM 2255 C CA . THR A 1 299 ? -19.594 5.157 40.415 1.00 65.50 299 THR A CA 1
ATOM 2256 C C . THR A 1 299 ? -19.681 4.077 39.325 1.00 65.50 299 THR A C 1
ATOM 2258 O O . THR A 1 299 ? -19.964 4.337 38.153 1.00 65.50 299 THR A O 1
ATOM 2261 N N . GLN A 1 300 ? -19.464 2.833 39.758 1.00 64.00 300 GLN A N 1
ATOM 2262 C CA . GLN A 1 300 ? -19.294 1.637 38.937 1.00 64.00 300 GLN A CA 1
ATOM 2263 C C . GLN A 1 300 ? -20.516 0.710 39.062 1.00 64.00 300 GLN A C 1
ATOM 2265 O O . GLN A 1 300 ? -20.956 0.446 40.177 1.00 64.00 300 GLN A O 1
ATOM 2270 N N . THR A 1 301 ? -21.041 0.159 37.960 1.00 66.81 301 THR A N 1
ATOM 2271 C CA . THR A 1 301 ? -22.094 -0.878 37.993 1.00 66.81 301 THR A CA 1
ATOM 2272 C C . THR A 1 301 ? -21.660 -2.131 37.235 1.00 66.81 301 THR A C 1
ATOM 2274 O O . THR A 1 301 ? -21.106 -2.061 36.143 1.00 66.81 301 THR A O 1
ATOM 2277 N N . LEU A 1 302 ? -21.930 -3.287 37.833 1.00 69.19 302 LEU A N 1
ATOM 2278 C CA . LEU A 1 302 ? -21.723 -4.638 37.302 1.00 69.19 302 LEU A CA 1
ATOM 2279 C C . LEU A 1 302 ? -23.053 -5.395 37.518 1.00 69.19 302 LEU A C 1
ATOM 2281 O O . LEU A 1 302 ? -23.786 -5.011 38.425 1.00 69.19 302 LEU A O 1
ATOM 2285 N N . THR A 1 303 ? -23.388 -6.439 36.744 1.00 69.44 303 THR A N 1
ATOM 2286 C CA . THR A 1 303 ? -24.679 -7.180 36.859 1.00 69.44 303 THR A CA 1
ATOM 2287 C C . THR A 1 303 ? -24.636 -8.586 36.259 1.00 69.44 303 THR A C 1
ATOM 2289 O O . THR A 1 303 ? -23.802 -8.871 35.394 1.00 69.44 303 THR A O 1
ATOM 2292 N N . ASN A 1 304 ? -25.495 -9.489 36.768 1.00 53.94 304 ASN A N 1
ATOM 2293 C CA . ASN A 1 304 ? -25.438 -10.952 36.556 1.00 53.94 304 ASN A CA 1
ATOM 2294 C C . ASN A 1 304 ? -24.015 -11.521 36.678 1.00 53.94 304 ASN A C 1
ATOM 2296 O O . ASN A 1 304 ? -23.650 -12.551 36.112 1.00 53.94 304 ASN A O 1
ATOM 2300 N N . LYS A 1 305 ? -23.200 -10.812 37.455 1.00 81.56 305 LYS A N 1
ATOM 2301 C CA . LYS A 1 305 ? -21.957 -11.294 38.007 1.00 81.56 305 LYS A CA 1
ATOM 2302 C C . LYS A 1 305 ? -22.363 -11.921 39.320 1.00 81.56 305 LYS A C 1
ATOM 2304 O O . LYS A 1 305 ? -23.132 -11.339 40.081 1.00 81.56 305 LYS A O 1
ATOM 2309 N N . VAL A 1 306 ? -21.830 -13.097 39.596 1.00 68.12 306 VAL A N 1
ATOM 2310 C CA . VAL A 1 306 ? -21.812 -13.591 40.965 1.00 68.12 306 VAL A CA 1
ATOM 2311 C C . VAL A 1 306 ? -20.823 -12.687 41.707 1.00 68.12 306 VAL A C 1
ATOM 2313 O O . VAL A 1 306 ? -19.621 -12.948 41.691 1.00 68.12 306 VAL A O 1
ATOM 2316 N N . TYR A 1 307 ? -21.309 -11.571 42.266 1.00 72.88 307 TYR A N 1
ATOM 2317 C CA . TYR A 1 307 ? -20.491 -10.664 43.071 1.00 72.88 307 TYR A CA 1
ATOM 2318 C C . TYR A 1 307 ? -20.115 -11.404 44.356 1.00 72.88 307 TYR A C 1
ATOM 2320 O O . TYR A 1 307 ? -20.912 -11.532 45.285 1.00 72.88 307 TYR A O 1
ATOM 2328 N N . LYS A 1 308 ? -18.902 -11.946 44.400 1.00 68.19 308 LYS A N 1
ATOM 2329 C CA . LYS A 1 308 ? -18.360 -12.579 45.601 1.00 68.19 308 LYS A CA 1
ATOM 2330 C C . LYS A 1 308 ? -17.664 -11.506 46.422 1.00 68.19 308 LYS A C 1
ATOM 2332 O O . LYS A 1 308 ? -16.720 -10.901 45.932 1.00 68.19 308 LYS A O 1
ATOM 2337 N N . GLY A 1 309 ? -18.143 -11.281 47.645 1.00 70.12 309 GLY A N 1
ATOM 2338 C CA . GLY A 1 309 ? -17.544 -10.314 48.565 1.00 70.12 309 GLY A CA 1
ATOM 2339 C C . GLY A 1 309 ? -17.569 -8.878 48.041 1.00 70.12 309 GLY A C 1
ATOM 2340 O O . GLY A 1 309 ? -16.543 -8.210 48.074 1.00 70.12 309 GLY A O 1
ATOM 2341 N N . ALA A 1 310 ? -18.716 -8.406 47.538 1.00 72.00 310 ALA A N 1
ATOM 2342 C CA . ALA A 1 310 ? -18.883 -6.983 47.249 1.00 72.00 310 ALA A CA 1
ATOM 2343 C C . ALA A 1 310 ? -18.700 -6.172 48.545 1.00 72.00 310 ALA A C 1
ATOM 2345 O O . ALA A 1 310 ? -19.368 -6.442 49.546 1.00 72.00 310 ALA A O 1
ATOM 2346 N N . ILE A 1 311 ? -17.779 -5.209 48.513 1.00 84.56 311 ILE A N 1
ATOM 2347 C CA . ILE A 1 311 ? -17.469 -4.302 49.620 1.00 84.56 311 ILE A CA 1
ATOM 2348 C C . ILE A 1 311 ? -17.982 -2.925 49.226 1.00 84.56 311 ILE A C 1
ATOM 2350 O O . ILE A 1 311 ? -17.682 -2.440 48.134 1.00 84.56 311 ILE A O 1
ATOM 2354 N N . PHE A 1 312 ? -18.738 -2.306 50.125 1.00 85.00 312 PHE A N 1
ATOM 2355 C CA . PHE A 1 312 ? -19.242 -0.951 49.952 1.00 85.00 312 PHE A CA 1
ATOM 2356 C C . PHE A 1 312 ? -18.505 -0.043 50.937 1.00 85.00 312 PHE A C 1
ATOM 2358 O O . PHE A 1 312 ? -18.411 -0.353 52.126 1.00 85.00 312 PHE A O 1
ATOM 2365 N N . GLU A 1 313 ? -17.928 1.031 50.412 1.00 89.06 313 GLU A N 1
ATOM 2366 C CA . GLU A 1 313 ? -17.021 1.956 51.095 1.00 89.06 313 GLU A CA 1
ATOM 2367 C C . GLU A 1 313 ? -17.632 3.361 51.100 1.00 89.06 313 GLU A C 1
ATOM 2369 O O . GLU A 1 313 ? -18.374 3.719 50.183 1.00 89.06 313 GLU A O 1
ATOM 2374 N N . ASP A 1 314 ? -17.352 4.138 52.144 1.00 90.06 314 ASP A N 1
ATOM 2375 C CA . ASP A 1 314 ? -17.802 5.526 52.246 1.00 90.06 314 ASP A CA 1
ATOM 2376 C C . ASP A 1 314 ? -17.084 6.441 51.237 1.00 90.06 314 ASP A C 1
ATOM 2378 O O . ASP A 1 314 ? -15.889 6.310 50.979 1.00 90.06 314 ASP A O 1
ATOM 2382 N N . SER A 1 315 ? -17.820 7.399 50.672 1.00 81.50 315 SER A N 1
ATOM 2383 C CA . SER A 1 315 ? -17.335 8.281 49.603 1.00 81.50 315 SER A CA 1
ATOM 2384 C C . SER A 1 315 ? -16.324 9.351 50.038 1.00 81.50 315 SER A C 1
ATOM 2386 O O . SER A 1 315 ? -15.745 10.004 49.173 1.00 81.50 315 SER A O 1
ATOM 2388 N N . ALA A 1 316 ? -16.148 9.583 51.342 1.00 86.38 316 ALA A N 1
ATOM 2389 C CA . ALA A 1 316 ? -15.260 10.612 51.889 1.00 86.38 316 ALA A CA 1
ATOM 2390 C C . ALA A 1 316 ? -14.186 10.051 52.840 1.00 86.38 316 ALA A C 1
ATOM 2392 O O . ALA A 1 316 ? -13.136 10.673 53.004 1.00 86.38 316 ALA A O 1
ATOM 2393 N N . ASP A 1 317 ? -14.426 8.895 53.463 1.00 86.12 317 ASP A N 1
ATOM 2394 C CA . ASP A 1 317 ? -13.521 8.261 54.425 1.00 86.12 317 ASP A CA 1
ATOM 2395 C C . ASP A 1 317 ? -13.422 6.744 54.203 1.00 86.12 317 ASP A C 1
ATOM 2397 O O . ASP A 1 317 ? -14.213 5.950 54.720 1.00 86.12 317 ASP A O 1
ATOM 2401 N N . ALA A 1 318 ? -12.363 6.340 53.500 1.00 87.88 318 ALA A N 1
ATOM 2402 C CA . ALA A 1 318 ? -12.059 4.954 53.155 1.00 87.88 318 ALA A CA 1
ATOM 2403 C C . ALA A 1 318 ? -11.839 4.005 54.358 1.00 87.88 318 ALA A C 1
ATOM 2405 O O . ALA A 1 318 ? -11.599 2.813 54.155 1.00 87.88 318 ALA A O 1
ATOM 2406 N N . THR A 1 319 ? -11.900 4.472 55.613 1.00 87.88 319 THR A N 1
ATOM 2407 C CA . THR A 1 319 ? -11.881 3.589 56.797 1.00 87.88 319 THR A CA 1
ATOM 2408 C C . THR A 1 319 ? -13.251 2.982 57.125 1.00 87.88 319 THR A C 1
ATOM 2410 O O . THR A 1 319 ? -13.322 1.998 57.864 1.00 87.88 319 THR A O 1
ATOM 2413 N N . LYS A 1 320 ? -14.342 3.506 56.548 1.00 93.00 320 LYS A N 1
ATOM 2414 C CA . LYS A 1 320 ? -15.723 3.068 56.806 1.00 93.00 320 LYS A CA 1
ATOM 2415 C C . LYS A 1 320 ? -16.216 2.140 55.695 1.00 93.00 320 LYS A C 1
ATOM 2417 O O . LYS A 1 320 ? -16.336 2.556 54.544 1.00 93.00 320 LYS A O 1
ATOM 2422 N N . LYS A 1 321 ? -16.500 0.876 56.035 1.00 92.88 321 LYS A N 1
ATOM 2423 C CA . LYS A 1 321 ? -16.883 -0.173 55.068 1.00 92.88 321 LYS A CA 1
ATOM 2424 C C . LYS A 1 321 ? -17.973 -1.096 55.603 1.00 92.88 321 LYS A C 1
ATOM 2426 O O . LYS A 1 321 ? -18.047 -1.338 56.807 1.00 92.88 321 LYS A O 1
ATOM 2431 N N . ILE A 1 322 ? -18.766 -1.663 54.694 1.00 90.38 322 ILE A N 1
ATOM 2432 C CA . ILE A 1 322 ? -19.757 -2.710 54.974 1.00 90.38 322 ILE A CA 1
ATOM 2433 C C . ILE A 1 322 ? -19.424 -3.969 54.164 1.00 90.38 322 ILE A C 1
ATOM 2435 O O . ILE A 1 322 ? -19.157 -3.901 52.961 1.00 90.38 322 ILE A O 1
ATOM 2439 N N . THR A 1 323 ? -19.494 -5.122 54.838 1.00 89.44 323 THR A N 1
ATOM 2440 C CA . THR A 1 323 ? -19.218 -6.455 54.283 1.00 89.44 323 THR A CA 1
ATOM 2441 C C . THR A 1 323 ? -20.296 -7.442 54.729 1.00 89.44 323 THR A C 1
ATOM 2443 O O . THR A 1 323 ? -20.609 -7.531 55.916 1.00 89.44 323 THR A O 1
ATOM 2446 N N . PHE A 1 324 ? -20.827 -8.234 53.797 1.00 86.06 324 PHE A N 1
ATOM 2447 C CA . PHE A 1 324 ? -21.822 -9.272 54.081 1.00 86.06 324 PHE A CA 1
ATOM 2448 C C . PHE A 1 324 ? -21.138 -10.620 54.381 1.00 86.06 324 PHE A C 1
ATOM 2450 O O . PHE A 1 324 ? -20.537 -11.221 53.490 1.00 86.06 324 PHE A O 1
ATOM 2457 N N . ASN A 1 325 ? -21.216 -11.104 55.629 1.00 84.56 325 ASN A N 1
ATOM 2458 C CA . ASN A 1 325 ? -20.658 -12.404 56.024 1.00 84.56 325 ASN A CA 1
ATOM 2459 C C . ASN A 1 325 ? -21.684 -13.538 55.830 1.00 84.56 325 ASN A C 1
ATOM 2461 O O . ASN A 1 325 ? -22.756 -13.517 56.429 1.00 84.56 325 ASN A O 1
ATOM 2465 N N . LEU A 1 326 ? -21.325 -14.544 55.026 1.00 88.31 326 LEU A N 1
ATOM 2466 C CA . LEU A 1 326 ? -22.184 -15.671 54.647 1.00 88.31 326 LEU A CA 1
ATOM 2467 C C . LEU A 1 326 ? -21.693 -17.035 55.193 1.00 88.31 326 LEU A C 1
ATOM 2469 O O . LEU A 1 326 ? -22.169 -18.071 54.738 1.00 88.31 326 LEU A O 1
ATOM 2473 N N . THR A 1 327 ? -20.745 -17.080 56.146 1.00 85.56 327 THR A N 1
ATOM 2474 C CA . THR A 1 327 ? -20.119 -18.347 56.609 1.00 85.56 327 THR A CA 1
ATOM 2475 C C . THR A 1 327 ? -21.072 -19.329 57.278 1.00 85.56 327 THR A C 1
ATOM 2477 O O . THR A 1 327 ? -20.843 -20.532 57.217 1.00 85.56 327 THR A O 1
ATOM 2480 N N . ASN A 1 328 ? -22.123 -18.830 57.928 1.00 84.56 328 ASN A N 1
ATOM 2481 C CA . ASN A 1 328 ? -23.045 -19.653 58.713 1.00 84.56 328 ASN A CA 1
ATOM 2482 C C . ASN A 1 328 ? -24.273 -20.092 57.891 1.00 84.56 328 ASN A C 1
ATOM 2484 O O . ASN A 1 328 ? -25.263 -20.548 58.458 1.00 84.56 328 ASN A O 1
ATOM 2488 N N . LEU A 1 329 ? -24.233 -19.923 56.562 1.00 89.12 329 LEU A N 1
ATOM 2489 C CA . LEU A 1 329 ? -25.294 -20.366 55.662 1.00 89.12 329 LEU A CA 1
ATOM 2490 C C . LEU A 1 329 ? -25.088 -21.824 55.240 1.00 89.12 329 LEU A C 1
ATOM 2492 O O . LEU A 1 329 ? -23.977 -22.254 54.934 1.00 89.12 329 LEU A O 1
ATOM 2496 N N . ASN A 1 330 ? -26.186 -22.575 55.163 1.00 87.12 330 ASN A N 1
ATOM 2497 C CA . ASN A 1 330 ? -26.167 -23.958 54.693 1.00 87.12 330 ASN A CA 1
ATOM 2498 C C . ASN A 1 330 ? -25.807 -24.039 53.198 1.00 87.12 330 ASN A C 1
ATOM 2500 O O . ASN A 1 330 ? -26.140 -23.149 52.410 1.00 87.12 330 ASN A O 1
ATOM 2504 N N . SER A 1 331 ? -25.156 -25.128 52.783 1.00 90.19 331 SER A N 1
ATOM 2505 C CA . SER A 1 331 ? -24.784 -25.358 51.381 1.00 90.19 331 SER A CA 1
ATOM 2506 C C . SER A 1 331 ? -26.003 -25.404 50.448 1.00 90.19 331 SER A C 1
ATOM 2508 O O . SER A 1 331 ? -27.090 -25.807 50.854 1.00 90.19 331 SER A O 1
ATOM 2510 N N . ASN A 1 332 ? -25.809 -25.018 49.180 1.00 82.81 332 ASN A N 1
ATOM 2511 C CA . ASN A 1 332 ? -26.855 -24.944 48.146 1.00 82.81 332 ASN A CA 1
ATOM 2512 C C . ASN A 1 332 ? -28.070 -24.067 48.518 1.00 82.81 332 ASN A C 1
ATOM 2514 O O . ASN A 1 332 ? -29.165 -24.270 47.996 1.00 82.81 332 ASN A O 1
ATOM 2518 N N . SER A 1 333 ? -27.879 -23.079 49.398 1.00 82.88 333 SER A N 1
ATOM 2519 C CA . SER A 1 333 ? -28.900 -22.087 49.737 1.00 82.88 333 SER A CA 1
ATOM 2520 C C . SER A 1 333 ? -28.770 -20.811 48.900 1.00 82.88 333 SER A C 1
ATOM 2522 O O . SER A 1 333 ? -27.684 -20.424 48.470 1.00 82.88 333 SER A O 1
ATOM 2524 N N . ASN A 1 334 ? -29.903 -20.142 48.696 1.00 85.81 334 ASN A N 1
ATOM 2525 C CA . ASN A 1 334 ? -29.989 -18.774 48.202 1.00 85.81 334 ASN A CA 1
ATOM 2526 C C . ASN A 1 334 ? -30.973 -18.035 49.115 1.00 85.81 334 ASN A C 1
ATOM 2528 O O . ASN A 1 334 ? -32.182 -18.217 48.987 1.00 85.81 334 ASN A O 1
ATOM 2532 N N . LEU A 1 335 ? -30.459 -17.298 50.103 1.00 83.12 335 LEU A N 1
ATOM 2533 C CA . LEU A 1 335 ? -31.293 -16.611 51.090 1.00 83.12 335 LEU A CA 1
ATOM 2534 C C . LEU A 1 335 ? -31.623 -15.192 50.637 1.00 83.12 335 LEU A C 1
ATOM 2536 O O . LEU A 1 335 ? -30.741 -14.432 50.242 1.00 83.12 335 LEU A O 1
ATOM 2540 N N . GLN A 1 336 ? -32.897 -14.832 50.754 1.00 83.44 336 GLN A N 1
ATOM 2541 C CA . GLN A 1 336 ? -33.419 -13.534 50.354 1.00 83.44 336 GLN A CA 1
ATOM 2542 C C . GLN A 1 336 ? -33.677 -12.657 51.583 1.00 83.44 336 GLN A C 1
ATOM 2544 O O . GLN A 1 336 ? -34.394 -13.053 52.500 1.00 83.44 336 GLN A O 1
ATOM 2549 N N . TRP A 1 337 ? -33.106 -11.454 51.576 1.00 83.06 337 TRP A N 1
ATOM 2550 C CA . TRP A 1 337 ? -33.390 -10.400 52.548 1.00 83.06 337 TRP A CA 1
ATOM 2551 C C . TRP A 1 337 ? -34.311 -9.372 51.892 1.00 83.06 337 TRP A C 1
ATOM 2553 O O . TRP A 1 337 ? -34.010 -8.886 50.803 1.00 83.06 337 TRP A O 1
ATOM 2563 N N . THR A 1 338 ? -35.429 -9.056 52.545 1.00 82.25 338 THR A N 1
ATOM 2564 C CA . THR A 1 338 ? -36.502 -8.229 51.974 1.00 82.25 338 THR A CA 1
ATOM 2565 C C . THR A 1 338 ? -36.780 -7.035 52.879 1.00 82.25 338 THR A C 1
ATOM 2567 O O . THR A 1 338 ? -36.959 -7.200 54.084 1.00 82.25 338 THR A O 1
ATOM 2570 N N . VAL A 1 339 ? -36.840 -5.839 52.294 1.00 82.00 339 VAL A N 1
ATOM 2571 C CA . VAL A 1 339 ? -37.384 -4.640 52.948 1.00 82.00 339 VAL A CA 1
ATOM 2572 C C . VAL A 1 339 ? -38.888 -4.602 52.638 1.00 82.00 339 VAL A C 1
ATOM 2574 O O . VAL A 1 339 ? -39.236 -4.748 51.466 1.00 82.00 339 VAL A O 1
ATOM 2577 N N . PRO A 1 340 ? -39.780 -4.486 53.639 1.00 72.69 340 PRO A N 1
ATOM 2578 C CA . PRO A 1 340 ? -41.222 -4.626 53.434 1.00 72.69 340 PRO A CA 1
ATOM 2579 C C . PRO A 1 340 ? -41.827 -3.438 52.677 1.00 72.69 340 PRO A C 1
ATOM 2581 O O . PRO A 1 340 ? -41.349 -2.310 52.782 1.00 72.69 340 PRO A O 1
ATOM 2584 N N . GLU A 1 341 ? -42.907 -3.694 51.943 1.00 66.62 341 GLU A N 1
ATOM 2585 C CA . GLU A 1 341 ? -43.629 -2.678 51.176 1.00 66.62 341 GLU A CA 1
ATOM 2586 C C . GLU A 1 341 ? -44.482 -1.777 52.084 1.00 66.62 341 GLU A C 1
ATOM 2588 O O . GLU A 1 341 ? -45.074 -2.232 53.063 1.00 66.62 341 GLU A O 1
ATOM 2593 N N . GLY A 1 342 ? -44.561 -0.487 51.748 1.00 68.56 342 GLY A N 1
ATOM 2594 C CA . GLY A 1 342 ? -45.455 0.458 52.417 1.00 68.56 342 GLY A CA 1
ATOM 2595 C C . GLY A 1 342 ? -46.867 0.420 51.832 1.00 68.56 342 GLY A C 1
ATOM 2596 O O . GLY A 1 342 ? -47.033 0.361 50.616 1.00 68.56 342 GLY A O 1
ATOM 2597 N N . SER A 1 343 ? -47.883 0.522 52.687 1.00 69.31 343 SER A N 1
ATOM 2598 C CA . SER A 1 343 ? -49.292 0.633 52.286 1.00 69.31 343 SER A CA 1
ATOM 2599 C C . SER A 1 343 ? -49.887 1.995 52.668 1.00 69.31 343 SER A C 1
ATOM 2601 O O . SER A 1 343 ? -49.284 2.762 53.414 1.00 69.31 343 SER A O 1
ATOM 2603 N N . LEU A 1 344 ? -51.094 2.306 52.180 1.00 62.00 344 LEU A N 1
ATOM 2604 C CA . LEU A 1 344 ? -51.813 3.536 52.556 1.00 62.00 344 LEU A CA 1
ATOM 2605 C C . LEU A 1 344 ? -52.239 3.573 54.037 1.00 62.00 344 LEU A C 1
ATOM 2607 O O . LEU A 1 344 ? -52.484 4.657 54.557 1.00 62.00 344 LEU A O 1
ATOM 2611 N N . ALA A 1 345 ? -52.350 2.413 54.693 1.00 64.31 345 ALA A N 1
ATOM 2612 C CA . ALA A 1 345 ? -52.666 2.307 56.119 1.00 64.31 345 ALA A CA 1
ATOM 2613 C C . ALA A 1 345 ? -51.397 2.238 56.987 1.00 64.31 345 ALA A C 1
ATOM 2615 O O . ALA A 1 345 ? -51.342 2.851 58.045 1.00 64.31 345 ALA A O 1
ATOM 2616 N N . GLU A 1 346 ? -50.372 1.536 56.500 1.00 68.19 346 GLU A N 1
ATOM 2617 C CA . GLU A 1 346 ? -49.082 1.315 57.162 1.00 68.19 346 GLU A CA 1
ATOM 2618 C C . GLU A 1 346 ? -47.944 1.724 56.205 1.00 68.19 346 GLU A C 1
ATOM 2620 O O . GLU A 1 346 ? -47.397 0.873 55.490 1.00 68.19 346 GLU A O 1
ATOM 2625 N N . PRO A 1 347 ? -47.616 3.024 56.096 1.00 68.06 347 PRO A N 1
ATOM 2626 C CA . PRO A 1 347 ? -46.575 3.490 55.190 1.00 68.06 347 PRO A CA 1
ATOM 2627 C C . PRO A 1 347 ? -45.181 3.122 55.717 1.00 68.06 347 PRO A C 1
ATOM 2629 O O . PRO A 1 347 ? -44.794 3.505 56.823 1.00 68.06 347 PRO A O 1
ATOM 2632 N N . LEU A 1 348 ? -44.379 2.433 54.893 1.00 70.62 348 LEU A N 1
ATOM 2633 C CA . LEU A 1 348 ? -42.929 2.369 55.097 1.00 70.62 348 LEU A CA 1
ATOM 2634 C C . LEU A 1 348 ? -42.397 3.802 55.064 1.00 70.62 348 LEU A C 1
ATOM 2636 O O . LEU A 1 348 ? -42.732 4.536 54.135 1.00 70.62 348 LEU A O 1
ATOM 2640 N N . ASN A 1 349 ? -41.571 4.178 56.045 1.00 64.81 349 ASN A N 1
ATOM 2641 C CA . ASN A 1 349 ? -41.130 5.558 56.213 1.00 64.81 349 ASN A CA 1
ATOM 2642 C C . ASN A 1 349 ? -40.514 6.115 54.921 1.00 64.81 349 ASN A C 1
ATOM 2644 O O . ASN A 1 349 ? -39.443 5.687 54.485 1.00 64.81 349 ASN A O 1
ATOM 2648 N N . ASN A 1 350 ? -41.256 7.045 54.332 1.00 58.28 350 ASN A N 1
ATOM 2649 C CA . ASN A 1 350 ? -41.042 7.685 53.043 1.00 58.28 350 ASN A CA 1
ATOM 2650 C C . ASN A 1 350 ? -40.918 9.218 53.190 1.00 58.28 350 ASN A C 1
ATOM 2652 O O . ASN A 1 350 ? -41.031 9.951 52.208 1.00 58.28 350 ASN A O 1
ATOM 2656 N N . GLY A 1 351 ? -40.665 9.690 54.419 1.00 63.34 351 GLY A N 1
ATOM 2657 C CA . GLY A 1 351 ? -40.206 11.045 54.725 1.00 63.34 351 GLY A CA 1
ATOM 2658 C C . GLY A 1 351 ? -38.675 11.171 54.701 1.00 63.34 351 GLY A C 1
ATOM 2659 O O . GLY A 1 351 ? -37.977 10.394 54.055 1.00 63.34 351 GLY A O 1
ATOM 2660 N N . THR A 1 352 ? -38.141 12.160 55.421 1.00 69.38 352 THR A N 1
ATOM 2661 C CA . THR A 1 352 ? -36.691 12.434 55.526 1.00 69.38 352 THR A CA 1
ATOM 2662 C C . THR A 1 352 ? -35.935 11.515 56.487 1.00 69.38 352 THR A C 1
ATOM 2664 O O . THR A 1 352 ? -34.708 11.558 56.531 1.00 69.38 352 THR A O 1
ATOM 2667 N N . ASP A 1 353 ? -36.651 10.725 57.282 1.00 70.12 353 ASP A N 1
ATOM 2668 C CA . ASP A 1 353 ? -36.085 9.970 58.395 1.00 70.12 353 ASP A CA 1
ATOM 2669 C C . ASP A 1 353 ? -35.603 8.582 57.946 1.00 70.12 353 ASP A C 1
ATOM 2671 O O . ASP A 1 353 ? -36.336 7.810 57.324 1.00 70.12 353 ASP A O 1
ATOM 2675 N N . SER A 1 354 ? -34.363 8.239 58.295 1.00 74.25 354 SER A N 1
ATOM 2676 C CA . SER A 1 354 ? -33.741 6.975 57.896 1.00 74.25 354 SER A CA 1
ATOM 2677 C C . SER A 1 354 ? -34.412 5.753 58.527 1.00 74.25 354 SER A C 1
ATOM 2679 O O . SER A 1 354 ? -34.579 5.668 59.744 1.00 74.25 354 SER A O 1
ATOM 2681 N N . ASN A 1 355 ? -34.687 4.735 57.709 1.00 77.44 355 ASN A N 1
ATOM 2682 C CA . ASN A 1 355 ? -34.978 3.389 58.202 1.00 77.44 355 ASN A CA 1
ATOM 2683 C C . ASN A 1 355 ? -33.683 2.744 58.736 1.00 77.44 355 ASN A C 1
ATOM 2685 O O . ASN A 1 355 ? -32.645 2.795 58.076 1.00 77.44 355 ASN A O 1
ATOM 2689 N N . VAL A 1 356 ? -33.740 2.128 59.922 1.00 80.56 356 VAL A N 1
ATOM 2690 C CA . VAL A 1 356 ? -32.574 1.545 60.612 1.00 80.56 356 VAL A CA 1
ATOM 2691 C C . VAL A 1 356 ? -32.761 0.038 60.790 1.00 80.56 356 VAL A C 1
ATOM 2693 O O . VAL A 1 356 ? -33.782 -0.410 61.312 1.00 80.56 356 VAL A O 1
ATOM 2696 N N . PHE A 1 357 ? -31.761 -0.749 60.385 1.00 85.56 357 PHE A N 1
ATOM 2697 C CA . PHE A 1 357 ? -31.697 -2.179 60.693 1.00 85.56 357 PHE A CA 1
ATOM 2698 C C . PHE A 1 357 ? -31.242 -2.387 62.143 1.00 85.56 357 PHE A C 1
ATOM 2700 O O . PHE A 1 357 ? -30.209 -1.861 62.549 1.00 85.56 357 PHE A O 1
ATOM 2707 N N . VAL A 1 358 ? -32.005 -3.168 62.911 1.00 86.25 358 VAL A N 1
ATOM 2708 C CA . VAL A 1 358 ? -31.764 -3.396 64.345 1.00 86.25 358 VAL A CA 1
ATOM 2709 C C . VAL A 1 358 ? -30.730 -4.510 64.553 1.00 86.25 358 VAL A C 1
ATOM 2711 O O . VAL A 1 358 ? -30.906 -5.616 64.046 1.00 86.25 358 VAL A O 1
ATOM 2714 N N . ALA A 1 359 ? -29.668 -4.240 65.320 1.00 86.50 359 ALA A N 1
ATOM 2715 C CA . ALA A 1 359 ? -28.602 -5.208 65.624 1.00 86.50 359 ALA A CA 1
ATOM 2716 C C . ALA A 1 359 ? -28.677 -5.778 67.058 1.00 86.50 359 ALA A C 1
ATOM 2718 O O . ALA A 1 359 ? -28.900 -5.035 68.006 1.00 86.50 359 ALA A O 1
ATOM 2719 N N . GLU A 1 360 ? -28.411 -7.076 67.240 1.00 85.31 360 GLU A N 1
ATOM 2720 C CA . GLU A 1 360 ? -28.599 -7.817 68.509 1.00 85.31 360 GLU A CA 1
ATOM 2721 C C . GLU A 1 360 ? -27.955 -7.170 69.753 1.00 85.31 360 GLU A C 1
ATOM 2723 O O . GLU A 1 360 ? -28.571 -7.110 70.813 1.00 85.31 360 GLU A O 1
ATOM 2728 N N . LYS A 1 361 ? -26.710 -6.686 69.643 1.00 87.00 361 LYS A N 1
ATOM 2729 C CA . LYS A 1 361 ? -25.908 -6.220 70.794 1.00 87.00 361 LYS A CA 1
ATOM 2730 C C . LYS A 1 361 ? -26.024 -4.720 71.093 1.00 87.00 361 LYS A C 1
ATOM 2732 O O . LYS A 1 361 ? -25.263 -4.216 71.915 1.00 87.00 361 LYS A O 1
ATOM 2737 N N . ALA A 1 362 ? -26.921 -4.001 70.421 1.00 87.00 362 ALA A N 1
ATOM 2738 C CA . ALA A 1 362 ? -27.072 -2.556 70.574 1.00 87.00 362 ALA A CA 1
ATOM 2739 C C . ALA A 1 362 ? -28.421 -2.187 71.212 1.00 87.00 362 ALA A C 1
ATOM 2741 O O . ALA A 1 362 ? -29.478 -2.652 70.787 1.00 87.00 362 ALA A O 1
ATOM 2742 N N . THR A 1 363 ? -28.402 -1.299 72.207 1.00 89.38 363 THR A N 1
ATOM 2743 C CA . THR A 1 363 ? -29.619 -0.718 72.794 1.00 89.38 363 THR A CA 1
ATOM 2744 C C . THR A 1 363 ? -30.307 0.177 71.763 1.00 89.38 363 THR A C 1
ATOM 2746 O O . THR A 1 363 ? -29.735 1.185 71.353 1.00 89.38 363 THR A O 1
ATOM 2749 N N . GLN A 1 364 ? -31.512 -0.190 71.317 1.00 87.81 364 GLN A N 1
ATOM 2750 C CA . GLN A 1 364 ? -32.221 0.464 70.207 1.00 87.81 364 GLN A CA 1
ATOM 2751 C C . GLN A 1 364 ? -33.725 0.586 70.486 1.00 87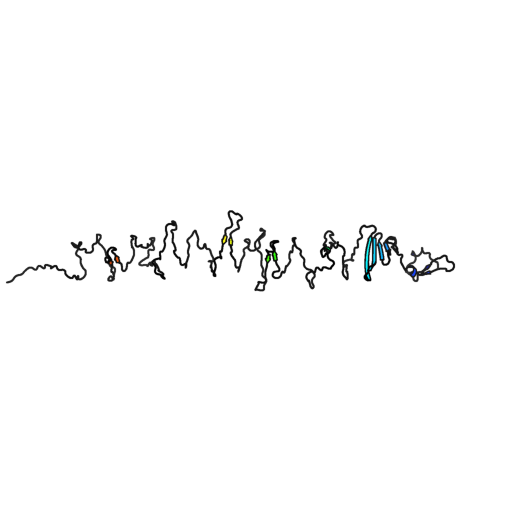.81 364 GLN A C 1
ATOM 2753 O O . GLN A 1 364 ? -34.313 -0.253 71.167 1.00 87.81 364 GLN A O 1
ATOM 2758 N N . THR A 1 365 ? -34.351 1.611 69.907 1.00 88.38 365 THR A N 1
ATOM 2759 C CA . THR A 1 365 ? -35.802 1.838 69.960 1.00 88.38 365 THR A CA 1
ATOM 2760 C C . THR A 1 365 ? -36.495 1.150 68.785 1.00 88.38 365 THR A C 1
ATOM 2762 O O . THR A 1 365 ? -36.064 1.295 67.643 1.00 88.38 365 THR A O 1
ATOM 2765 N N . ILE A 1 366 ? -37.604 0.456 69.048 1.00 86.50 366 ILE A N 1
ATOM 2766 C CA . ILE A 1 366 ? -38.479 -0.122 68.019 1.00 86.50 366 ILE A CA 1
ATOM 2767 C C . ILE A 1 366 ? -39.760 0.719 67.960 1.00 86.50 366 ILE A C 1
ATOM 2769 O O . ILE A 1 366 ? -40.474 0.823 68.954 1.00 86.50 366 ILE A O 1
ATOM 2773 N N . SER A 1 367 ? -40.049 1.324 66.807 1.00 84.00 367 SER A N 1
ATOM 2774 C CA . SER A 1 367 ? -41.228 2.174 66.584 1.00 84.00 367 SER A CA 1
ATOM 2775 C C . SER A 1 367 ? -41.955 1.814 65.285 1.00 84.00 367 SER A C 1
ATOM 2777 O O . SER A 1 367 ? -41.351 1.297 64.337 1.00 84.00 367 SER A O 1
ATOM 2779 N N . ASN A 1 368 ? -43.266 2.080 65.252 1.00 78.56 368 ASN A N 1
ATOM 2780 C CA . ASN A 1 368 ? -44.169 1.814 64.123 1.00 78.56 368 ASN A CA 1
ATOM 2781 C C . ASN A 1 368 ? -44.021 0.371 63.596 1.00 78.56 368 ASN A C 1
ATOM 2783 O O . ASN A 1 368 ? -43.605 0.147 62.455 1.00 78.56 368 ASN A O 1
ATOM 2787 N N . LYS A 1 369 ? -44.252 -0.614 64.476 1.00 80.94 369 LYS A N 1
ATOM 2788 C CA . LYS A 1 369 ? -44.216 -2.052 64.168 1.00 80.94 369 LYS A CA 1
ATOM 2789 C C . LYS A 1 369 ? -45.408 -2.763 64.798 1.00 80.94 369 LYS A C 1
ATOM 2791 O O . LYS A 1 369 ? -45.580 -2.706 66.013 1.00 80.94 369 LYS A O 1
ATOM 2796 N N . THR A 1 370 ? -46.146 -3.509 63.985 1.00 83.81 370 THR A N 1
ATOM 2797 C CA . THR A 1 370 ? -47.015 -4.590 64.459 1.00 83.81 370 THR A CA 1
ATOM 2798 C C . THR A 1 370 ? -46.135 -5.772 64.855 1.00 83.81 370 THR A C 1
ATOM 2800 O O . THR A 1 370 ? -45.247 -6.162 64.097 1.00 83.81 370 THR A O 1
ATOM 2803 N N . MET A 1 371 ? -46.344 -6.324 66.051 1.00 82.19 371 MET A N 1
ATOM 2804 C CA . MET A 1 371 ? -45.593 -7.478 66.552 1.00 82.19 371 MET A CA 1
ATOM 2805 C C . MET A 1 371 ? -46.540 -8.648 66.794 1.00 82.19 371 MET A C 1
ATOM 2807 O O . MET A 1 371 ? -47.352 -8.624 67.715 1.00 82.19 371 MET A O 1
ATOM 2811 N N . GLU A 1 372 ? -46.406 -9.688 65.979 1.00 84.75 372 GLU A N 1
ATOM 2812 C CA . GLU A 1 372 ? -47.148 -10.939 66.122 1.00 84.75 372 GLU A CA 1
ATOM 2813 C C . GLU A 1 372 ? -46.295 -11.967 66.877 1.00 84.75 372 GLU A C 1
ATOM 2815 O O . GLU A 1 372 ? -45.084 -12.055 66.678 1.00 84.75 372 GLU A O 1
ATOM 2820 N N . THR A 1 373 ? -46.913 -12.770 67.750 1.00 85.38 373 THR A N 1
ATOM 2821 C CA . THR A 1 373 ? -46.245 -13.844 68.527 1.00 85.38 373 THR A CA 1
ATOM 2822 C C . THR A 1 373 ? -45.073 -13.382 69.418 1.00 85.38 373 THR A C 1
ATOM 2824 O O . THR A 1 373 ? -44.165 -14.159 69.724 1.00 85.38 373 THR A O 1
ATOM 2827 N N . MET A 1 374 ? -45.090 -12.121 69.870 1.00 87.56 374 MET A N 1
ATOM 2828 C CA . MET A 1 374 ? -44.018 -11.533 70.681 1.00 87.56 374 MET A CA 1
ATOM 2829 C C . MET A 1 374 ? -43.781 -12.297 71.996 1.00 87.56 374 MET A C 1
ATOM 2831 O O . MET A 1 374 ? -44.705 -12.565 72.771 1.00 87.56 374 MET A O 1
ATOM 2835 N N . ARG A 1 375 ? -42.503 -12.566 72.289 1.00 86.50 375 ARG A N 1
ATOM 2836 C CA . ARG A 1 375 ? -42.027 -13.032 73.596 1.00 86.50 375 ARG A CA 1
ATOM 2837 C C . ARG A 1 375 ? -40.912 -12.129 74.104 1.00 86.50 375 ARG A C 1
ATOM 2839 O O . ARG A 1 375 ? -40.010 -11.782 73.346 1.00 86.50 375 ARG A O 1
ATOM 2846 N N . ILE A 1 376 ? -40.952 -11.796 75.390 1.00 89.31 376 ILE A N 1
ATOM 2847 C CA . ILE A 1 376 ? -39.873 -11.096 76.094 1.00 89.31 376 ILE A CA 1
ATOM 2848 C C . ILE A 1 376 ? -39.191 -12.125 76.991 1.00 89.31 376 ILE A C 1
ATOM 2850 O O . ILE A 1 376 ? -39.825 -12.684 77.884 1.00 89.31 376 ILE A O 1
ATOM 2854 N N . ASN A 1 377 ? -37.918 -12.407 76.727 1.00 87.50 377 ASN A N 1
ATOM 2855 C CA . ASN A 1 377 ? -37.150 -13.408 77.462 1.00 87.50 377 ASN A CA 1
ATOM 2856 C C . ASN A 1 377 ? -36.333 -12.764 78.589 1.00 87.50 377 ASN A C 1
ATOM 2858 O O . ASN A 1 377 ? -35.619 -11.793 78.343 1.00 87.50 377 ASN A O 1
ATOM 2862 N N . ASN A 1 378 ? -36.366 -13.341 79.790 1.00 87.12 378 ASN A N 1
ATOM 2863 C CA . ASN A 1 378 ? -35.358 -13.089 80.812 1.00 87.12 378 ASN A CA 1
ATOM 2864 C C . ASN A 1 378 ? -34.108 -13.927 80.472 1.00 87.12 378 ASN A C 1
ATOM 2866 O O . ASN A 1 378 ? -34.168 -15.155 80.561 1.00 87.12 378 ASN A O 1
ATOM 2870 N N . PRO A 1 379 ? -32.970 -13.311 80.100 1.00 75.50 379 PRO A N 1
ATOM 2871 C CA . PRO A 1 379 ? -31.768 -14.053 79.716 1.00 75.50 379 PRO A CA 1
ATOM 2872 C C . PRO A 1 379 ? -31.171 -14.889 80.861 1.00 75.50 379 PRO A C 1
ATOM 2874 O O . PRO A 1 379 ? -30.404 -15.810 80.594 1.00 75.50 379 PRO A O 1
ATOM 2877 N N . GLU A 1 380 ? -31.532 -14.608 82.116 1.00 86.94 380 GLU A N 1
ATOM 2878 C CA . GLU A 1 380 ? -31.015 -15.295 83.306 1.00 86.94 380 GLU A CA 1
ATOM 2879 C C . GLU A 1 380 ? -31.920 -16.438 83.801 1.00 86.94 380 GLU A C 1
ATOM 2881 O O . GLU A 1 380 ? -31.571 -17.141 84.749 1.00 86.94 380 GLU A O 1
ATOM 2886 N N . ASN A 1 381 ? -33.081 -16.668 83.172 1.00 81.88 381 ASN A N 1
ATOM 2887 C CA . ASN A 1 381 ? -33.989 -17.751 83.551 1.00 81.88 381 ASN A CA 1
ATOM 2888 C C . ASN A 1 381 ? -34.587 -18.441 82.318 1.00 81.88 381 ASN A C 1
ATOM 2890 O O . ASN A 1 381 ? -35.436 -17.882 81.632 1.00 81.88 381 ASN A O 1
ATOM 2894 N N . VAL A 1 382 ? -34.212 -19.706 82.107 1.00 73.06 382 VAL A N 1
ATOM 2895 C CA . VAL A 1 382 ? -34.680 -20.565 80.999 1.00 73.06 382 VAL A CA 1
ATOM 2896 C C . VAL A 1 382 ? -36.203 -20.732 80.898 1.00 73.06 382 VAL A C 1
ATOM 2898 O O . VAL A 1 382 ? -36.699 -21.028 79.815 1.00 73.06 382 VAL A O 1
ATOM 2901 N N . ASN A 1 383 ? -36.949 -20.516 81.986 1.00 80.88 383 ASN A N 1
ATOM 2902 C CA . ASN A 1 383 ? -38.419 -20.532 82.000 1.00 80.88 383 ASN A CA 1
ATOM 2903 C C . ASN A 1 383 ? -39.031 -19.127 82.183 1.00 80.88 383 ASN A C 1
ATOM 2905 O O . ASN A 1 383 ? -40.247 -18.985 82.279 1.00 80.88 383 ASN A O 1
ATOM 2909 N N . GLY A 1 384 ? -38.204 -18.085 82.282 1.00 82.31 384 GLY A N 1
ATOM 2910 C CA . GLY A 1 384 ? -38.614 -16.716 82.576 1.00 82.31 384 GLY A CA 1
ATOM 2911 C C . GLY A 1 384 ? -38.989 -15.935 81.324 1.00 82.31 384 GLY A C 1
ATOM 2912 O O . GLY A 1 384 ? -38.309 -14.975 80.983 1.00 82.31 384 GLY A O 1
ATOM 2913 N N . PHE A 1 385 ? -40.065 -16.313 80.640 1.00 84.19 385 PHE A N 1
ATOM 2914 C CA . PHE A 1 385 ? -40.549 -15.591 79.461 1.00 84.19 385 PHE A CA 1
ATOM 2915 C C . PHE A 1 385 ? -41.933 -14.974 79.692 1.00 84.19 385 PHE A C 1
ATOM 2917 O O . PHE A 1 385 ? -42.842 -15.608 80.223 1.00 84.19 385 PHE A O 1
ATOM 2924 N N . ILE A 1 386 ? -42.112 -13.739 79.228 1.00 87.00 386 ILE A N 1
ATOM 2925 C CA . ILE A 1 386 ? -43.424 -13.100 79.102 1.00 87.00 386 ILE A CA 1
ATOM 2926 C C . ILE A 1 386 ? -43.909 -13.368 77.678 1.00 87.00 386 ILE A C 1
ATOM 2928 O O . ILE A 1 386 ? -43.235 -13.006 76.713 1.00 87.00 386 ILE A O 1
ATOM 2932 N N . THR A 1 387 ? -45.069 -14.011 77.539 1.00 86.38 387 THR A N 1
ATOM 2933 C CA . THR A 1 387 ? -45.749 -14.187 76.246 1.00 86.38 387 THR A CA 1
ATOM 2934 C C . THR A 1 387 ? -46.924 -13.225 76.179 1.00 86.38 387 THR A C 1
ATOM 2936 O O . THR A 1 387 ? -47.735 -13.194 77.103 1.00 86.38 387 THR A O 1
ATOM 2939 N N . ILE A 1 388 ? -47.020 -12.459 75.093 1.00 86.88 388 ILE A N 1
ATOM 2940 C CA . ILE A 1 388 ? -48.183 -11.611 74.820 1.00 86.88 388 ILE A CA 1
ATOM 2941 C C . ILE A 1 388 ? -49.103 -12.405 73.899 1.00 86.88 388 ILE A C 1
ATOM 2943 O O . ILE A 1 388 ? -48.845 -12.527 72.703 1.00 86.88 388 ILE A O 1
ATOM 2947 N N . ASP A 1 389 ? -50.141 -12.995 74.484 1.00 85.62 389 ASP A N 1
ATOM 2948 C CA . ASP A 1 389 ? -51.151 -13.753 73.752 1.00 85.62 389 ASP A CA 1
ATOM 2949 C C . ASP A 1 389 ? -52.366 -12.865 73.458 1.00 85.62 389 ASP A C 1
ATOM 2951 O O . ASP A 1 389 ? -52.996 -12.328 74.370 1.00 85.62 389 ASP A O 1
ATOM 2955 N N . ALA A 1 390 ? -52.668 -12.705 72.171 1.00 87.12 390 ALA A N 1
ATOM 2956 C CA . ALA A 1 390 ? -53.793 -11.926 71.661 1.00 87.12 390 ALA A CA 1
ATOM 2957 C C . ALA A 1 390 ? -54.850 -12.801 70.960 1.00 87.12 390 ALA A C 1
ATOM 2959 O O . ALA A 1 390 ? -55.749 -12.277 70.308 1.00 87.12 390 ALA A O 1
ATOM 2960 N N . THR A 1 391 ? -54.764 -14.133 71.067 1.00 86.75 391 THR A N 1
ATOM 2961 C CA . THR A 1 391 ? -55.603 -15.076 70.297 1.00 86.75 391 THR A CA 1
ATOM 2962 C C . THR A 1 391 ? -57.102 -15.010 70.598 1.00 86.75 391 THR A C 1
ATOM 2964 O O . THR A 1 391 ? -57.906 -15.470 69.790 1.00 86.75 391 THR A O 1
ATOM 2967 N N . ASN A 1 392 ? -57.497 -14.422 71.730 1.00 86.75 392 ASN A N 1
ATOM 2968 C CA . ASN A 1 392 ? -58.894 -14.180 72.097 1.00 86.75 392 ASN A CA 1
ATOM 2969 C C . ASN A 1 392 ? -59.388 -12.748 71.787 1.00 86.75 392 ASN A C 1
ATOM 2971 O O . ASN A 1 392 ? -60.550 -12.437 72.060 1.00 86.75 392 ASN A O 1
ATOM 2975 N N . ILE A 1 393 ? -58.540 -11.873 71.234 1.00 87.19 393 ILE A N 1
ATOM 2976 C CA . ILE A 1 393 ? -58.867 -10.470 70.950 1.00 87.19 393 ILE A CA 1
ATOM 2977 C C . ILE A 1 393 ? -59.463 -10.358 69.539 1.00 87.19 393 ILE A C 1
ATOM 2979 O O . ILE A 1 393 ? -58.834 -10.734 68.556 1.00 87.19 393 ILE A O 1
ATOM 2983 N N . THR A 1 394 ? -60.683 -9.820 69.430 1.00 88.69 394 THR A N 1
ATOM 2984 C CA . THR A 1 394 ? -61.426 -9.695 68.152 1.00 88.69 394 THR A CA 1
ATOM 2985 C C . THR A 1 394 ? -61.750 -8.251 67.747 1.00 88.69 394 THR A C 1
ATOM 2987 O O . THR A 1 394 ? -62.235 -8.009 66.644 1.00 88.69 394 THR A O 1
ATOM 2990 N N . THR A 1 395 ? -61.448 -7.279 68.611 1.00 88.38 395 THR A N 1
ATOM 2991 C CA . THR A 1 395 ? -61.570 -5.829 68.378 1.00 88.38 395 THR A CA 1
ATOM 2992 C C . THR A 1 395 ? -60.389 -5.110 69.034 1.00 88.38 395 THR A C 1
ATOM 2994 O O . THR A 1 395 ? -59.681 -5.713 69.835 1.00 88.38 395 THR A O 1
ATOM 2997 N N . GLY A 1 396 ? -60.181 -3.819 68.758 1.00 84.62 396 GLY A N 1
ATOM 2998 C CA . GLY A 1 396 ? -59.121 -3.044 69.418 1.00 84.62 396 GLY A CA 1
ATOM 2999 C C . GLY A 1 396 ? -59.242 -3.049 70.950 1.00 84.62 396 GLY A C 1
ATOM 3000 O O . GLY A 1 396 ? -60.320 -2.798 71.489 1.00 84.62 396 GLY A O 1
ATOM 3001 N N . VAL A 1 397 ? -58.133 -3.331 71.641 1.00 85.12 397 VAL A N 1
ATOM 3002 C CA . VAL A 1 397 ? -58.012 -3.344 73.109 1.00 85.12 397 VAL A CA 1
ATOM 3003 C C . VAL A 1 397 ? -56.767 -2.554 73.501 1.00 85.12 397 VAL A C 1
ATOM 3005 O O . VAL A 1 397 ? -55.680 -2.816 72.990 1.00 85.12 397 VAL A O 1
ATOM 3008 N N . ASN A 1 398 ? -56.914 -1.616 74.438 1.00 82.31 398 ASN A N 1
ATOM 3009 C CA . ASN A 1 398 ? -55.813 -0.784 74.919 1.00 82.31 398 ASN A CA 1
ATOM 3010 C C . ASN A 1 398 ? -55.347 -1.267 76.297 1.00 82.31 398 ASN A C 1
ATOM 3012 O O . ASN A 1 398 ? -56.119 -1.245 77.254 1.00 82.31 398 ASN A O 1
ATOM 3016 N N . ILE A 1 399 ? -54.071 -1.640 76.412 1.00 79.44 399 ILE A N 1
ATOM 3017 C CA . ILE A 1 399 ? -53.411 -1.905 77.696 1.00 79.44 399 ILE A CA 1
ATOM 3018 C C . ILE A 1 399 ? -52.676 -0.626 78.105 1.00 79.44 399 ILE A C 1
ATOM 3020 O O . ILE A 1 399 ? -51.804 -0.152 77.379 1.00 79.44 399 ILE A O 1
ATOM 3024 N N . GLN A 1 400 ? -53.043 -0.049 79.249 1.00 80.00 400 GLN A N 1
ATOM 3025 C CA . GLN A 1 400 ? -52.455 1.186 79.771 1.00 80.00 400 GLN A CA 1
ATOM 3026 C C . GLN A 1 400 ? -51.961 0.972 81.201 1.00 80.00 400 GLN A C 1
ATOM 3028 O O . GLN A 1 400 ? -52.668 0.402 82.032 1.00 80.00 400 GLN A O 1
ATOM 3033 N N . PHE A 1 401 ? -50.752 1.451 81.485 1.00 79.88 401 PHE A N 1
ATOM 3034 C CA . PHE A 1 401 ? -50.172 1.454 82.826 1.00 79.88 401 PHE A CA 1
ATOM 3035 C C . PHE A 1 401 ? -50.408 2.820 83.502 1.00 79.88 401 PHE A C 1
ATOM 3037 O O . PHE A 1 401 ? -50.429 3.840 82.808 1.00 79.88 401 PHE A O 1
ATOM 3044 N N . PRO A 1 402 ? -50.599 2.876 84.835 1.00 72.38 402 PRO A N 1
ATOM 3045 C CA . PRO A 1 402 ? -50.675 4.135 85.575 1.00 72.38 402 PRO A CA 1
ATOM 3046 C C . PRO A 1 402 ? -49.369 4.939 85.478 1.00 72.38 402 PRO A C 1
ATOM 3048 O O . PRO A 1 402 ? -48.301 4.392 85.220 1.00 72.38 402 PRO A O 1
ATOM 3051 N N . ALA A 1 403 ? -49.441 6.243 85.759 1.00 69.81 403 ALA A N 1
ATOM 3052 C CA . ALA A 1 403 ? -48.291 7.156 85.786 1.00 69.81 403 ALA A CA 1
ATOM 3053 C C . ALA A 1 403 ? -47.420 7.015 87.063 1.00 69.81 403 ALA A C 1
ATOM 3055 O O . ALA A 1 403 ? -47.010 8.007 87.661 1.00 69.81 403 ALA A O 1
ATOM 3056 N N . ALA A 1 404 ? -47.194 5.777 87.505 1.00 66.38 404 ALA A N 1
ATOM 3057 C CA . ALA A 1 404 ? -46.380 5.368 88.651 1.00 66.38 404 ALA A CA 1
ATOM 3058 C C . ALA A 1 404 ? -45.959 3.895 88.466 1.00 66.38 404 ALA A C 1
ATOM 3060 O O . ALA A 1 404 ? -46.491 3.220 87.584 1.00 66.38 404 ALA A O 1
ATOM 3061 N N . ASP A 1 405 ? -45.050 3.378 89.301 1.00 64.88 405 ASP A N 1
ATOM 3062 C CA . ASP A 1 405 ? -44.532 2.005 89.184 1.00 64.88 405 ASP A CA 1
ATOM 3063 C C . ASP A 1 405 ? -45.647 0.943 89.219 1.00 64.88 405 ASP A C 1
ATOM 3065 O O . ASP A 1 405 ? -46.237 0.608 90.252 1.00 64.88 405 ASP A O 1
ATOM 3069 N N . ALA A 1 406 ? -45.948 0.407 88.038 1.00 55.50 406 ALA A N 1
ATOM 3070 C CA . ALA A 1 406 ? -47.167 -0.335 87.769 1.00 55.50 406 ALA A CA 1
ATOM 3071 C C . ALA A 1 406 ? -47.026 -1.833 88.067 1.00 55.50 406 ALA A C 1
ATOM 3073 O O . ALA A 1 406 ? -46.963 -2.670 87.166 1.00 55.50 406 ALA A O 1
ATOM 3074 N N . THR A 1 407 ? -47.008 -2.190 89.350 1.00 59.47 407 THR A N 1
ATOM 3075 C CA . THR A 1 407 ? -46.989 -3.605 89.748 1.00 59.47 407 THR A CA 1
ATOM 3076 C C . THR A 1 407 ? -48.391 -4.221 89.665 1.00 59.47 407 THR A C 1
ATOM 3078 O O . THR A 1 407 ? -49.209 -4.047 90.568 1.00 59.47 407 THR A O 1
ATOM 3081 N N . LEU A 1 408 ? -48.664 -4.968 88.591 1.00 60.53 408 LEU A N 1
ATOM 3082 C CA . LEU A 1 408 ? -49.865 -5.804 88.445 1.00 60.53 408 LEU A CA 1
ATOM 3083 C C . LEU A 1 408 ? -49.880 -6.914 89.511 1.00 60.53 408 LEU A C 1
ATOM 3085 O O . LEU A 1 408 ? -49.190 -7.917 89.359 1.00 60.53 408 LEU A O 1
ATOM 3089 N N . LEU A 1 409 ? -50.665 -6.719 90.579 1.00 61.47 409 LEU A N 1
ATOM 3090 C CA . LEU A 1 409 ? -50.950 -7.700 91.641 1.00 61.47 409 LEU A CA 1
ATOM 3091 C C . LEU A 1 409 ? -49.743 -8.545 92.095 1.00 61.47 409 LEU A C 1
ATOM 3093 O O . LEU A 1 409 ? -49.775 -9.776 92.069 1.00 61.47 409 LEU A O 1
ATOM 3097 N N . SER A 1 410 ? -48.694 -7.890 92.599 1.00 54.31 410 SER A N 1
ATOM 3098 C CA . SER A 1 410 ? -47.786 -8.572 93.528 1.00 54.31 410 SER A CA 1
ATOM 3099 C C . SER A 1 410 ? -48.439 -8.678 94.908 1.00 54.31 410 SER A C 1
ATOM 3101 O O . SER A 1 410 ? -49.301 -7.874 95.271 1.00 54.31 410 SER A O 1
ATOM 3103 N N . THR A 1 411 ? -47.968 -9.615 95.732 1.00 52.12 411 THR A N 1
ATOM 3104 C CA . THR A 1 411 ? -48.386 -9.737 97.140 1.00 52.12 411 THR A CA 1
ATOM 3105 C C . THR A 1 411 ? -48.084 -8.499 97.992 1.00 52.12 411 THR A C 1
ATOM 3107 O O . THR A 1 411 ? -48.577 -8.414 99.111 1.00 52.12 411 THR A O 1
ATOM 3110 N N . ASN A 1 412 ? -47.310 -7.538 97.473 1.00 48.06 412 ASN A N 1
ATOM 3111 C CA . ASN A 1 412 ? -46.958 -6.298 98.165 1.00 48.06 412 ASN A CA 1
ATOM 3112 C C . ASN A 1 412 ? -47.915 -5.128 97.847 1.00 48.06 412 ASN A C 1
ATOM 3114 O O . ASN A 1 412 ? -47.888 -4.132 98.561 1.00 48.06 412 ASN A O 1
ATOM 3118 N N . ASN A 1 413 ? -48.768 -5.231 96.815 1.00 49.94 413 ASN A N 1
ATOM 3119 C CA . ASN A 1 413 ? -49.582 -4.116 96.298 1.00 49.94 413 ASN A CA 1
ATOM 3120 C C . ASN A 1 413 ? -51.104 -4.392 96.358 1.00 49.94 413 ASN A C 1
ATOM 3122 O O . ASN A 1 413 ? -51.803 -4.224 95.360 1.00 49.94 413 ASN A O 1
ATOM 3126 N N . ILE A 1 414 ? -51.640 -4.816 97.514 1.00 52.44 414 ILE A N 1
ATOM 3127 C CA . ILE A 1 414 ? -53.081 -5.150 97.658 1.00 52.44 414 ILE A CA 1
ATOM 3128 C C . ILE A 1 414 ? -53.856 -4.326 98.708 1.00 52.44 414 ILE A C 1
ATOM 3130 O O . ILE A 1 414 ? -55.058 -4.523 98.854 1.00 52.44 414 ILE A O 1
ATOM 3134 N N . GLU A 1 415 ? -53.236 -3.401 99.449 1.00 53.34 415 GLU A N 1
ATOM 3135 C CA . GLU A 1 415 ? -53.886 -2.858 100.662 1.00 53.34 415 GLU A CA 1
ATOM 3136 C C . GLU A 1 415 ? -55.059 -1.877 100.441 1.00 53.34 415 GLU A C 1
ATOM 3138 O O . GLU A 1 415 ? -55.810 -1.646 101.387 1.00 53.34 415 GLU A O 1
ATOM 3143 N N . ALA A 1 416 ? -55.262 -1.297 99.245 1.00 54.50 416 ALA A N 1
ATOM 3144 C CA . ALA A 1 416 ? -56.246 -0.207 99.093 1.00 54.50 416 ALA A CA 1
ATOM 3145 C C . ALA A 1 416 ? -56.995 -0.068 97.748 1.00 54.50 416 ALA A C 1
ATOM 3147 O O . ALA A 1 416 ? -57.784 0.867 97.611 1.00 54.50 416 ALA A O 1
ATOM 3148 N N . VAL A 1 417 ? -56.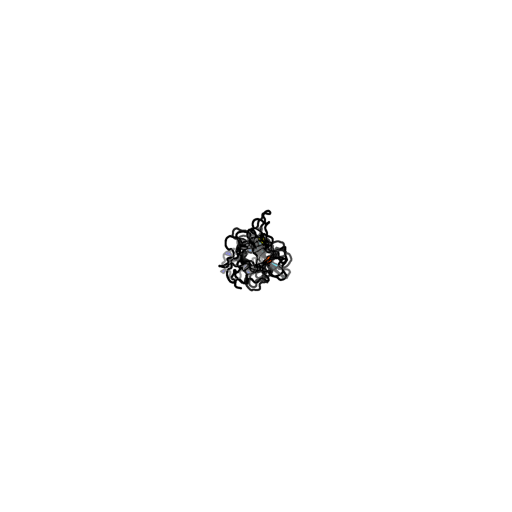806 -0.948 96.754 1.00 52.41 417 VAL A N 1
ATOM 3149 C CA . VAL A 1 417 ? -57.507 -0.830 95.454 1.00 52.41 417 VAL A CA 1
ATOM 3150 C C . VAL A 1 417 ? -58.326 -2.086 95.167 1.00 52.41 417 VAL A C 1
ATOM 3152 O O . VAL A 1 417 ? -57.784 -3.161 94.925 1.00 52.41 417 VAL A O 1
ATOM 3155 N N . GLY A 1 418 ? -59.653 -1.944 95.199 1.00 52.53 418 GLY A N 1
ATOM 3156 C CA . GLY A 1 418 ? -60.585 -3.040 94.946 1.00 52.53 418 GLY A CA 1
ATOM 3157 C C . GLY A 1 418 ? -60.535 -3.509 93.493 1.00 52.53 418 GLY A C 1
ATOM 3158 O O . GLY A 1 418 ? -60.981 -2.800 92.593 1.00 52.53 418 GLY A O 1
ATOM 3159 N N . VAL A 1 419 ? -60.032 -4.723 93.266 1.00 55.12 419 VAL A N 1
ATOM 3160 C CA . VAL A 1 419 ? -60.006 -5.341 91.935 1.00 55.12 419 VAL A CA 1
ATOM 3161 C C . VAL A 1 419 ? -61.380 -5.928 91.616 1.00 55.12 419 VAL A C 1
ATOM 3163 O O . VAL A 1 419 ? -61.808 -6.910 92.223 1.00 55.12 419 VAL A O 1
ATOM 3166 N N . SER A 1 420 ? -62.077 -5.324 90.654 1.00 53.25 420 SER A N 1
ATOM 3167 C CA . SER A 1 420 ? -63.330 -5.853 90.114 1.00 53.25 420 SER A CA 1
ATOM 3168 C C . SER A 1 420 ? -63.037 -6.787 88.940 1.00 53.25 420 SER A C 1
ATOM 3170 O O . SER A 1 420 ? -62.468 -6.368 87.935 1.00 53.25 420 SER A O 1
ATOM 3172 N N . PHE A 1 421 ? -63.428 -8.056 89.061 1.00 53.25 421 PHE A N 1
ATOM 3173 C CA . PHE A 1 421 ? -63.322 -9.034 87.981 1.00 53.25 421 PHE A CA 1
ATOM 3174 C C . PHE A 1 421 ? -64.661 -9.119 87.240 1.00 53.25 421 PHE A C 1
ATOM 3176 O O . PHE A 1 421 ? -65.678 -9.479 87.829 1.00 53.25 421 PHE A O 1
ATOM 3183 N N . GLY A 1 422 ? -64.663 -8.815 85.938 1.00 51.12 422 GLY A N 1
ATOM 3184 C CA . GLY A 1 422 ? -65.863 -8.800 85.084 1.00 51.12 422 GLY A CA 1
ATOM 3185 C C . GLY A 1 422 ? -66.446 -10.178 84.726 1.00 51.12 422 GLY A C 1
ATOM 3186 O O . GLY A 1 422 ? -67.171 -10.293 83.743 1.00 51.12 422 GLY A O 1
ATOM 3187 N N . GLY A 1 423 ? -66.112 -11.226 85.480 1.00 56.34 423 GLY A N 1
ATOM 3188 C CA . GLY A 1 423 ? -66.543 -12.604 85.254 1.00 56.34 423 GLY A CA 1
ATOM 3189 C C . GLY A 1 423 ? -66.338 -13.475 86.502 1.00 56.34 423 GLY A C 1
ATOM 3190 O O . GLY A 1 423 ? -65.628 -13.066 87.424 1.00 56.34 423 GLY A O 1
ATOM 3191 N N . PRO A 1 424 ? -66.969 -14.661 86.573 1.00 53.97 424 PRO A N 1
ATOM 3192 C CA . PRO A 1 424 ? -66.944 -15.501 87.768 1.00 53.97 424 PRO A CA 1
ATOM 3193 C C . PRO A 1 424 ? -65.539 -16.048 88.070 1.00 53.97 424 PRO A C 1
ATOM 3195 O O . PRO A 1 424 ? -64.972 -16.820 87.300 1.00 53.97 424 PRO A O 1
ATOM 3198 N N . LEU A 1 425 ? -65.002 -15.680 89.235 1.00 52.03 425 LEU A N 1
ATOM 3199 C CA . LEU A 1 425 ? -63.747 -16.205 89.781 1.00 52.03 425 LEU A CA 1
ATOM 3200 C C . LEU A 1 425 ? -63.901 -17.670 90.220 1.00 52.03 425 LEU A C 1
ATOM 3202 O O . LEU A 1 425 ? -64.634 -17.957 91.165 1.00 52.03 425 LEU A O 1
ATOM 3206 N N . SER A 1 426 ? -63.135 -18.584 89.620 1.00 53.94 426 SER A N 1
ATOM 3207 C CA . SER A 1 426 ? -62.918 -19.930 90.164 1.00 53.94 426 SER A CA 1
ATOM 3208 C C . SER A 1 426 ? -61.563 -20.006 90.876 1.00 53.94 426 SER A C 1
ATOM 3210 O O . SER A 1 426 ? -60.521 -20.101 90.229 1.00 53.94 426 SER A O 1
ATOM 3212 N N . ALA A 1 427 ? -61.572 -19.991 92.210 1.00 49.91 427 ALA A N 1
ATOM 3213 C CA . ALA A 1 427 ? -60.390 -20.211 93.045 1.00 49.91 427 ALA A CA 1
ATOM 3214 C C . ALA A 1 427 ? -60.597 -21.471 93.912 1.00 49.91 427 ALA A C 1
ATOM 3216 O O . ALA A 1 427 ? -61.674 -21.597 94.499 1.00 49.91 427 ALA A O 1
ATOM 3217 N N . PRO A 1 428 ? -59.614 -22.390 94.044 1.00 54.31 428 PRO A N 1
ATOM 3218 C CA . PRO A 1 428 ? -59.827 -23.667 94.736 1.00 54.31 428 PRO A CA 1
ATOM 3219 C C . PRO A 1 428 ? -60.250 -23.549 96.208 1.00 54.31 428 PRO A C 1
ATOM 3221 O O . PRO A 1 428 ? -61.058 -24.353 96.663 1.00 54.31 428 PRO A O 1
ATOM 3224 N N . THR A 1 429 ? -59.751 -22.550 96.948 1.00 48.94 429 THR A N 1
ATOM 3225 C CA . THR A 1 429 ? -60.160 -22.286 98.342 1.00 48.94 429 THR A CA 1
ATOM 3226 C C . THR A 1 429 ? -59.959 -20.821 98.752 1.00 48.94 429 THR A C 1
ATOM 3228 O O . THR A 1 429 ? -58.852 -20.430 99.120 1.00 48.94 429 THR A O 1
ATOM 3231 N N . PHE A 1 430 ? -61.037 -20.033 98.827 1.00 53.03 430 PHE A N 1
ATOM 3232 C CA . PHE A 1 430 ? -61.084 -18.846 99.698 1.00 53.03 430 PHE A CA 1
ATOM 3233 C C . PHE A 1 430 ? -61.652 -19.242 101.069 1.00 53.03 430 PHE A C 1
ATOM 3235 O O . PHE A 1 430 ? -62.839 -19.093 101.356 1.00 53.03 430 PHE A O 1
ATOM 3242 N N . GLY A 1 431 ? -60.789 -19.796 101.923 1.00 55.47 431 GLY A N 1
ATOM 3243 C CA . GLY A 1 431 ? -61.132 -20.250 103.275 1.00 55.47 431 GLY A CA 1
ATOM 3244 C C . GLY A 1 431 ? -61.272 -19.114 104.295 1.00 55.47 431 GLY A C 1
ATOM 3245 O O . GLY A 1 431 ? -60.533 -19.088 105.273 1.00 55.47 431 GLY A O 1
ATOM 3246 N N . GLY A 1 432 ? -62.208 -18.181 104.089 1.00 43.88 432 GLY A N 1
ATOM 3247 C CA . GLY A 1 432 ? -62.457 -17.048 104.992 1.00 43.88 432 GLY A CA 1
ATOM 3248 C C . GLY A 1 432 ? -63.951 -16.804 105.207 1.00 43.88 432 GLY A C 1
ATOM 3249 O O . GLY A 1 432 ? -64.637 -16.298 104.323 1.00 43.88 432 GLY A O 1
ATOM 3250 N N . ARG A 1 433 ? -64.484 -17.176 106.379 1.00 51.19 433 ARG A N 1
ATOM 3251 C CA . ARG A 1 433 ? -65.931 -17.106 106.664 1.00 51.19 433 ARG A CA 1
ATOM 3252 C C . ARG A 1 433 ? -66.386 -15.658 106.891 1.00 51.19 433 ARG A C 1
ATOM 3254 O O . ARG A 1 433 ? -66.103 -15.079 107.938 1.00 51.19 433 ARG A O 1
ATOM 3261 N N . LEU A 1 434 ? -67.159 -15.119 105.948 1.00 51.78 434 LEU A N 1
ATOM 3262 C CA . LEU A 1 434 ? -67.940 -13.891 106.130 1.00 51.78 434 LEU A CA 1
ATOM 3263 C C . LEU A 1 434 ? -68.903 -14.035 107.322 1.00 51.78 434 LEU A C 1
ATOM 3265 O O . LEU A 1 434 ? -69.599 -15.041 107.468 1.00 51.78 434 LEU A O 1
ATOM 3269 N N . ARG A 1 435 ? -68.934 -13.017 108.186 1.00 48.28 435 ARG A N 1
ATOM 3270 C CA . ARG A 1 435 ? -69.687 -13.007 109.447 1.00 48.28 435 ARG A CA 1
ATOM 3271 C C . ARG A 1 435 ? -71.021 -12.284 109.253 1.00 48.28 435 ARG A C 1
ATOM 3273 O O . ARG A 1 435 ? -71.085 -11.072 109.426 1.00 48.28 435 ARG A O 1
ATOM 3280 N N . LEU A 1 436 ? -72.082 -13.014 108.900 1.00 52.66 436 LEU A N 1
ATOM 3281 C CA . LEU A 1 436 ? -73.431 -12.439 108.845 1.00 52.66 436 LEU A CA 1
ATOM 3282 C C . LEU A 1 436 ? -74.054 -12.411 110.250 1.00 52.66 436 LEU A C 1
ATOM 3284 O O . LEU A 1 436 ? -74.125 -13.435 110.927 1.00 52.66 436 LEU A O 1
ATOM 3288 N N . GLN A 1 437 ? -74.484 -11.230 110.689 1.00 48.38 437 GLN A N 1
ATOM 3289 C CA . GLN A 1 437 ? -75.004 -10.967 112.031 1.00 48.38 437 GLN A CA 1
ATOM 3290 C C . GLN A 1 437 ? -76.499 -10.631 111.940 1.00 48.38 437 GLN A C 1
ATOM 3292 O O . GLN A 1 437 ? -76.859 -9.538 111.513 1.00 48.38 437 GLN A O 1
ATOM 3297 N N . SER A 1 438 ? -77.374 -11.558 112.337 1.00 51.84 438 SER A N 1
ATOM 3298 C CA . SER A 1 438 ? -78.833 -11.361 112.363 1.00 51.84 438 SER A CA 1
ATOM 3299 C C . SER A 1 438 ? -79.344 -11.205 113.799 1.00 51.84 438 SER A C 1
ATOM 3301 O O . SER A 1 438 ? -79.138 -12.091 114.629 1.00 51.84 438 SER A O 1
ATOM 3303 N N . PHE A 1 439 ? -80.016 -10.090 114.091 1.00 50.00 439 PHE A N 1
ATOM 3304 C CA . PHE A 1 439 ? -80.591 -9.784 115.406 1.00 50.00 439 PHE A CA 1
ATOM 3305 C C . PHE A 1 439 ? -82.025 -10.342 115.557 1.00 50.00 439 PHE A C 1
ATOM 3307 O O . PHE A 1 439 ? -82.851 -10.116 114.685 1.00 50.00 439 PHE A O 1
ATOM 3314 N N . PHE A 1 440 ? -82.279 -11.002 116.698 1.00 47.28 440 PHE A N 1
ATOM 3315 C CA . PHE A 1 440 ? -83.541 -11.141 117.462 1.00 47.28 440 PHE A CA 1
ATOM 3316 C C . PHE A 1 440 ? -84.896 -11.366 116.749 1.00 47.28 440 PHE A C 1
ATOM 3318 O O . PHE A 1 440 ? -85.388 -10.489 116.053 1.00 47.28 440 PHE A O 1
ATOM 3325 N N . GLN A 1 441 ? -85.642 -12.389 117.200 1.00 44.03 441 GLN A N 1
ATOM 3326 C CA . GLN A 1 441 ? -86.630 -12.203 118.287 1.00 44.03 441 GLN A CA 1
ATOM 3327 C C . GLN A 1 441 ? -86.902 -13.534 119.030 1.00 44.03 441 GLN A C 1
ATOM 3329 O O . GLN A 1 441 ? -86.518 -14.596 118.548 1.00 44.03 441 GLN A O 1
ATOM 3334 N N . ALA A 1 442 ? -87.471 -13.471 120.239 1.00 44.97 442 ALA A N 1
ATOM 3335 C CA . ALA A 1 442 ? -87.560 -14.580 121.201 1.00 44.97 442 ALA A CA 1
ATOM 3336 C C . ALA A 1 442 ? -88.978 -15.173 121.347 1.00 44.97 442 ALA A C 1
ATOM 3338 O O . ALA A 1 442 ? -89.961 -14.490 121.060 1.00 44.97 442 ALA A O 1
ATOM 3339 N N . GLY A 1 443 ? -89.082 -16.393 121.893 1.00 44.62 443 GLY A N 1
ATOM 3340 C CA . GLY A 1 443 ? -90.356 -16.975 122.334 1.00 44.62 443 GLY A CA 1
ATOM 3341 C C . GLY A 1 443 ? -90.268 -18.426 122.829 1.00 44.62 443 GLY A C 1
ATOM 3342 O O . GLY A 1 443 ? -90.365 -19.322 122.002 1.00 44.62 443 GLY A O 1
ATOM 3343 N N . TRP A 1 444 ? -90.189 -18.585 124.161 1.00 41.75 444 TRP A N 1
ATOM 3344 C CA . TRP A 1 444 ? -90.289 -19.821 124.974 1.00 41.75 444 TRP A CA 1
ATOM 3345 C C . TRP A 1 444 ? -89.207 -20.899 124.788 1.00 41.75 444 TRP A C 1
ATOM 3347 O O . TRP A 1 444 ? -89.232 -21.637 123.784 1.00 41.75 444 TRP A O 1
#

pLDDT: mean 72.9, std 14.17, range [41.44, 95.06]

Sequence (444 aa):
MATKRISQLDTIADALVTGEAVLPIVISDPLIPNRKSKVNQLFRSVSAGSQAAPGLAFDLDRDTGIYQSAVNEIGLTFGTASLYNQRNANQDGSSTLQVRAVDTASANANVEIVPQGSGYFTVNGTAQFTDSNVFFEGDQNPAKKVVFNVDTVSTAGGVRRFDFPSVGSNTSATIVAADTFQTLTNKSIIIKDNDLAITGSTDVSKIAKFETDAWDAPGQHIYRLPDYGTTITQSTLLDDITQQDVKNKNMVNPTFSTTPSTDENNPTKYVIFDSSVITQNRTVTWPDLNVKVVGEASTQTLTNKVYKGAIFEDSADATKKITFNLTNLNSNSNLQWTVPEGSLAEPLNNGTDSNVFVAEKATQTISNKTMETMRINNPENVNGFITIDATNITTGVNIQFPAADATLLSTNNIEAVGVSFGGPLSAPTFGGRLRLQSFFQAGW

Foldseek 3Di:
DDDDDPVCVVVDDPVNPPDFDWDWDDDPDPPDHTDTDRVCNVVPDFAQADQQAASDADPPGRNAAWHHPDVQKIWGHDHQKIWIWGWDQDPVRDIDTDIDIDGNVDPDDDDDDDDPDPDDDDDPDDDDDDDQPDWPADPVDNVDTDDPRVVVVDDDPDDDDPDQPCPPPDDHHDDFDDDDPGPPPPDDDDDDAFRDWDAPDVPPVRTDTDGDPPDPDDDDDDDDADDQDDPDDDADSDGPRDDDDDPDDDDDWDKAWDDADPDPVDGIDIDTPDPPPPPDDDPPPDDPDDDPVPDDPDDDDDPPDPPDFDKDADPPDRVDIDTDDDVPPDPPDDDDDDDDDADPVQGDDPDPDDDDDDDDPDDDDDPSDDDDFDKDDDPVDPPRIDTDDCPVPDDDDDDDADPDDGDDDDPVPDDDDDDDDPDDDDDPDPPDDDDDDDDDDDDD

Secondary structure (DSSP, 8-state):
-----GGGGGGS-GGG--S--EEEEP---TTS--EEEEHHHHTSS---EETTEESEE-SS-TTEEEE-SSTTEEEEEETTEEEEEEEEEPTTS-EEEEEEEEESSSS--------STT-----SS-----STT-EEEETTEEEEEEE--GGGT-SSSS------S--TTS-------SSS----TT------GGG-EEESSS-TT-EEE---TT-SS-S---------TTT-S---SS-SSS-----S---SS-EEESS----TTSPPPEEE---TT-SS-------SS--SSS-TTS-----SS--SS-EEE-SS-TT-EEE---TTSPTT------PPPP-SSS----SSSPP----TTS-----S---SS-EEE-TT-TT-EEE---TT--S-------SS----S-TTS-SS-----SS----S----------------

Radius of gyration: 69.71 Å; chains: 1; bounding box: 145×48×229 Å